Protein AF-A0A0W8JH46-F1 (afdb_monomer_lite)

Sequence (548 aa):
MGLQLGLADLNIGGNVGIDEMKNGVAGVISGAKIAFVTSVWGVTLSVIFNFVEKLLEHKIRRRLSNLQQIIDNLFPRLSTESQLERIAHDSHESHKSLNGLAEQIGDRLQDSLIQATQGIQNGLESSLEKIMAPAINKLVNETSDGNQKALEATLQAFMDGFGQQGEQQRLAMDNASHGVNASLDKMSTSMETFLNRLQTQQDASSEREKDLISSISVQVSELVEQGTEQKRTLAEFVDRQVTTLGQNFDDREKAAAQREEKLATSIETTIKDLVNNISSQSQVLSNFVNEQIGSLTTSFNERDLKTQQMERDRNEVFVQQTDAMKQGTETLLSRVSDVSEANMKAAENILSQGKQLQASLDSSVSASARATESMQQSAKELRSASDNMQVFGSHIREAGNNLSGAVQQAVDSTKDLAQQNQLSSDRIEQLRSKLLEDSAMFDAIAQTLERTIQNAESTFNSLKQSQKEFLQEQKISLTDLSESVRNHVAELTSQMTTLLEDYATQANAQTLNHLNIWANSTSQYSTQMNSTVNALASVVDEIQGKMS

pLDDT: mean 74.3, std 10.76, range [35.34, 95.5]

Radius of gyration: 97.8 Å; chains: 1; bounding box: 173×71×346 Å

Foldseek 3Di:
DLQVQLQVQQDDDPPDDPVSNVVSVVSNVRSVVVVVVVVVVVVVVVVVVVVVVVVVVVVVVVVVVVVVVVVCVVPPPQDPVNVVVVCVVVVVVVVVVVVVVVVVVVVVVVVVVVVVVVVVVVVVVVCCCVLVVVVVVCVVPDPDPCPLVSVVVSLVCCCVVCVVVLVVVVVVLVVVLVVVVVVLVVVVVVVVVVVVVVVVVVVVVVVVVVVVVVVVVVVVVVVVVVVVVVVVVVVVVVVVVVVVVVVVVVVVVVVVVVVVVVVVVVVVVVVVVVVVVVVPPPDPPPVCVVVVVVVVVVVVVVVVVVVVVVVVVVVVVVVVVVVVVVVVVVVVVVVVVVVVVVVVVVVVVVVVVVVVVVVVVVVVVVVVVVVVVVVVVVVVVSVVVVVVVVVVSVVVVVVSVVVVVVVVVVSVVVVVVSVVVVVVVVVVVVVVVVVVVVVVVVVVVVVVVVVVVVVVVVVVVVVVVVVVVVVVVVVVVVVVVVVVVVVVVVVVVVVVVVVVVVVVVVVVVVVVVVVVVVVVVVVVVVVVVVVVVVVVVVVVVVVVVVPD

Structure (mmCIF, N/CA/C/O backbone):
data_AF-A0A0W8JH46-F1
#
_entry.id   AF-A0A0W8JH46-F1
#
loop_
_atom_site.group_PDB
_atom_site.id
_atom_site.type_symbol
_atom_site.label_atom_id
_atom_site.label_alt_id
_atom_site.label_comp_id
_atom_site.label_asym_id
_atom_site.label_entity_id
_atom_site.label_seq_id
_atom_site.pdbx_PDB_ins_code
_atom_site.Cartn_x
_atom_site.Cartn_y
_atom_site.Cartn_z
_atom_site.occupancy
_atom_site.B_iso_or_equiv
_atom_site.auth_seq_id
_atom_site.auth_comp_id
_atom_site.auth_asym_id
_atom_site.auth_atom_id
_atom_site.pdbx_PDB_model_num
ATOM 1 N N . MET A 1 1 ? -45.780 37.627 84.621 1.00 62.28 1 MET A N 1
ATOM 2 C CA . MET A 1 1 ? -44.811 38.593 85.185 1.00 62.28 1 MET A CA 1
ATOM 3 C C . MET A 1 1 ? -45.471 39.898 85.635 1.00 62.28 1 MET A C 1
ATOM 5 O O . MET A 1 1 ? -45.482 40.137 86.830 1.00 62.28 1 MET A O 1
ATOM 9 N N . GLY A 1 2 ? -46.087 40.710 84.760 1.00 65.94 2 GLY A N 1
ATOM 10 C CA . GLY A 1 2 ? -46.633 42.027 85.165 1.00 65.94 2 GLY A CA 1
ATOM 11 C C . GLY A 1 2 ? -47.719 42.008 86.260 1.00 65.94 2 GLY A C 1
ATOM 12 O O . GLY A 1 2 ? -47.632 42.775 87.213 1.00 65.94 2 GLY A O 1
ATOM 13 N N . LEU A 1 3 ? -48.690 41.087 86.196 1.00 65.88 3 LEU A N 1
ATOM 14 C CA . LEU A 1 3 ? -49.733 40.955 87.231 1.00 65.88 3 LEU A CA 1
ATOM 15 C C . LEU A 1 3 ? -49.182 40.499 88.590 1.00 65.88 3 LEU A C 1
ATOM 17 O O . LEU A 1 3 ? -49.668 40.932 89.626 1.00 65.88 3 LEU A O 1
ATOM 21 N N . GLN A 1 4 ? -48.143 39.665 88.586 1.00 67.38 4 GLN A N 1
ATOM 22 C CA . GLN A 1 4 ? -47.506 39.173 89.808 1.00 67.38 4 GLN A CA 1
ATOM 23 C C . GLN A 1 4 ? -46.731 40.286 90.529 1.00 67.38 4 GLN A C 1
ATOM 25 O O . GLN A 1 4 ? -46.747 40.338 91.751 1.00 67.38 4 GLN A O 1
ATOM 30 N N . LEU A 1 5 ? -46.113 41.204 89.775 1.00 68.94 5 LEU A N 1
ATOM 31 C CA . LEU A 1 5 ? -45.458 42.396 90.323 1.00 68.94 5 LEU A CA 1
ATOM 32 C C . LEU A 1 5 ? -46.473 43.414 90.863 1.00 68.94 5 LEU A C 1
ATOM 34 O O . LEU A 1 5 ? -46.247 43.984 91.919 1.00 68.94 5 LEU A O 1
ATOM 38 N N . GLY A 1 6 ? -47.609 43.608 90.182 1.00 68.69 6 GLY A N 1
ATOM 39 C CA . GLY A 1 6 ? -48.652 44.533 90.644 1.00 68.69 6 GLY A CA 1
ATOM 40 C C . GLY A 1 6 ? -49.408 44.052 91.886 1.00 68.69 6 GLY A C 1
ATOM 41 O O . GLY A 1 6 ? -49.781 44.865 92.722 1.00 68.69 6 GLY A O 1
ATOM 42 N N . LEU A 1 7 ? -49.624 42.739 92.023 1.00 68.44 7 LEU A N 1
ATOM 43 C CA . LEU A 1 7 ? -50.288 42.138 93.188 1.00 68.44 7 LEU A CA 1
ATOM 44 C C . LEU A 1 7 ? -49.391 42.071 94.433 1.00 68.44 7 LEU A C 1
ATOM 46 O O . LEU A 1 7 ? -49.916 41.949 95.535 1.00 68.44 7 LEU A O 1
ATOM 50 N N . ALA A 1 8 ? -48.067 42.164 94.278 1.00 66.94 8 ALA A N 1
ATOM 51 C CA . ALA A 1 8 ? -47.129 42.174 95.402 1.00 66.94 8 ALA A CA 1
ATOM 52 C C . ALA A 1 8 ? -47.220 43.458 96.253 1.00 66.94 8 ALA A C 1
ATOM 54 O O . ALA A 1 8 ? -46.960 43.402 97.451 1.00 66.94 8 ALA A O 1
ATOM 55 N N . ASP A 1 9 ? -47.642 44.579 95.658 1.00 63.47 9 ASP A N 1
ATOM 56 C CA . ASP A 1 9 ? -47.830 45.872 96.341 1.00 63.47 9 ASP A CA 1
ATOM 57 C C . ASP A 1 9 ? -49.229 46.035 96.979 1.00 63.47 9 ASP A C 1
ATOM 59 O O . ASP A 1 9 ? -49.543 47.075 97.562 1.00 63.47 9 ASP A O 1
ATOM 63 N N . LEU A 1 10 ? -50.106 45.028 96.878 1.00 66.31 10 LEU A N 1
ATOM 64 C CA . LEU A 1 10 ? -51.486 45.104 97.360 1.00 66.31 10 LEU A CA 1
ATOM 65 C C . LEU A 1 10 ? -51.606 44.561 98.798 1.00 66.31 10 LEU A C 1
ATOM 67 O O . LEU A 1 10 ? -51.740 43.357 99.006 1.00 66.31 10 LEU A O 1
ATOM 71 N N . ASN A 1 11 ? -51.611 45.448 99.798 1.00 62.69 11 ASN A N 1
ATOM 72 C CA . ASN A 1 11 ? -51.823 45.081 101.204 1.00 62.69 11 ASN A CA 1
ATOM 73 C C . ASN A 1 11 ? -53.273 45.365 101.647 1.00 62.69 11 ASN A C 1
ATOM 75 O O . ASN A 1 11 ? -53.654 46.518 101.842 1.00 62.69 11 ASN A O 1
ATOM 79 N N . ILE A 1 12 ? -54.087 44.314 101.803 1.00 60.81 12 ILE A N 1
ATOM 80 C CA . ILE A 1 12 ? -55.489 44.395 102.257 1.00 60.81 12 ILE A CA 1
ATOM 81 C C . ILE A 1 12 ? -55.626 43.610 103.573 1.00 60.81 12 ILE A C 1
ATOM 83 O O . ILE A 1 12 ? -56.213 42.532 103.626 1.00 60.81 12 ILE A O 1
ATOM 87 N N . GLY A 1 13 ? -55.018 44.134 104.639 1.00 57.41 13 GLY A N 1
ATOM 88 C CA . GLY A 1 13 ? -55.207 43.682 106.022 1.00 57.41 13 GLY A CA 1
ATOM 89 C C . GLY A 1 13 ? -56.099 44.655 106.801 1.00 57.41 13 GLY A C 1
ATOM 90 O O . GLY A 1 13 ? -56.125 45.844 106.499 1.00 57.41 13 GLY A O 1
ATOM 91 N N . GLY A 1 14 ? -56.843 44.175 107.802 1.00 54.47 14 GLY A N 1
ATOM 92 C CA . GLY A 1 14 ? -57.934 44.900 108.482 1.00 54.47 14 GLY A CA 1
ATOM 93 C C . GLY A 1 14 ? -57.579 46.134 109.331 1.00 54.47 14 GLY A C 1
ATOM 94 O O . GLY A 1 14 ? -58.318 46.427 110.263 1.00 54.47 14 GLY A O 1
ATOM 95 N N . ASN A 1 15 ? -56.478 46.843 109.058 1.00 56.03 15 ASN A N 1
ATOM 96 C CA . ASN A 1 15 ? -56.125 48.090 109.751 1.00 56.03 15 ASN A CA 1
ATOM 97 C C . ASN A 1 15 ? -55.195 49.010 108.923 1.00 56.03 15 ASN A C 1
ATOM 99 O O . ASN A 1 15 ? -54.264 49.609 109.456 1.00 56.03 15 ASN A O 1
ATOM 103 N N . VAL A 1 16 ? -55.417 49.083 107.608 1.00 60.94 16 VAL A N 1
ATOM 104 C CA . VAL A 1 16 ? -54.589 49.848 106.658 1.00 60.94 16 VAL A CA 1
ATOM 105 C C . VAL A 1 16 ? -55.284 51.169 106.303 1.00 60.94 16 VAL A C 1
ATOM 107 O O . VAL A 1 16 ? -56.488 51.194 106.040 1.00 60.94 16 VAL A O 1
ATOM 110 N N . GLY A 1 17 ? -54.542 52.281 106.322 1.00 62.75 17 GLY A N 1
ATOM 111 C CA . GLY A 1 17 ? -55.074 53.610 106.002 1.00 62.75 17 GLY A CA 1
ATOM 112 C C . GLY A 1 17 ? -55.543 53.712 104.544 1.00 62.75 17 GLY A C 1
ATOM 113 O O . GLY A 1 17 ? -54.987 53.071 103.654 1.00 62.75 17 GLY A O 1
ATOM 114 N N . ILE A 1 18 ? -56.556 54.545 104.276 1.00 65.31 18 ILE A N 1
ATOM 115 C CA . ILE A 1 18 ? -57.146 54.720 102.930 1.00 65.31 18 ILE A CA 1
ATOM 116 C C . ILE A 1 18 ? -56.077 55.075 101.875 1.00 65.31 18 ILE A C 1
ATOM 118 O O . ILE A 1 18 ? -56.175 54.637 100.727 1.00 65.31 18 ILE A O 1
ATOM 122 N N . ASP A 1 19 ? -55.028 55.804 102.264 1.00 67.00 19 ASP A N 1
ATOM 123 C CA . ASP A 1 19 ? -53.921 56.178 101.377 1.00 67.00 19 ASP A CA 1
ATOM 124 C C . ASP A 1 19 ? -53.025 54.991 100.973 1.00 67.00 19 ASP A C 1
ATOM 126 O O . ASP A 1 19 ? -52.601 54.908 99.819 1.00 67.00 19 ASP A O 1
ATOM 130 N N . GLU A 1 20 ? -52.790 54.018 101.859 1.00 67.25 20 GLU A N 1
ATOM 131 C CA . GLU A 1 20 ? -52.029 52.800 101.535 1.00 67.25 20 GLU A CA 1
ATOM 132 C C . GLU A 1 20 ? -52.820 51.871 100.609 1.00 67.25 20 GLU A C 1
ATOM 134 O O . GLU A 1 20 ? -52.266 51.318 99.658 1.00 67.25 20 GLU A O 1
ATOM 139 N N . MET A 1 21 ? -54.136 51.767 100.808 1.00 67.00 21 MET A N 1
ATOM 140 C CA . MET A 1 21 ? -54.995 50.972 99.929 1.00 67.00 21 MET A CA 1
ATOM 141 C C . MET A 1 21 ? -55.081 51.585 98.520 1.00 67.00 21 MET A C 1
ATOM 143 O O . MET A 1 21 ? -55.044 50.870 97.517 1.00 67.00 21 MET A O 1
ATOM 147 N N . LYS A 1 22 ? -55.123 52.922 98.423 1.00 70.56 22 LYS A N 1
ATOM 148 C CA . LYS A 1 22 ? -55.095 53.650 97.144 1.00 70.56 22 LYS A CA 1
ATOM 149 C C . LYS A 1 22 ? -53.764 53.463 96.404 1.00 70.56 22 LYS A C 1
ATOM 151 O O . LYS A 1 22 ? -53.774 53.297 95.183 1.00 70.56 22 LYS A O 1
ATOM 156 N N . ASN A 1 23 ? -52.644 53.422 97.128 1.00 70.88 23 ASN A N 1
ATOM 157 C CA . ASN A 1 23 ? -51.324 53.145 96.556 1.00 70.88 23 ASN A CA 1
ATOM 158 C C . ASN A 1 23 ? -51.177 51.687 96.087 1.00 70.88 23 ASN A C 1
ATOM 160 O O . ASN A 1 23 ? -50.684 51.461 94.984 1.00 70.88 23 ASN A O 1
ATOM 164 N N . GLY A 1 24 ? -51.684 50.706 96.841 1.00 70.44 24 GLY A N 1
ATOM 165 C CA . GLY A 1 24 ? -51.674 49.297 96.422 1.00 70.44 24 GLY A CA 1
ATOM 166 C C . GLY A 1 24 ? -52.528 49.037 95.175 1.00 70.44 24 GLY A C 1
ATOM 167 O O . GLY A 1 24 ? -52.113 48.327 94.258 1.00 70.44 24 GLY A O 1
ATOM 168 N N . VAL A 1 25 ? -53.692 49.690 95.068 1.00 74.31 25 VAL A N 1
ATOM 169 C CA . VAL A 1 25 ? -54.513 49.647 93.844 1.00 74.31 25 VAL A CA 1
ATOM 170 C C . VAL A 1 25 ? -53.784 50.302 92.663 1.00 74.31 25 VAL A C 1
ATOM 172 O O . VAL A 1 25 ? -53.824 49.772 91.551 1.00 74.31 25 VAL A O 1
ATOM 175 N N . ALA A 1 26 ? -53.059 51.406 92.880 1.00 75.25 26 ALA A N 1
ATOM 176 C CA . ALA A 1 26 ? -52.223 52.017 91.843 1.00 75.25 26 ALA A CA 1
ATOM 177 C C . ALA A 1 26 ? -51.069 51.093 91.390 1.00 75.25 26 ALA A C 1
ATOM 179 O O . ALA A 1 26 ? -50.746 51.060 90.196 1.00 75.25 26 ALA A O 1
ATOM 180 N N . GLY A 1 27 ? -50.503 50.300 92.306 1.00 76.56 27 GLY A N 1
ATOM 181 C CA . GLY A 1 27 ? -49.522 49.247 92.021 1.00 76.56 27 GLY A CA 1
ATOM 182 C C . GLY A 1 27 ? -50.090 48.129 91.141 1.00 76.56 27 GLY A C 1
ATOM 183 O O . GLY A 1 27 ? -49.516 47.809 90.096 1.00 76.56 27 GLY A O 1
ATOM 184 N N . VAL A 1 28 ? -51.283 47.615 91.464 1.00 79.75 28 VAL A N 1
ATOM 185 C CA . VAL A 1 28 ? -51.977 46.604 90.640 1.00 79.75 28 VAL A CA 1
ATOM 186 C C . VAL A 1 28 ? -52.304 47.137 89.245 1.00 79.75 28 VAL A C 1
ATOM 188 O O . VAL A 1 28 ? -52.054 46.449 88.252 1.00 79.75 28 VAL A O 1
ATOM 191 N N . ILE A 1 29 ? -52.803 48.373 89.141 1.00 79.12 29 ILE A N 1
ATOM 192 C CA . ILE A 1 29 ? -53.096 49.016 87.848 1.00 79.12 29 ILE A CA 1
ATOM 193 C C . ILE A 1 29 ? -51.811 49.166 87.016 1.00 79.12 29 ILE A C 1
ATOM 195 O O . ILE A 1 29 ? -51.811 48.906 85.809 1.00 79.12 29 ILE A O 1
ATOM 199 N N . SER A 1 30 ? -50.693 49.519 87.653 1.00 76.38 30 SER A N 1
ATOM 200 C CA . SER A 1 30 ? -49.392 49.639 86.986 1.00 76.38 30 SER A CA 1
ATOM 201 C C . SER A 1 30 ? -48.839 48.280 86.536 1.00 76.38 30 SER A C 1
ATOM 203 O O . SER A 1 30 ? -48.355 48.156 85.408 1.00 76.38 30 SER A O 1
ATOM 205 N N . GLY A 1 31 ? -48.984 47.228 87.347 1.00 81.19 31 GLY A N 1
ATOM 206 C CA . GLY A 1 31 ? -48.605 45.859 86.979 1.00 81.19 31 GLY A CA 1
ATOM 207 C C . GLY A 1 31 ? -49.454 45.279 85.842 1.00 81.19 31 GLY A C 1
ATOM 208 O O . GLY A 1 31 ? -48.922 44.639 84.927 1.00 81.19 31 GLY A O 1
ATOM 209 N N . ALA A 1 32 ? -50.759 45.566 85.831 1.00 81.25 32 ALA A N 1
ATOM 210 C CA . ALA A 1 32 ? -51.658 45.206 84.734 1.00 81.25 32 ALA A CA 1
ATOM 211 C C . ALA A 1 32 ? -51.270 45.914 83.422 1.00 81.25 32 ALA A C 1
ATOM 213 O O . ALA A 1 32 ? -51.229 45.275 82.368 1.00 81.25 32 ALA A O 1
ATOM 214 N N . LYS A 1 33 ? -50.888 47.199 83.483 1.00 82.44 33 LYS A N 1
ATOM 215 C CA . LYS A 1 33 ? -50.360 47.942 82.325 1.00 82.44 33 LYS A CA 1
ATOM 216 C C . LYS A 1 33 ? -49.088 47.298 81.766 1.00 82.44 33 LYS A C 1
ATOM 218 O O . LYS A 1 33 ? -48.975 47.141 80.552 1.00 82.44 33 LYS A O 1
ATOM 223 N N . ILE A 1 34 ? -48.150 46.890 82.625 1.00 83.56 34 ILE A N 1
ATOM 224 C CA . ILE A 1 34 ? -46.917 46.210 82.192 1.00 83.56 34 ILE A CA 1
ATOM 225 C C . ILE A 1 34 ? -47.249 44.868 81.527 1.00 83.56 34 ILE A C 1
ATOM 227 O O . ILE A 1 34 ? -46.738 44.587 80.446 1.00 83.56 34 ILE A O 1
ATOM 231 N N . ALA A 1 35 ? -48.150 44.069 82.112 1.00 82.12 35 ALA A N 1
ATOM 232 C CA . ALA A 1 35 ? -48.585 42.799 81.524 1.00 82.12 35 ALA A CA 1
ATOM 233 C C . ALA A 1 35 ? -49.229 42.982 80.138 1.00 82.12 35 ALA A C 1
ATOM 235 O O . ALA A 1 35 ? -48.938 42.212 79.220 1.00 82.12 35 ALA A O 1
ATOM 236 N N . PHE A 1 36 ? -50.047 44.026 79.970 1.00 85.25 36 PHE A N 1
ATOM 237 C CA . PHE A 1 36 ? -50.647 44.367 78.682 1.00 85.25 36 PHE A CA 1
ATOM 238 C C . PHE A 1 36 ? -49.584 44.752 77.646 1.00 85.25 36 PHE A 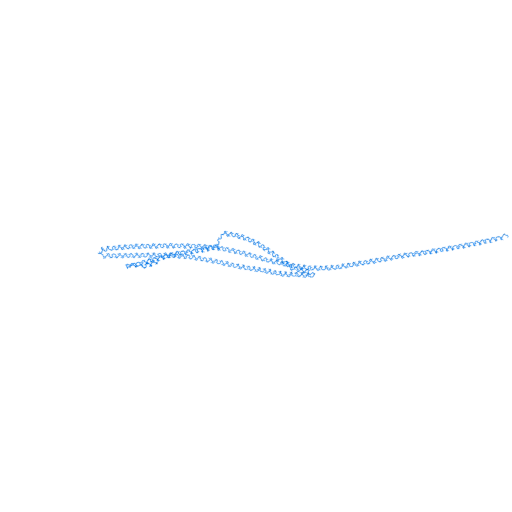C 1
ATOM 240 O O . PHE A 1 36 ? -49.578 44.214 76.543 1.00 85.25 36 PHE A O 1
ATOM 247 N N . VAL A 1 37 ? -48.622 45.610 78.005 1.00 86.50 37 VAL A N 1
ATOM 248 C CA . VAL A 1 37 ? -47.542 46.021 77.092 1.00 86.50 37 VAL A CA 1
ATOM 249 C C . VAL A 1 37 ? -46.658 44.834 76.694 1.00 86.50 37 VAL A C 1
ATOM 251 O O . VAL A 1 37 ? -46.312 44.704 75.522 1.00 86.50 37 VAL A O 1
ATOM 254 N N . THR A 1 38 ? -46.343 43.917 77.615 1.00 88.12 38 THR A N 1
ATOM 255 C CA . THR A 1 38 ? -45.601 42.688 77.280 1.00 88.12 38 THR A CA 1
ATOM 256 C C . THR A 1 38 ? -46.390 41.778 76.332 1.00 88.12 38 THR A C 1
ATOM 258 O O . THR A 1 38 ? -45.798 41.190 75.430 1.00 88.12 38 THR A O 1
ATOM 261 N N . SER A 1 39 ? -47.717 41.689 76.481 1.00 85.94 39 SER A N 1
ATOM 262 C CA . SER A 1 39 ? -48.572 40.938 75.552 1.00 85.94 39 SER A CA 1
ATOM 263 C C . SER A 1 39 ? -48.592 41.573 74.158 1.00 85.94 39 SER A C 1
ATOM 265 O O . SER A 1 39 ? -48.404 40.866 73.170 1.00 85.94 39 SER A O 1
ATOM 267 N N . VAL A 1 40 ? -48.705 42.903 74.071 1.00 89.31 40 VAL A N 1
ATOM 268 C CA . VAL A 1 40 ? -48.633 43.637 72.795 1.00 89.31 40 VAL A CA 1
ATOM 269 C C . VAL A 1 40 ? -47.288 43.408 72.107 1.00 89.31 40 VAL A C 1
ATOM 271 O O . VAL A 1 40 ? -47.259 43.142 70.905 1.00 89.31 40 VAL A O 1
ATOM 274 N N . TRP A 1 41 ? -46.179 43.436 72.851 1.00 88.88 41 TRP A N 1
ATOM 275 C CA . TRP A 1 41 ? -44.862 43.108 72.300 1.00 88.88 41 TRP A CA 1
ATOM 276 C C . TRP A 1 41 ? -44.760 41.651 71.851 1.00 88.88 41 TRP A C 1
ATOM 278 O O . TRP A 1 41 ? -44.217 41.404 70.780 1.00 88.88 41 TRP A O 1
ATOM 288 N N . GLY A 1 42 ? -45.321 40.698 72.598 1.00 89.44 42 GLY A N 1
ATOM 289 C CA . GLY A 1 42 ? -45.358 39.287 72.200 1.00 89.44 42 GLY A CA 1
ATOM 290 C C . GLY A 1 42 ? -46.132 39.058 70.899 1.00 89.44 42 GLY A C 1
ATOM 291 O O . GLY A 1 42 ? -45.645 38.374 70.000 1.00 89.44 42 GLY A O 1
ATOM 292 N N . VAL A 1 43 ? -47.299 39.693 70.755 1.00 91.38 43 VAL A N 1
ATOM 293 C CA . VAL A 1 43 ? -48.105 39.632 69.525 1.00 91.38 43 VAL A CA 1
ATOM 294 C C . VAL A 1 43 ? -47.375 40.310 68.368 1.00 91.38 43 VAL A C 1
ATOM 296 O O . VAL A 1 43 ? -47.261 39.733 67.291 1.00 91.38 43 VAL A O 1
ATOM 299 N N . THR A 1 44 ? -46.811 41.497 68.596 1.00 90.94 44 THR A N 1
ATOM 300 C CA . THR A 1 44 ? -46.054 42.231 67.570 1.00 90.94 44 THR A CA 1
ATOM 301 C C . THR A 1 44 ? -44.844 41.425 67.099 1.00 90.94 44 THR A C 1
ATOM 303 O O . THR A 1 44 ? -44.617 41.297 65.898 1.00 90.94 44 THR A O 1
ATOM 306 N N . LEU A 1 45 ? -44.102 40.808 68.023 1.00 90.81 45 LEU A N 1
ATOM 307 C CA . LEU A 1 45 ? -42.952 39.968 67.701 1.00 90.81 45 LEU A CA 1
ATOM 308 C C . LEU A 1 45 ? -43.368 38.697 66.947 1.00 90.81 45 LEU A C 1
ATOM 310 O O . LEU A 1 45 ? -42.675 38.296 66.020 1.00 90.81 45 LEU A O 1
ATOM 314 N N . SER A 1 46 ? -44.515 38.097 67.283 1.00 92.62 46 SER A N 1
ATOM 315 C CA . SER A 1 46 ? -45.059 36.932 66.571 1.00 92.62 46 SER A CA 1
ATOM 316 C C . SER A 1 46 ? -45.484 37.267 65.136 1.00 92.62 46 SER A C 1
ATOM 318 O O . SER A 1 46 ? -45.219 36.493 64.212 1.00 92.62 46 SER A O 1
ATOM 320 N N . VAL A 1 47 ? -46.081 38.443 64.920 1.00 92.81 47 VAL A N 1
ATOM 321 C CA . VAL A 1 47 ? -46.425 38.933 63.575 1.00 92.81 47 VAL A CA 1
ATOM 322 C C . VAL A 1 47 ? -45.159 39.212 62.765 1.00 92.81 47 VAL A C 1
ATOM 324 O O . VAL A 1 47 ? -45.059 38.775 61.619 1.00 92.81 47 VAL A O 1
ATOM 327 N N . ILE A 1 48 ? -44.167 39.879 63.363 1.00 93.50 48 ILE A N 1
ATOM 328 C CA . ILE A 1 48 ? -42.873 40.134 62.714 1.00 93.50 48 ILE A CA 1
ATOM 329 C C . ILE A 1 48 ? -42.175 38.815 62.370 1.00 93.50 48 ILE A C 1
ATOM 331 O O . ILE A 1 48 ? -41.673 38.669 61.259 1.00 93.50 48 ILE A O 1
ATOM 335 N N . PHE A 1 49 ? -42.177 37.840 63.280 1.00 94.88 49 PHE A N 1
ATOM 336 C CA . PHE A 1 49 ? -41.580 36.528 63.046 1.00 94.88 49 PHE A CA 1
ATOM 337 C C . PHE A 1 49 ? -42.241 35.807 61.866 1.00 94.88 49 PHE A C 1
ATOM 339 O O . PHE A 1 49 ? -41.539 35.417 60.938 1.00 94.88 49 PHE A O 1
ATOM 346 N N . ASN A 1 50 ? -43.576 35.719 61.838 1.00 92.12 50 ASN A N 1
ATOM 347 C CA . ASN A 1 50 ? -44.313 35.118 60.719 1.00 92.12 50 ASN A CA 1
ATOM 348 C C . ASN A 1 50 ? -44.021 35.824 59.388 1.00 92.12 50 ASN A C 1
ATOM 350 O O . ASN A 1 50 ? -43.897 35.189 58.339 1.00 92.12 50 ASN A O 1
ATOM 354 N N . PHE A 1 51 ? -43.892 37.150 59.417 1.00 93.56 51 PHE A N 1
ATOM 355 C CA . PHE A 1 51 ? -43.552 37.920 58.229 1.00 93.56 51 PHE A CA 1
ATOM 356 C C . PHE A 1 51 ? -42.133 37.603 57.732 1.00 93.56 51 PHE A C 1
ATOM 358 O O . PHE A 1 51 ? -41.935 37.345 56.544 1.00 93.56 51 PHE A O 1
ATOM 365 N N . VAL A 1 52 ? -41.148 37.560 58.635 1.00 93.81 52 VAL A N 1
ATOM 366 C CA . VAL A 1 52 ? -39.758 37.197 58.311 1.00 93.81 52 VAL A CA 1
ATOM 367 C C . VAL A 1 52 ? -39.663 35.756 57.804 1.00 93.81 52 VAL A C 1
ATOM 369 O O . VAL A 1 52 ? -38.968 35.500 56.820 1.00 93.81 52 VAL A O 1
ATOM 372 N N . GLU A 1 53 ? -40.399 34.828 58.413 1.00 95.50 53 GLU A N 1
ATOM 373 C CA . GLU A 1 53 ? -40.488 33.434 57.978 1.00 95.50 53 GLU A CA 1
ATOM 374 C C . GLU A 1 53 ? -41.014 33.335 56.540 1.00 95.50 53 GLU A C 1
ATOM 376 O O . GLU A 1 53 ? -40.374 32.721 55.682 1.00 95.50 53 GLU A O 1
ATOM 381 N N . LYS A 1 54 ? -42.122 34.020 56.227 1.00 93.25 54 LYS A N 1
ATOM 382 C CA . LYS A 1 54 ? -42.691 34.036 54.872 1.00 93.25 54 LYS A CA 1
ATOM 383 C C . LYS A 1 54 ? -41.753 34.659 53.841 1.00 93.25 54 LYS A C 1
ATOM 385 O O . LYS A 1 54 ? -41.684 34.177 52.707 1.00 93.25 54 LYS A O 1
ATOM 390 N N . LEU A 1 55 ? -40.992 35.687 54.218 1.00 91.62 55 LEU A N 1
ATOM 391 C CA . LEU A 1 55 ? -39.969 36.274 53.348 1.00 91.62 55 LEU A CA 1
ATOM 392 C C . LEU A 1 55 ? -38.828 35.289 53.048 1.00 91.62 55 LEU A C 1
ATOM 394 O O . LEU A 1 55 ? -38.388 35.190 51.898 1.00 91.62 55 LEU A O 1
ATOM 398 N N . LEU A 1 56 ? -38.361 34.543 54.054 1.00 91.75 56 LEU A N 1
ATOM 399 C CA . LEU A 1 56 ? -37.330 33.515 53.887 1.00 91.75 56 LEU A CA 1
ATOM 400 C C . LEU A 1 56 ? -37.831 32.352 53.022 1.00 91.75 56 LEU A C 1
ATOM 402 O O . LEU A 1 56 ? -37.139 31.960 52.079 1.00 91.75 56 LEU A O 1
ATOM 406 N N . GLU A 1 57 ? -39.051 31.864 53.269 1.00 94.62 57 GLU A N 1
ATOM 407 C CA . GLU A 1 57 ? -39.692 30.808 52.475 1.00 94.62 57 GLU A CA 1
ATOM 408 C C . GLU A 1 57 ? -39.764 31.207 50.994 1.00 94.62 57 GLU A C 1
ATOM 410 O O . GLU A 1 57 ? -39.350 30.455 50.106 1.00 94.62 57 GLU A O 1
ATOM 415 N N . HIS A 1 58 ? -40.225 32.430 50.712 1.00 93.56 58 HIS A N 1
ATOM 416 C CA . HIS A 1 58 ? -40.344 32.920 49.342 1.00 93.56 58 HIS A CA 1
ATOM 417 C C . HIS A 1 58 ? -38.978 33.042 48.648 1.00 93.56 58 HIS A C 1
ATOM 419 O O . HIS A 1 58 ? -38.841 32.715 47.466 1.00 93.56 58 HIS A O 1
ATOM 425 N N . LYS A 1 59 ? -37.939 33.463 49.380 1.00 91.44 59 LYS A N 1
ATOM 426 C CA . LYS A 1 59 ? -36.570 33.564 48.853 1.00 91.44 59 LYS A CA 1
ATOM 427 C C . LYS A 1 59 ? -35.989 32.191 48.505 1.00 91.44 59 LYS A C 1
ATOM 429 O O . LYS A 1 59 ? -35.341 32.057 47.465 1.00 91.44 59 LYS A O 1
ATOM 434 N N . ILE A 1 60 ? -36.241 31.179 49.335 1.00 92.44 60 ILE A N 1
ATOM 435 C CA . ILE A 1 60 ? -35.804 29.799 49.084 1.00 92.44 60 ILE A CA 1
ATOM 436 C C . ILE A 1 60 ? -36.559 29.209 47.889 1.00 92.44 60 ILE A C 1
ATOM 438 O O . ILE A 1 60 ? -35.915 28.695 46.977 1.00 92.44 60 ILE A O 1
ATOM 442 N N . ARG A 1 61 ? -37.890 29.366 47.817 1.00 94.25 61 ARG A N 1
ATOM 443 C CA . ARG A 1 61 ? -38.687 28.910 46.661 1.00 94.25 61 ARG A CA 1
ATOM 444 C C . ARG A 1 61 ? -38.210 29.525 45.347 1.00 94.25 61 ARG A C 1
ATOM 446 O O . ARG A 1 61 ? -38.084 28.811 44.359 1.00 94.25 61 ARG A O 1
ATOM 453 N N . ARG A 1 62 ? -37.885 30.824 45.331 1.00 92.25 62 ARG A N 1
ATOM 454 C CA . ARG A 1 62 ? -37.314 31.475 44.137 1.00 92.25 62 ARG A CA 1
ATOM 455 C C . ARG A 1 62 ? -35.966 30.883 43.740 1.00 92.25 62 ARG A C 1
ATOM 457 O O . ARG A 1 62 ? -35.744 30.635 42.562 1.00 92.25 62 ARG A O 1
ATOM 464 N N . ARG A 1 63 ? -35.071 30.626 44.699 1.00 91.12 63 ARG A N 1
ATOM 465 C CA . ARG A 1 63 ? -33.784 29.973 44.404 1.00 91.12 63 ARG A CA 1
ATOM 466 C C . ARG A 1 63 ? -33.969 28.560 43.863 1.00 91.12 63 ARG A C 1
ATOM 468 O O . ARG A 1 63 ? -33.272 28.200 42.923 1.00 91.12 63 ARG A O 1
ATOM 475 N N . LEU A 1 64 ? -34.913 27.801 44.415 1.00 91.50 64 LEU A N 1
ATOM 476 C CA . LEU A 1 64 ? -35.237 26.460 43.938 1.00 91.50 64 LEU A CA 1
ATOM 477 C C . LEU A 1 64 ? -35.801 26.499 42.511 1.00 91.50 64 LEU A C 1
ATOM 479 O O . LEU A 1 64 ? -35.355 25.740 41.665 1.00 91.50 64 LEU A O 1
ATOM 483 N N . SER A 1 65 ? -36.709 27.436 42.222 1.00 91.62 65 SER A N 1
ATOM 484 C CA . SER A 1 65 ? -37.261 27.632 40.877 1.00 91.62 65 SER A CA 1
ATOM 485 C C . SER A 1 65 ? -36.194 28.055 39.867 1.00 91.62 65 SER A C 1
ATOM 487 O O . SER A 1 65 ? -36.210 27.580 38.737 1.00 91.62 65 SER A O 1
ATOM 489 N N . ASN A 1 66 ? -35.256 28.921 40.258 1.00 91.62 66 ASN A N 1
ATOM 490 C CA . ASN A 1 66 ? -34.142 29.308 39.393 1.00 91.62 66 ASN A CA 1
ATOM 491 C C . ASN A 1 66 ? -33.198 28.128 39.148 1.00 91.62 66 ASN A C 1
ATOM 493 O O . ASN A 1 66 ? -32.760 27.922 38.024 1.00 91.62 66 ASN A O 1
ATOM 497 N N . LEU A 1 67 ? -32.899 27.337 40.184 1.00 89.62 67 LEU A N 1
ATOM 498 C CA . LEU A 1 67 ? -32.103 26.121 40.042 1.00 89.62 67 LEU A CA 1
ATOM 499 C C . LEU A 1 67 ? -32.796 25.124 39.108 1.00 89.62 67 LEU A C 1
ATOM 501 O O . LEU A 1 67 ? -32.148 24.569 38.231 1.00 89.62 67 LEU A O 1
ATOM 505 N N . GLN A 1 68 ? -34.109 24.949 39.252 1.00 88.50 68 GLN A N 1
ATOM 506 C CA . GLN A 1 68 ? -34.903 24.100 38.375 1.00 88.50 68 GLN A CA 1
ATOM 507 C C . GLN A 1 68 ? -34.869 24.599 36.926 1.00 88.50 68 GLN A C 1
ATOM 509 O O . GLN A 1 68 ? -34.603 23.807 36.038 1.00 88.50 68 GLN A O 1
ATOM 514 N N . GLN A 1 69 ? -35.030 25.903 36.679 1.00 88.56 69 GLN A N 1
ATOM 515 C CA . GLN A 1 69 ? -34.897 26.472 35.332 1.00 88.56 69 GLN A CA 1
ATOM 516 C C . GLN A 1 69 ? -33.495 26.279 34.743 1.00 88.56 69 GLN A C 1
ATOM 518 O O . GLN A 1 69 ? -33.360 26.034 33.549 1.00 88.56 69 GLN A O 1
ATOM 523 N N . ILE A 1 70 ? -32.446 26.377 35.564 1.00 87.38 70 ILE A N 1
ATOM 524 C CA . ILE A 1 70 ? -31.075 26.089 35.128 1.00 87.38 70 ILE A CA 1
ATOM 525 C C . ILE A 1 70 ? -30.941 24.609 34.755 1.00 87.38 70 ILE A C 1
ATOM 527 O O . ILE A 1 70 ? -30.369 24.306 33.714 1.00 87.38 70 ILE A O 1
ATOM 531 N N . ILE A 1 71 ? -31.489 23.698 35.565 1.00 84.56 71 ILE A N 1
ATOM 532 C CA . ILE A 1 71 ? -31.478 22.255 35.290 1.00 84.56 71 ILE A CA 1
ATOM 533 C C . ILE A 1 71 ? -32.282 21.934 34.024 1.00 84.56 71 ILE A C 1
ATOM 535 O O . ILE A 1 71 ? -31.776 21.211 33.175 1.00 84.56 71 ILE A O 1
ATOM 539 N N . ASP A 1 72 ? -33.479 22.496 33.858 1.00 82.94 72 ASP A N 1
ATOM 540 C CA . ASP A 1 72 ? -34.338 22.275 32.688 1.00 82.94 72 ASP A CA 1
ATOM 541 C C . ASP A 1 72 ? -33.714 22.851 31.400 1.00 82.94 72 ASP A C 1
ATOM 543 O O . ASP A 1 72 ? -33.891 22.285 30.323 1.00 82.94 72 ASP A O 1
ATOM 547 N N . ASN A 1 73 ? -32.929 23.932 31.504 1.00 82.06 73 ASN A N 1
ATOM 548 C CA . ASN A 1 73 ? -32.133 24.459 30.391 1.00 82.06 73 ASN A CA 1
ATOM 549 C C . ASN A 1 73 ? -30.880 23.619 30.101 1.00 82.06 73 ASN A C 1
ATOM 551 O O . ASN A 1 73 ? -30.469 23.522 28.947 1.00 82.06 73 ASN A O 1
ATOM 555 N N . LEU A 1 74 ? -30.253 23.041 31.129 1.00 79.62 74 LEU A N 1
ATOM 556 C CA . LEU A 1 74 ? -29.063 22.199 30.977 1.00 79.62 74 LEU A CA 1
ATOM 557 C C . LEU A 1 74 ? -29.422 20.797 30.456 1.00 79.62 74 LEU A C 1
ATOM 559 O O . LEU A 1 74 ? -28.642 20.192 29.726 1.00 79.62 74 LEU A O 1
ATOM 563 N N . PHE A 1 75 ? -30.614 20.307 30.799 1.00 71.94 75 PHE A N 1
ATOM 564 C CA . PHE A 1 75 ? -31.154 19.009 30.404 1.00 71.94 75 PHE A CA 1
ATOM 565 C C . PHE A 1 75 ? -32.554 19.171 29.790 1.00 71.94 75 PHE A C 1
ATOM 567 O O . PHE A 1 75 ? -33.551 18.765 30.399 1.00 71.94 75 PHE A O 1
ATOM 574 N N . PRO A 1 76 ? -32.660 19.754 28.580 1.00 64.25 76 PRO A N 1
ATOM 575 C CA . PRO A 1 76 ? -33.940 19.895 27.908 1.00 64.25 76 PRO A CA 1
ATOM 576 C C . PRO A 1 76 ? -34.546 18.511 27.669 1.00 64.25 76 PRO A C 1
ATOM 578 O O . PRO A 1 76 ? -33.908 17.612 27.117 1.00 64.25 76 PRO A O 1
ATOM 581 N N . ARG A 1 77 ? -35.799 18.327 28.089 1.00 61.59 77 ARG A N 1
ATOM 582 C CA . ARG A 1 77 ? -36.553 17.093 27.839 1.00 61.59 77 ARG A CA 1
ATOM 583 C C . ARG A 1 77 ? -36.905 17.014 26.355 1.00 61.59 77 ARG A C 1
ATOM 585 O O . ARG A 1 77 ? -37.953 17.489 25.930 1.00 61.59 77 ARG A O 1
ATOM 592 N N . LEU A 1 78 ? -36.007 16.438 25.567 1.00 61.16 78 LEU A N 1
ATOM 593 C CA . LEU A 1 78 ? -36.223 16.174 24.149 1.00 61.16 78 LEU A CA 1
ATOM 594 C C . LEU A 1 78 ? -37.170 14.978 24.007 1.00 61.16 78 LEU A C 1
ATOM 596 O O . LEU A 1 78 ? -36.844 13.874 24.449 1.00 61.16 78 LEU A O 1
ATOM 600 N N . SER A 1 79 ? -38.340 15.182 23.396 1.00 66.31 79 SER A N 1
ATOM 601 C CA . SER A 1 79 ? -39.242 14.076 23.063 1.00 66.31 79 SER A CA 1
ATOM 602 C C . SER A 1 79 ? -38.543 13.103 22.109 1.00 66.31 79 SER A C 1
ATOM 604 O O . SER A 1 79 ? -37.736 13.509 21.271 1.00 66.31 79 SER A O 1
ATOM 606 N N . THR A 1 80 ? -38.843 11.808 22.223 1.00 58.31 80 THR A N 1
ATOM 607 C CA . THR A 1 80 ? -38.269 10.768 21.351 1.00 58.31 80 THR A CA 1
ATOM 608 C C . THR A 1 80 ? -38.530 11.065 19.868 1.00 58.31 80 THR A C 1
ATOM 610 O O . THR A 1 80 ? -37.695 10.762 19.026 1.00 58.31 80 THR A O 1
ATOM 613 N N . GLU A 1 81 ? -39.642 11.738 19.559 1.00 66.38 81 GLU A N 1
ATOM 614 C CA . GLU A 1 81 ? -40.013 12.201 18.217 1.00 66.38 81 GLU A CA 1
ATOM 615 C C . GLU A 1 81 ? -39.094 13.316 17.692 1.00 66.38 81 GLU A C 1
ATOM 617 O O . GLU A 1 81 ? -38.583 13.203 16.583 1.00 66.38 81 GLU A O 1
ATOM 622 N N . SER A 1 82 ? -38.784 14.336 18.503 1.00 64.31 82 SER A N 1
ATOM 623 C CA . SER A 1 82 ? -37.850 15.403 18.106 1.00 64.31 82 SER A CA 1
ATOM 624 C C . SER A 1 82 ? -36.413 14.886 17.953 1.00 64.31 82 SER A C 1
ATOM 626 O O . SER A 1 82 ? -35.659 15.364 17.105 1.00 64.31 82 SER A O 1
ATOM 628 N N . GLN A 1 83 ? -36.035 13.869 18.737 1.00 67.69 83 GLN A N 1
ATOM 629 C CA . GLN A 1 83 ? -34.748 13.187 18.580 1.00 67.69 83 GLN A CA 1
ATOM 630 C C . GLN A 1 83 ? -34.701 12.357 17.292 1.00 67.69 83 GLN A C 1
ATOM 632 O O . GLN A 1 83 ? -33.702 12.410 16.583 1.00 67.69 83 GLN A O 1
ATOM 637 N N . LEU A 1 84 ? -35.775 11.640 16.952 1.00 68.25 84 LEU A N 1
ATOM 638 C CA . LEU A 1 84 ? -35.880 10.894 15.694 1.00 68.25 84 LEU A CA 1
ATOM 639 C C . LEU A 1 84 ? -35.887 11.821 14.471 1.00 68.25 84 LEU A C 1
ATOM 641 O O . LEU A 1 84 ? -35.229 11.508 13.483 1.00 68.25 84 LEU A O 1
ATOM 645 N N . GLU A 1 85 ? -36.560 12.971 14.545 1.00 75.25 85 GLU A N 1
ATOM 646 C CA . GLU A 1 85 ? -36.551 13.991 13.491 1.00 75.25 85 GLU A CA 1
ATOM 647 C C . GLU A 1 85 ? -35.148 14.580 13.285 1.00 75.25 85 GLU A C 1
ATOM 649 O O . GLU A 1 85 ? -34.678 14.657 12.150 1.00 75.25 85 GLU A O 1
ATOM 654 N N . ARG A 1 86 ? -34.435 14.918 14.371 1.00 72.00 86 ARG A N 1
ATOM 655 C CA . ARG A 1 86 ? -33.035 15.369 14.295 1.00 72.00 86 ARG A CA 1
ATOM 656 C C . ARG A 1 86 ? -32.107 14.295 13.751 1.00 72.00 86 ARG A C 1
ATOM 658 O O . ARG A 1 86 ? -31.321 14.596 12.871 1.00 72.00 86 ARG A O 1
ATOM 665 N N . ILE A 1 87 ? -32.227 13.047 14.198 1.00 72.44 87 ILE A N 1
ATOM 666 C CA . ILE A 1 87 ? -31.409 11.945 13.672 1.00 72.44 87 ILE A CA 1
ATOM 667 C C . ILE A 1 87 ? -31.693 11.725 12.183 1.00 72.44 87 ILE A C 1
ATOM 669 O O . ILE A 1 87 ? -30.760 11.525 11.413 1.00 72.44 87 ILE A O 1
ATOM 673 N N . ALA A 1 88 ? -32.954 11.791 11.749 1.00 73.88 88 ALA A N 1
ATOM 674 C CA . ALA A 1 88 ? -33.307 11.669 10.337 1.00 73.88 88 ALA A CA 1
ATOM 675 C C . ALA A 1 88 ? -32.751 12.838 9.503 1.00 73.88 88 ALA A C 1
ATOM 677 O O . ALA A 1 88 ? -32.227 12.619 8.409 1.00 73.88 88 ALA A O 1
ATOM 678 N N . HIS A 1 89 ? -32.815 14.064 10.028 1.00 75.38 89 HIS A N 1
ATOM 679 C CA . HIS A 1 89 ? -32.265 15.254 9.384 1.00 75.38 89 HIS A CA 1
ATOM 680 C C . HIS A 1 89 ? -30.729 15.220 9.316 1.00 75.38 89 HIS A C 1
ATOM 682 O O . HIS A 1 89 ? -30.164 15.361 8.233 1.00 75.38 89 HIS A O 1
ATOM 688 N N . ASP A 1 90 ? -30.062 14.929 10.433 1.00 75.88 90 ASP A N 1
ATOM 689 C CA . ASP A 1 90 ? -28.603 14.833 10.549 1.00 75.88 90 ASP A CA 1
ATOM 690 C C . ASP A 1 90 ? -28.052 13.635 9.758 1.00 75.88 90 ASP A C 1
ATOM 692 O O . ASP A 1 90 ? -26.939 13.686 9.235 1.00 75.88 90 ASP A O 1
ATOM 696 N N . SER A 1 91 ? -28.830 12.557 9.611 1.00 64.06 91 SER A N 1
ATOM 697 C CA . SER A 1 91 ? -28.490 11.422 8.747 1.00 64.06 91 SER A CA 1
ATOM 698 C C . SER A 1 91 ? -28.585 11.804 7.268 1.00 64.06 91 SER A C 1
ATOM 700 O O . SER A 1 91 ? -27.696 11.454 6.492 1.00 64.06 91 SER A O 1
ATOM 702 N N . HIS A 1 92 ? -29.592 12.587 6.871 1.00 74.38 92 HIS A N 1
ATOM 703 C CA . HIS A 1 92 ? -29.687 13.118 5.511 1.00 74.38 92 HIS A CA 1
ATOM 704 C C . HIS A 1 92 ? -28.550 14.105 5.199 1.00 74.38 92 HIS A C 1
ATOM 706 O O . HIS A 1 92 ? -27.936 14.027 4.132 1.00 74.38 92 HIS A O 1
ATOM 712 N N . GLU A 1 93 ? -28.214 14.991 6.141 1.00 69.25 93 GLU A N 1
ATOM 713 C CA . GLU A 1 93 ? -27.090 15.918 5.996 1.00 69.25 93 GLU A CA 1
ATOM 714 C C . GLU A 1 93 ? -25.739 15.186 5.997 1.00 69.25 93 GLU A C 1
ATOM 716 O O . GLU A 1 93 ? -24.880 15.483 5.168 1.00 69.25 93 GLU A O 1
ATOM 721 N N . SER A 1 94 ? -25.576 14.156 6.836 1.00 63.50 94 SER A N 1
ATOM 722 C CA . SER A 1 94 ? -24.402 13.275 6.824 1.00 63.50 94 SER A CA 1
ATOM 723 C C . SER A 1 94 ? -24.274 12.519 5.508 1.00 63.50 94 SER A C 1
ATOM 725 O O . SER A 1 94 ? -23.173 12.426 4.982 1.00 63.50 94 SER A O 1
ATOM 727 N N . HIS A 1 95 ? -25.369 12.032 4.918 1.00 67.31 95 HIS A N 1
ATOM 728 C CA . HIS A 1 95 ? -25.339 11.427 3.584 1.00 67.31 95 HIS A CA 1
ATOM 729 C C . HIS A 1 95 ? -24.911 12.429 2.509 1.00 67.31 95 HIS A C 1
ATOM 731 O O . HIS A 1 95 ? -24.104 12.098 1.642 1.00 67.31 95 HIS A O 1
ATOM 737 N N . LYS A 1 96 ? -25.403 13.668 2.583 1.00 67.62 96 LYS A N 1
ATOM 738 C CA . LYS A 1 96 ? -25.000 14.744 1.671 1.00 67.62 96 LYS A CA 1
ATOM 739 C C . LYS A 1 96 ? -23.521 15.113 1.844 1.00 67.62 96 LYS A C 1
ATOM 741 O O . LYS A 1 96 ? -22.829 15.306 0.851 1.00 67.62 96 LYS A O 1
ATOM 746 N N . SER A 1 97 ? -23.030 15.150 3.081 1.00 64.31 97 SER A N 1
ATOM 747 C CA . SER A 1 97 ? -21.630 15.431 3.414 1.00 64.31 97 SER A CA 1
ATOM 748 C C . SER A 1 97 ? -20.695 14.272 3.041 1.00 64.31 97 SER A C 1
ATOM 750 O O . SER A 1 97 ? -19.628 14.508 2.492 1.00 64.31 97 SER A O 1
ATOM 752 N N . LEU A 1 98 ? -21.110 13.013 3.231 1.00 62.12 98 LEU A N 1
ATOM 753 C CA . LEU A 1 98 ? -20.369 11.821 2.796 1.00 62.12 98 LEU A CA 1
ATOM 754 C C . LEU A 1 98 ? -20.291 11.717 1.269 1.00 62.12 98 LEU A C 1
ATOM 756 O O . LEU A 1 98 ? -19.232 11.388 0.740 1.00 62.12 98 LEU A O 1
ATOM 760 N N . ASN A 1 99 ? -21.369 12.053 0.556 1.00 62.59 99 ASN A N 1
ATOM 761 C CA . ASN A 1 99 ? -21.335 12.156 -0.903 1.00 62.59 99 ASN A CA 1
ATOM 762 C C . ASN A 1 99 ? -20.431 13.310 -1.362 1.00 62.59 99 ASN A C 1
ATOM 764 O O . ASN A 1 99 ? -19.640 13.123 -2.280 1.00 62.59 99 ASN A O 1
ATOM 768 N N . GLY A 1 100 ? -20.479 14.464 -0.687 1.00 68.00 100 GLY A N 1
ATOM 769 C CA . GLY A 1 100 ? -19.572 15.585 -0.954 1.00 68.00 100 GLY A CA 1
ATOM 770 C C . GLY A 1 100 ? -18.106 15.279 -0.623 1.00 68.00 100 GLY A C 1
ATOM 771 O O . GLY A 1 100 ? -17.212 15.750 -1.317 1.00 68.00 100 GLY A O 1
ATOM 772 N N . LEU A 1 101 ? -17.836 14.451 0.390 1.00 63.16 101 LEU A N 1
ATOM 773 C CA . LEU A 1 101 ? -16.500 13.939 0.701 1.00 63.16 101 LEU A CA 1
ATOM 774 C C . LEU A 1 101 ? -16.024 12.951 -0.361 1.00 63.16 101 LEU A C 1
ATOM 776 O O . LEU A 1 101 ? -14.862 13.008 -0.736 1.00 63.16 101 LEU A O 1
ATOM 780 N N . ALA A 1 102 ? -16.890 12.074 -0.873 1.00 59.44 102 ALA A N 1
ATOM 781 C CA . ALA A 1 102 ? -16.542 11.187 -1.981 1.00 59.44 102 ALA A CA 1
ATOM 782 C C . ALA A 1 102 ? -16.233 11.976 -3.267 1.00 59.44 102 ALA A C 1
ATOM 784 O O . ALA A 1 102 ? -15.261 11.663 -3.951 1.00 59.44 102 ALA A O 1
ATOM 785 N N . GLU A 1 103 ? -17.000 13.034 -3.550 1.00 61.69 103 GLU A N 1
ATOM 786 C CA . GLU A 1 103 ? -16.758 13.971 -4.655 1.00 61.69 103 GLU A CA 1
ATOM 787 C C . GLU A 1 103 ? -15.439 14.738 -4.465 1.00 61.69 103 GLU A C 1
ATOM 789 O O . GLU A 1 103 ? -14.592 14.730 -5.352 1.00 61.69 103 GLU A O 1
ATOM 794 N N . GLN A 1 104 ? -15.185 15.288 -3.272 1.00 66.69 104 GLN A N 1
ATOM 795 C CA . GLN A 1 104 ? -13.926 15.975 -2.959 1.00 66.69 104 GLN A CA 1
ATOM 796 C C . GLN A 1 104 ? -12.710 15.043 -2.921 1.00 66.69 104 GLN A C 1
ATOM 798 O O . GLN A 1 104 ? -11.618 15.477 -3.276 1.00 66.69 104 GLN A O 1
ATOM 803 N N . ILE A 1 105 ? -12.859 13.787 -2.485 1.00 57.53 105 ILE A N 1
ATOM 804 C CA . ILE A 1 105 ? -11.797 12.771 -2.538 1.00 57.53 105 ILE A CA 1
ATOM 805 C C . ILE A 1 105 ? -11.515 12.402 -3.994 1.00 57.53 105 ILE A C 1
ATOM 807 O O . ILE A 1 105 ? -10.347 12.269 -4.350 1.00 57.53 105 ILE A O 1
ATOM 811 N N . GLY A 1 106 ? -12.551 12.277 -4.828 1.00 68.19 106 GLY A N 1
ATOM 812 C CA . GLY A 1 106 ? -12.422 12.074 -6.270 1.00 68.19 106 GLY A CA 1
ATOM 813 C C . GLY A 1 106 ? -11.652 13.212 -6.938 1.00 68.19 106 GLY A C 1
ATOM 814 O O . GLY A 1 106 ? -10.617 12.955 -7.551 1.00 68.19 106 GLY A O 1
ATOM 815 N N . ASP A 1 107 ? -12.084 14.457 -6.724 1.00 67.50 107 ASP A N 1
ATOM 816 C CA . ASP A 1 107 ? -11.413 15.658 -7.242 1.00 67.50 107 ASP A CA 1
ATOM 817 C C . ASP A 1 107 ? -9.974 15.777 -6.716 1.00 67.50 107 ASP A C 1
ATOM 819 O O . ASP A 1 107 ? -9.045 15.991 -7.489 1.00 67.50 107 ASP A O 1
ATOM 823 N N . ARG A 1 108 ? -9.735 15.557 -5.414 1.00 69.88 108 ARG A N 1
ATOM 824 C CA . ARG A 1 108 ? -8.384 15.608 -4.820 1.00 69.88 108 ARG A CA 1
ATOM 825 C C . ARG A 1 108 ? -7.466 14.489 -5.307 1.00 69.88 108 ARG A C 1
ATOM 827 O O . ARG A 1 108 ? -6.265 14.731 -5.439 1.00 69.88 108 ARG A O 1
ATOM 834 N N . LEU A 1 109 ? -7.978 13.279 -5.539 1.00 61.59 109 LEU A N 1
ATOM 835 C CA . LEU A 1 109 ? -7.210 12.178 -6.133 1.00 61.59 109 LEU A CA 1
ATOM 836 C C . LEU A 1 109 ? -6.882 12.475 -7.592 1.00 61.59 109 LEU A C 1
ATOM 838 O O . LEU A 1 109 ? -5.754 12.228 -8.012 1.00 61.59 109 LEU A O 1
ATOM 842 N N . GLN A 1 110 ? -7.833 13.032 -8.342 1.00 66.88 110 GLN A N 1
ATOM 843 C CA . GLN A 1 110 ? -7.627 13.432 -9.727 1.00 66.88 110 GLN A CA 1
ATOM 844 C C . GLN A 1 110 ? -6.596 14.563 -9.832 1.00 66.88 110 GLN A C 1
ATOM 846 O O . GLN A 1 110 ? -5.647 14.435 -10.603 1.00 66.88 110 GLN A O 1
ATOM 851 N N . ASP A 1 111 ? -6.692 15.596 -8.992 1.00 69.81 111 ASP A N 1
ATOM 852 C CA . ASP A 1 111 ? -5.695 16.667 -8.888 1.00 69.81 111 ASP A CA 1
ATOM 853 C C . ASP A 1 111 ? -4.320 16.133 -8.477 1.00 69.81 111 ASP A C 1
ATOM 855 O O . ASP A 1 111 ? -3.308 16.503 -9.068 1.00 69.81 111 ASP A O 1
ATOM 859 N N . SER A 1 112 ? -4.261 15.220 -7.502 1.00 65.88 112 SER A N 1
ATOM 860 C CA . SER A 1 112 ? -2.995 14.620 -7.058 1.00 65.88 112 SER A CA 1
ATOM 861 C C . SER A 1 112 ? -2.363 13.747 -8.144 1.00 65.88 112 SER A C 1
ATOM 863 O O . SER A 1 112 ? -1.143 13.742 -8.287 1.00 65.88 112 SER A O 1
ATOM 865 N N . LEU A 1 113 ? -3.171 13.037 -8.939 1.00 64.31 113 LEU A N 1
ATOM 866 C CA . LEU A 1 113 ? -2.704 12.271 -10.094 1.00 64.31 113 LEU A CA 1
ATOM 867 C C . LEU A 1 113 ? -2.216 13.195 -11.207 1.00 64.31 113 LEU A C 1
ATOM 869 O O . LEU A 1 113 ? -1.134 12.956 -11.735 1.00 64.31 113 LEU A O 1
ATOM 873 N N . ILE A 1 114 ? -2.941 14.269 -11.531 1.00 72.06 114 ILE A N 1
ATOM 874 C CA . ILE A 1 114 ? -2.490 15.275 -12.503 1.00 72.06 114 ILE A CA 1
ATOM 875 C C . ILE A 1 114 ? -1.176 15.892 -12.025 1.00 72.06 114 ILE A C 1
ATOM 877 O O . ILE A 1 114 ? -0.217 15.920 -12.783 1.00 72.06 114 ILE A O 1
ATOM 881 N N . GLN A 1 115 ? -1.073 16.284 -10.755 1.00 73.62 115 GLN A N 1
ATOM 882 C CA . GLN A 1 115 ? 0.132 16.878 -10.181 1.00 73.62 115 GLN A CA 1
ATOM 883 C C . GLN A 1 115 ? 1.313 15.896 -10.132 1.00 73.62 115 GLN A C 1
ATOM 885 O O . GLN A 1 115 ? 2.444 16.290 -10.419 1.00 73.62 115 GLN A O 1
ATOM 890 N N . ALA A 1 116 ? 1.075 14.616 -9.833 1.00 63.69 116 ALA A N 1
ATOM 891 C CA . ALA A 1 116 ? 2.092 13.567 -9.906 1.00 63.69 116 ALA A CA 1
ATOM 892 C C . ALA A 1 116 ? 2.544 1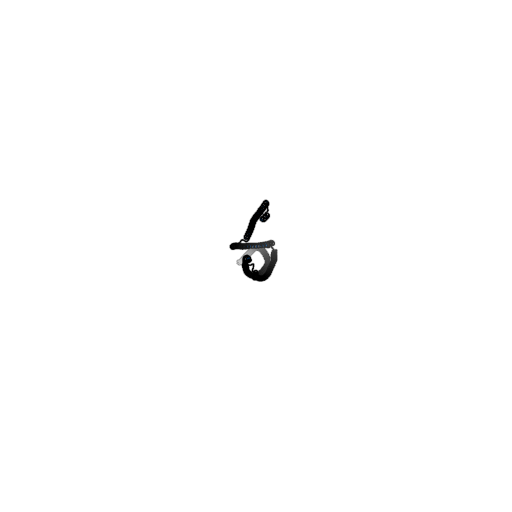3.323 -11.354 1.00 63.69 116 ALA A C 1
ATOM 894 O O . ALA A 1 116 ? 3.740 13.208 -11.612 1.00 63.69 116 ALA A O 1
ATOM 895 N N . THR A 1 117 ? 1.612 13.314 -12.309 1.00 69.44 117 THR A N 1
ATOM 896 C CA . THR A 1 117 ? 1.910 13.134 -13.739 1.00 69.44 117 THR A CA 1
ATOM 897 C C . THR A 1 117 ? 2.657 14.344 -14.298 1.00 69.44 117 THR A C 1
ATOM 899 O O . THR A 1 117 ? 3.627 14.174 -15.027 1.00 69.44 117 THR A O 1
ATOM 902 N N . GLN A 1 118 ? 2.290 15.559 -13.882 1.00 70.50 118 GLN A N 1
ATOM 903 C CA . GLN A 1 118 ? 3.005 16.796 -14.194 1.00 70.50 118 GLN A CA 1
ATOM 904 C C . GLN A 1 118 ? 4.398 16.806 -13.554 1.00 70.50 118 GLN A C 1
ATOM 906 O O . GLN A 1 118 ? 5.354 17.258 -14.170 1.00 70.50 118 GLN A O 1
ATOM 911 N N . GLY A 1 119 ? 4.541 16.285 -12.332 1.00 71.88 119 GLY A N 1
ATOM 912 C CA . GLY A 1 119 ? 5.830 16.117 -11.660 1.00 71.88 119 GLY A CA 1
ATOM 913 C C . GLY A 1 119 ? 6.736 15.117 -12.379 1.00 71.88 119 GLY A C 1
ATOM 914 O O . GLY A 1 119 ? 7.927 15.375 -12.533 1.00 71.88 119 GLY A O 1
ATOM 915 N N . ILE A 1 120 ? 6.168 14.020 -12.885 1.00 66.06 120 ILE A N 1
ATOM 916 C CA . ILE A 1 120 ? 6.866 13.053 -13.740 1.00 66.06 120 ILE A CA 1
ATOM 917 C C . ILE A 1 120 ? 7.233 13.695 -15.078 1.00 66.06 120 ILE A C 1
ATOM 919 O O . ILE A 1 120 ? 8.370 13.546 -15.503 1.00 66.06 120 ILE A O 1
ATOM 923 N N . GLN A 1 121 ? 6.323 14.438 -15.714 1.00 69.88 121 GLN A N 1
ATOM 924 C CA . GLN A 1 121 ? 6.563 15.120 -16.988 1.00 69.88 121 GLN A CA 1
ATOM 925 C C . GLN A 1 121 ? 7.653 16.184 -16.854 1.00 69.88 121 GLN A C 1
ATOM 927 O O . GLN A 1 121 ? 8.598 16.164 -17.628 1.00 69.88 121 GLN A O 1
ATOM 932 N N . ASN A 1 122 ? 7.585 17.037 -15.833 1.00 71.06 122 ASN A N 1
ATOM 933 C CA . ASN A 1 122 ? 8.610 18.035 -15.536 1.00 71.06 122 ASN A CA 1
ATOM 934 C C . ASN A 1 122 ? 9.934 17.374 -15.124 1.00 71.06 122 ASN A C 1
ATOM 936 O O . ASN A 1 122 ? 11.004 17.883 -15.442 1.00 71.06 122 ASN A O 1
ATOM 940 N N . GLY A 1 123 ? 9.887 16.236 -14.425 1.00 71.19 123 GLY A N 1
ATOM 941 C CA . GLY A 1 123 ? 11.067 15.439 -14.093 1.00 71.19 123 GLY A CA 1
ATOM 942 C C . GLY A 1 123 ? 11.722 14.828 -15.333 1.00 71.19 123 GLY A C 1
ATOM 943 O O . GLY A 1 123 ? 12.942 14.879 -15.462 1.00 71.19 123 GLY A O 1
ATOM 944 N N . LEU A 1 124 ? 10.919 14.314 -16.268 1.00 66.00 124 LEU A N 1
ATOM 945 C CA . LEU A 1 124 ? 11.351 13.793 -17.566 1.00 66.00 124 LEU A CA 1
ATOM 946 C C . LEU A 1 124 ? 11.869 14.903 -18.470 1.00 66.00 124 LEU A C 1
ATOM 948 O O . LEU A 1 124 ? 12.923 14.723 -19.055 1.00 66.00 124 LEU A O 1
ATOM 952 N N . GLU A 1 125 ? 11.183 16.041 -18.549 1.00 68.38 125 GLU A N 1
ATOM 953 C CA . GLU A 1 125 ? 11.588 17.221 -19.314 1.00 68.38 125 GLU A CA 1
ATOM 954 C C . GLU A 1 125 ? 12.879 17.807 -18.750 1.00 68.38 125 GLU A C 1
ATOM 956 O O . GLU A 1 125 ? 13.814 18.028 -19.502 1.00 68.38 125 GLU A O 1
ATOM 961 N N . SER A 1 126 ? 13.005 17.936 -17.426 1.00 67.81 126 SER A N 1
ATOM 962 C CA . SER A 1 126 ? 14.246 18.385 -16.791 1.00 67.81 126 SER A CA 1
ATOM 963 C C . SER A 1 126 ? 15.382 17.376 -16.961 1.00 67.81 126 SER A C 1
ATOM 965 O O . SER A 1 126 ? 16.532 17.779 -17.118 1.00 67.81 126 SER A O 1
ATOM 967 N N . SER A 1 127 ? 15.090 16.072 -16.956 1.00 65.88 127 SER A N 1
ATOM 968 C CA . SER A 1 127 ? 16.080 15.027 -17.233 1.00 65.88 127 SER A CA 1
ATOM 969 C C . SER A 1 127 ? 16.501 15.042 -18.707 1.00 65.88 127 SER A C 1
ATOM 971 O O . SER A 1 127 ? 17.691 15.042 -18.998 1.00 65.88 127 SER A O 1
ATOM 973 N N . LEU A 1 128 ? 15.558 15.173 -19.642 1.00 62.84 128 LEU A N 1
ATOM 974 C CA . LEU A 1 128 ? 15.803 15.364 -21.073 1.00 62.84 128 LEU A CA 1
ATOM 975 C C . LEU A 1 128 ? 16.596 16.648 -21.329 1.00 62.84 128 LEU A C 1
ATOM 977 O O . LEU A 1 128 ? 17.588 16.618 -22.040 1.00 62.84 128 LEU A O 1
ATOM 981 N N . GLU A 1 129 ? 16.246 17.766 -20.712 1.00 65.88 129 GLU A N 1
ATOM 982 C CA . GLU A 1 129 ? 16.943 19.036 -20.894 1.00 65.88 129 GLU A CA 1
ATOM 983 C C . GLU A 1 129 ? 18.347 18.997 -20.266 1.00 65.88 129 GLU A C 1
ATOM 985 O O . GLU A 1 129 ? 19.319 19.403 -20.898 1.00 65.88 129 GLU A O 1
ATOM 990 N N . LYS A 1 130 ? 18.513 18.418 -19.068 1.00 65.56 130 LYS A N 1
ATOM 991 C CA . LYS A 1 130 ? 19.834 18.294 -18.421 1.00 65.56 130 LYS A CA 1
ATOM 992 C C . LYS A 1 130 ? 20.736 17.220 -19.022 1.00 65.56 130 LYS A C 1
ATOM 994 O O . LYS A 1 130 ? 21.948 17.338 -18.866 1.00 65.56 130 LYS A O 1
ATOM 999 N N . ILE A 1 131 ? 20.192 16.186 -19.663 1.00 58.69 131 ILE A N 1
ATOM 1000 C CA . ILE A 1 131 ? 20.971 15.068 -20.221 1.00 58.69 131 ILE A CA 1
ATOM 1001 C C . ILE A 1 131 ? 21.107 15.201 -21.744 1.00 58.69 131 ILE A C 1
ATOM 1003 O O . ILE A 1 131 ? 22.222 15.133 -22.258 1.00 58.69 131 ILE A O 1
ATOM 1007 N N . MET A 1 132 ? 20.017 15.451 -22.477 1.00 56.28 132 MET A N 1
ATOM 1008 C CA . MET A 1 132 ? 20.037 15.564 -23.944 1.00 56.28 132 MET A CA 1
ATOM 1009 C C . MET A 1 132 ? 20.517 16.924 -24.448 1.00 56.28 132 MET A C 1
ATOM 1011 O O . MET A 1 132 ? 21.226 16.945 -25.448 1.00 56.28 132 MET A O 1
ATOM 1015 N N . ALA A 1 133 ? 20.218 18.057 -23.800 1.00 63.41 133 ALA A N 1
ATOM 1016 C CA . ALA A 1 133 ? 20.696 19.355 -24.303 1.00 63.41 133 ALA A CA 1
ATOM 1017 C C . ALA A 1 133 ? 22.236 19.485 -24.315 1.00 63.41 133 ALA A C 1
ATOM 1019 O O . ALA A 1 133 ? 22.776 19.923 -25.335 1.00 63.41 133 ALA A O 1
ATOM 1020 N N . PRO A 1 134 ? 22.991 19.079 -23.269 1.00 60.38 134 PRO A N 1
ATOM 1021 C CA . PRO A 1 134 ? 24.452 19.059 -23.346 1.00 60.38 134 PRO A CA 1
ATOM 1022 C C . PRO A 1 134 ? 24.984 17.955 -24.269 1.00 60.38 134 PRO A C 1
ATOM 1024 O O . PRO A 1 134 ? 26.030 18.156 -24.885 1.00 60.38 134 PRO A O 1
ATOM 1027 N N . ALA A 1 135 ? 24.273 16.831 -24.421 1.00 56.12 135 ALA A N 1
ATOM 1028 C CA . ALA A 1 135 ? 24.645 15.780 -25.368 1.00 56.12 135 ALA A CA 1
ATOM 1029 C C . ALA A 1 135 ? 24.497 16.243 -26.827 1.00 56.12 135 ALA A C 1
ATOM 1031 O O . ALA A 1 135 ? 25.425 16.060 -27.602 1.00 56.12 135 ALA A O 1
ATOM 1032 N N . ILE A 1 136 ? 23.403 16.926 -27.185 1.00 56.81 136 ILE A N 1
ATOM 1033 C CA . ILE A 1 136 ? 23.165 17.500 -28.521 1.00 56.81 136 ILE A CA 1
ATOM 1034 C C . ILE A 1 136 ? 24.127 18.662 -28.796 1.00 56.81 136 ILE A C 1
ATOM 1036 O O . ILE A 1 136 ? 24.708 18.725 -29.877 1.00 56.81 136 ILE A O 1
ATOM 1040 N N . ASN A 1 137 ? 24.376 19.545 -27.820 1.00 56.31 137 ASN A N 1
ATOM 1041 C CA . ASN A 1 137 ? 25.371 20.615 -27.976 1.00 56.31 137 ASN A CA 1
ATOM 1042 C C . ASN A 1 137 ? 26.802 20.078 -28.134 1.00 56.31 137 ASN A C 1
ATOM 1044 O O . ASN A 1 137 ? 27.596 20.687 -28.846 1.00 56.31 137 ASN A O 1
ATOM 1048 N N . LYS A 1 138 ? 27.156 18.947 -27.512 1.00 49.75 138 LYS A N 1
ATOM 1049 C CA . LYS A 1 138 ? 28.448 18.282 -27.759 1.00 49.75 138 LYS A CA 1
ATOM 1050 C C . LYS A 1 138 ? 28.482 17.539 -29.098 1.00 49.75 138 LYS A C 1
ATOM 1052 O O . LYS A 1 138 ? 29.485 17.632 -29.795 1.00 49.75 138 LYS A O 1
ATOM 1057 N N . LEU A 1 139 ? 27.384 16.888 -29.487 1.00 45.19 139 LEU A N 1
ATOM 1058 C CA . LEU A 1 139 ? 27.217 16.196 -30.773 1.00 45.19 139 LEU A CA 1
ATOM 1059 C C . LEU A 1 139 ? 27.391 17.151 -31.970 1.00 45.19 139 LEU A C 1
ATOM 1061 O O . LEU A 1 139 ? 27.985 16.783 -32.979 1.00 45.19 139 LEU A O 1
ATOM 1065 N N . VAL A 1 140 ? 26.887 18.384 -31.843 1.00 57.84 140 VAL A N 1
ATOM 1066 C CA . VAL A 1 140 ? 26.967 19.429 -32.880 1.00 57.84 140 VAL A CA 1
ATOM 1067 C C . VAL A 1 140 ? 28.340 20.113 -32.920 1.00 57.84 140 VAL A C 1
ATOM 1069 O O . VAL A 1 140 ? 28.765 20.539 -33.990 1.00 57.84 140 VAL A O 1
ATOM 1072 N N . ASN A 1 141 ? 29.055 20.201 -31.792 1.00 51.72 141 ASN A N 1
ATOM 1073 C CA . ASN A 1 141 ? 30.323 20.940 -31.715 1.00 51.72 141 ASN A CA 1
ATOM 1074 C C . ASN A 1 141 ? 31.589 20.085 -31.927 1.00 51.72 141 ASN A C 1
ATOM 1076 O O . ASN A 1 141 ? 32.622 20.643 -32.284 1.00 51.72 141 ASN A O 1
ATOM 1080 N N . GLU A 1 142 ? 31.544 18.757 -31.763 1.00 48.94 142 GLU A N 1
ATOM 1081 C CA . GLU A 1 142 ? 32.715 17.874 -31.934 1.00 48.94 142 GLU A CA 1
ATOM 1082 C C . GLU A 1 142 ? 32.423 16.703 -32.887 1.00 48.94 142 GLU A C 1
ATOM 1084 O O . GLU A 1 142 ? 32.363 15.534 -32.504 1.00 48.94 142 GLU A O 1
ATOM 1089 N N . THR A 1 143 ? 32.256 16.998 -34.178 1.00 47.53 143 THR A N 1
ATOM 1090 C CA . THR A 1 143 ? 32.126 15.954 -35.205 1.00 47.53 143 THR A CA 1
ATOM 1091 C C . THR A 1 143 ? 33.508 15.480 -35.670 1.00 47.53 143 THR A C 1
ATOM 1093 O O . THR A 1 143 ? 34.158 16.160 -36.456 1.00 47.53 143 THR A O 1
ATOM 1096 N N . SER A 1 144 ? 33.965 14.332 -35.153 1.00 45.44 144 SER A N 1
ATOM 1097 C CA . SER A 1 144 ? 34.474 13.178 -35.936 1.00 45.44 144 SER A CA 1
ATOM 1098 C C . SER A 1 144 ? 35.152 12.113 -35.051 1.00 45.44 144 SER A C 1
ATOM 1100 O O . SER A 1 144 ? 35.154 10.954 -35.439 1.00 45.44 144 SER A O 1
ATOM 1102 N N . ASP A 1 145 ? 35.643 12.468 -33.855 1.00 50.62 145 ASP A N 1
ATOM 1103 C CA . ASP A 1 145 ? 36.313 11.534 -32.914 1.00 50.62 145 ASP A CA 1
ATOM 1104 C C . ASP A 1 145 ? 35.633 11.468 -31.525 1.00 50.62 145 ASP A C 1
ATOM 1106 O O . ASP A 1 145 ? 35.820 10.524 -30.757 1.00 50.62 145 ASP A O 1
ATOM 1110 N N . GLY A 1 146 ? 34.794 12.457 -31.188 1.00 49.97 146 GLY A N 1
ATOM 1111 C CA . GLY A 1 146 ? 34.111 12.556 -29.891 1.00 49.97 146 GLY A CA 1
ATOM 1112 C C . GLY A 1 146 ? 32.874 11.663 -29.742 1.00 49.97 146 GLY A C 1
ATOM 1113 O O . GLY A 1 146 ? 32.489 11.348 -28.619 1.00 49.97 146 GLY A O 1
ATOM 1114 N N . ASN A 1 147 ? 32.268 11.204 -30.845 1.00 50.97 147 ASN A N 1
ATOM 1115 C CA . ASN A 1 147 ? 30.971 10.510 -30.829 1.00 50.97 147 ASN A CA 1
ATOM 1116 C C . ASN A 1 147 ? 31.013 9.127 -30.161 1.00 50.97 147 ASN A C 1
ATOM 1118 O O . ASN A 1 147 ? 30.081 8.783 -29.440 1.00 50.97 147 ASN A O 1
ATOM 1122 N N . GLN A 1 148 ? 32.090 8.353 -30.332 1.00 54.38 148 GLN A N 1
ATOM 1123 C CA . GLN A 1 148 ? 32.255 7.069 -29.629 1.00 54.38 148 GLN A CA 1
ATOM 1124 C C . GLN A 1 148 ? 32.470 7.282 -28.131 1.00 54.38 148 GLN A C 1
ATOM 1126 O O . GLN A 1 148 ? 31.749 6.708 -27.322 1.00 54.38 148 GLN A O 1
ATOM 1131 N N . LYS A 1 149 ? 33.396 8.174 -27.754 1.00 55.59 149 LYS A N 1
ATOM 1132 C CA . LYS A 1 149 ? 33.699 8.453 -26.343 1.00 55.59 149 LYS A CA 1
ATOM 1133 C C . LYS A 1 149 ? 32.545 9.118 -25.601 1.00 55.59 149 LYS A C 1
ATOM 1135 O O . LYS A 1 149 ? 32.344 8.835 -24.427 1.00 55.59 149 LYS A O 1
ATOM 1140 N N . ALA A 1 150 ? 31.786 9.997 -26.252 1.00 59.50 150 ALA A N 1
ATOM 1141 C CA . ALA A 1 150 ? 30.632 10.647 -25.644 1.00 59.50 150 ALA A CA 1
ATOM 1142 C C . ALA A 1 150 ? 29.470 9.666 -25.453 1.00 59.50 150 ALA A C 1
ATOM 1144 O O . ALA A 1 150 ? 28.845 9.679 -24.394 1.00 59.50 150 ALA A O 1
ATOM 1145 N N . LEU A 1 151 ? 29.203 8.790 -26.429 1.00 57.41 151 LEU A N 1
ATOM 1146 C CA . LEU A 1 151 ? 28.164 7.769 -26.301 1.00 57.41 151 LEU A CA 1
ATOM 1147 C C . LEU A 1 151 ? 28.537 6.741 -25.227 1.00 57.41 151 LEU A C 1
ATOM 1149 O O . LEU A 1 151 ? 27.712 6.450 -24.369 1.00 57.41 151 LEU A O 1
ATOM 1153 N N . GLU A 1 152 ? 29.784 6.267 -25.217 1.00 68.62 152 GLU A N 1
ATOM 1154 C CA . GLU A 1 152 ? 30.308 5.328 -24.219 1.00 68.62 152 GLU A CA 1
ATOM 1155 C C . GLU A 1 152 ? 30.313 5.943 -22.811 1.00 68.62 152 GLU A C 1
ATOM 1157 O O . GLU A 1 152 ? 29.861 5.307 -21.866 1.00 68.62 152 GLU A O 1
ATOM 1162 N N . ALA A 1 153 ? 30.693 7.219 -22.667 1.00 71.69 153 ALA A N 1
ATOM 1163 C CA . ALA A 1 153 ? 30.609 7.933 -21.392 1.00 71.69 153 ALA A CA 1
ATOM 1164 C C . ALA A 1 153 ? 29.162 8.172 -20.930 1.00 71.69 153 ALA A C 1
ATOM 1166 O O . ALA A 1 153 ? 28.897 8.142 -19.732 1.00 71.69 153 ALA A O 1
ATOM 1167 N N . THR A 1 154 ? 28.220 8.393 -21.853 1.00 65.94 154 THR A N 1
ATOM 1168 C CA . THR A 1 154 ? 26.796 8.575 -21.518 1.00 65.94 154 THR A CA 1
ATOM 1169 C C . THR A 1 154 ? 26.152 7.245 -21.131 1.00 65.94 154 THR A C 1
ATOM 1171 O O . THR A 1 154 ? 25.389 7.198 -20.171 1.00 65.94 154 THR A O 1
ATOM 1174 N N . LEU A 1 155 ? 26.504 6.153 -21.817 1.00 70.88 155 LEU A N 1
ATOM 1175 C CA . LEU A 1 155 ? 26.096 4.791 -21.464 1.00 70.88 155 LEU A CA 1
ATOM 1176 C C . LEU A 1 155 ? 26.691 4.367 -20.123 1.00 70.88 155 LEU A C 1
ATOM 1178 O O . LEU A 1 155 ? 25.961 3.852 -19.287 1.00 70.88 155 LEU A O 1
ATOM 1182 N N . GLN A 1 156 ? 27.972 4.648 -19.879 1.00 74.88 156 GLN A N 1
ATOM 1183 C CA . GLN A 1 156 ? 28.623 4.365 -18.603 1.00 74.88 156 GLN A CA 1
ATOM 1184 C C . GLN A 1 156 ? 28.006 5.189 -17.467 1.00 74.88 156 GLN A C 1
ATOM 1186 O O . GLN A 1 156 ? 27.651 4.629 -16.440 1.00 74.88 156 GLN A O 1
ATOM 1191 N N . ALA A 1 157 ? 27.784 6.493 -17.660 1.00 71.75 157 ALA A N 1
ATOM 1192 C CA . ALA A 1 157 ? 27.142 7.343 -16.656 1.00 71.75 157 ALA A CA 1
ATOM 1193 C C . ALA A 1 157 ? 25.675 6.957 -16.403 1.00 71.75 157 ALA A C 1
ATOM 1195 O O . ALA A 1 157 ? 25.199 7.054 -15.273 1.00 71.75 157 ALA A O 1
ATOM 1196 N N . PHE A 1 158 ? 24.957 6.496 -17.431 1.00 70.06 158 PHE A N 1
ATOM 1197 C CA . PHE A 1 158 ? 23.607 5.959 -17.287 1.00 70.06 158 PHE A CA 1
ATOM 1198 C C . PHE A 1 158 ? 23.612 4.610 -16.559 1.00 70.06 158 PHE A C 1
ATOM 1200 O O . PHE A 1 158 ? 22.787 4.410 -15.679 1.00 70.06 158 PHE A O 1
ATOM 1207 N N . MET A 1 159 ? 24.551 3.712 -16.864 1.00 71.31 159 MET A N 1
ATOM 1208 C CA . MET A 1 159 ? 24.729 2.426 -16.176 1.00 71.31 159 MET A CA 1
ATOM 1209 C C . MET A 1 159 ? 25.137 2.594 -14.718 1.00 71.31 159 MET A C 1
ATOM 1211 O O . MET A 1 159 ? 24.559 1.945 -13.850 1.00 71.31 159 MET A O 1
ATOM 1215 N N . ASP A 1 160 ? 26.061 3.506 -14.433 1.00 73.88 160 ASP A N 1
ATOM 1216 C CA . ASP A 1 160 ? 26.496 3.806 -13.073 1.00 73.88 160 ASP A CA 1
ATOM 1217 C C . ASP A 1 160 ? 25.375 4.501 -12.295 1.00 73.88 160 ASP A C 1
ATOM 1219 O O . ASP A 1 160 ? 25.051 4.093 -11.182 1.00 73.88 160 ASP A O 1
ATOM 1223 N N . GLY A 1 161 ? 24.714 5.497 -12.895 1.00 72.81 161 GLY A N 1
ATOM 1224 C CA . GLY A 1 161 ? 23.583 6.191 -12.284 1.00 72.81 161 GLY A CA 1
ATOM 1225 C C . GLY A 1 161 ? 22.394 5.263 -12.037 1.00 72.81 161 GLY A C 1
ATOM 1226 O O . GLY A 1 161 ? 21.842 5.254 -10.943 1.00 72.81 161 GLY A O 1
ATOM 1227 N N . PHE A 1 162 ? 22.021 4.437 -13.014 1.00 72.06 162 PHE A N 1
ATOM 1228 C CA . PHE A 1 162 ? 20.905 3.499 -12.895 1.00 72.06 162 PHE A CA 1
ATOM 1229 C C . PHE A 1 162 ? 21.235 2.327 -11.968 1.00 72.06 162 PHE A C 1
ATOM 1231 O O . PHE A 1 162 ? 20.388 1.924 -11.179 1.00 72.06 162 PHE A O 1
ATOM 1238 N N . GLY A 1 163 ? 22.462 1.805 -12.003 1.00 71.56 163 GLY A N 1
ATOM 1239 C CA . GLY A 1 163 ? 22.922 0.770 -11.079 1.00 71.56 163 GLY A CA 1
ATOM 1240 C C . GLY A 1 163 ? 22.945 1.269 -9.636 1.00 71.56 163 GLY A C 1
ATOM 1241 O O . GLY A 1 163 ? 22.454 0.588 -8.739 1.00 71.56 163 GLY A O 1
ATOM 1242 N N . GLN A 1 164 ? 23.433 2.490 -9.408 1.00 72.12 164 GLN A N 1
ATOM 1243 C CA . GLN A 1 164 ? 23.512 3.084 -8.075 1.00 72.12 164 GLN A CA 1
ATOM 1244 C C . GLN A 1 164 ? 22.126 3.463 -7.526 1.00 72.12 164 GLN A C 1
ATOM 1246 O O . GLN A 1 164 ? 21.829 3.164 -6.366 1.00 72.12 164 GLN A O 1
ATOM 1251 N N . GLN A 1 165 ? 21.246 4.038 -8.354 1.00 66.25 165 GLN A N 1
ATOM 1252 C CA . GLN A 1 165 ? 19.878 4.370 -7.940 1.00 66.25 165 GLN A CA 1
ATOM 1253 C C . GLN A 1 165 ? 18.978 3.138 -7.840 1.00 66.25 165 GLN A C 1
ATOM 1255 O O . GLN A 1 165 ? 18.148 3.068 -6.937 1.00 66.25 165 GLN A O 1
ATOM 1260 N N . GLY A 1 166 ? 19.165 2.149 -8.714 1.00 70.50 166 GLY A N 1
ATOM 1261 C CA . GLY A 1 166 ? 18.477 0.863 -8.665 1.00 70.50 166 GLY A CA 1
ATOM 1262 C C . GLY A 1 166 ? 18.865 0.058 -7.429 1.00 70.50 166 GLY A C 1
ATOM 1263 O O . GLY A 1 166 ? 17.989 -0.469 -6.747 1.00 70.50 166 GLY A O 1
ATOM 1264 N N . GLU A 1 167 ? 20.149 0.035 -7.065 1.00 71.69 167 GLU A N 1
ATOM 1265 C CA . GLU A 1 167 ? 20.612 -0.597 -5.826 1.00 71.69 167 GLU A CA 1
ATOM 1266 C C . GLU A 1 167 ? 20.110 0.155 -4.587 1.00 71.69 167 GLU A C 1
ATOM 1268 O O . GLU A 1 167 ? 19.655 -0.475 -3.631 1.00 71.69 167 GLU A O 1
ATOM 1273 N N . GLN A 1 168 ? 20.090 1.494 -4.608 1.00 71.94 168 GLN A N 1
ATOM 1274 C CA . GLN A 1 168 ? 19.448 2.271 -3.543 1.00 71.94 168 GLN A CA 1
ATOM 1275 C C . GLN A 1 168 ? 17.951 1.981 -3.429 1.00 71.94 168 GLN A C 1
ATOM 1277 O O . GLN A 1 168 ? 17.443 1.842 -2.317 1.00 71.94 168 GLN A O 1
ATOM 1282 N N . GLN A 1 169 ? 17.236 1.870 -4.547 1.00 67.19 169 GLN A N 1
ATOM 1283 C CA . GLN A 1 169 ? 15.815 1.547 -4.551 1.00 67.19 169 GLN A CA 1
ATOM 1284 C C . GLN A 1 169 ? 15.570 0.116 -4.062 1.00 67.19 169 GLN A C 1
ATOM 1286 O O . GLN A 1 169 ? 14.643 -0.100 -3.284 1.00 67.19 169 GLN A O 1
ATOM 1291 N N . ARG A 1 170 ? 16.427 -0.845 -4.433 1.00 76.06 170 ARG A N 1
ATOM 1292 C CA . ARG A 1 170 ? 16.395 -2.223 -3.926 1.00 76.06 170 ARG A CA 1
ATOM 1293 C C . ARG A 1 170 ? 16.615 -2.258 -2.416 1.00 76.06 170 ARG A C 1
ATOM 1295 O O . ARG A 1 170 ? 15.815 -2.864 -1.715 1.00 76.06 170 ARG A O 1
ATOM 1302 N N . LEU A 1 171 ? 17.630 -1.558 -1.906 1.00 71.31 171 LEU A N 1
ATOM 1303 C CA . LEU A 1 171 ? 17.899 -1.429 -0.469 1.00 71.31 171 LEU A CA 1
ATOM 1304 C C . LEU A 1 171 ? 16.759 -0.724 0.277 1.00 71.31 171 LEU A C 1
ATOM 1306 O O . LEU A 1 171 ? 16.408 -1.126 1.383 1.00 71.31 171 LEU A O 1
ATOM 1310 N N . ALA A 1 172 ? 16.154 0.307 -0.316 1.00 71.12 172 ALA A N 1
ATOM 1311 C CA . ALA A 1 172 ? 15.003 0.996 0.259 1.00 71.12 172 ALA A CA 1
ATOM 1312 C C . ALA A 1 172 ? 13.757 0.096 0.290 1.00 71.12 172 ALA A C 1
ATOM 1314 O O . ALA A 1 172 ? 13.058 0.068 1.301 1.00 71.12 172 ALA A O 1
ATOM 1315 N N . MET A 1 173 ? 13.499 -0.673 -0.773 1.00 68.12 173 MET A N 1
ATOM 1316 C CA . MET A 1 173 ? 12.406 -1.650 -0.836 1.00 68.12 173 MET A CA 1
ATOM 1317 C C . MET A 1 173 ? 12.627 -2.823 0.126 1.00 68.12 173 MET A C 1
ATOM 1319 O O . MET A 1 173 ? 11.671 -3.282 0.751 1.00 68.12 173 MET A O 1
ATOM 1323 N N . ASP A 1 174 ? 13.866 -3.287 0.285 1.00 71.69 174 ASP A N 1
ATOM 1324 C CA . ASP A 1 174 ? 14.229 -4.360 1.215 1.00 71.69 174 ASP A CA 1
ATOM 1325 C C . ASP A 1 174 ? 14.097 -3.895 2.672 1.00 71.69 174 ASP A C 1
ATOM 1327 O O . ASP A 1 174 ? 13.446 -4.557 3.479 1.00 71.69 174 ASP A O 1
ATOM 1331 N N . ASN A 1 175 ? 14.571 -2.684 2.991 1.00 72.50 175 ASN A N 1
ATOM 1332 C CA . ASN A 1 175 ? 14.351 -2.053 4.296 1.00 72.50 175 ASN A CA 1
ATOM 1333 C C . ASN A 1 175 ? 12.871 -1.774 4.576 1.00 72.50 175 ASN A C 1
ATOM 1335 O O . ASN A 1 175 ? 12.419 -1.982 5.700 1.00 72.50 175 ASN A O 1
ATOM 1339 N N . ALA A 1 176 ? 12.099 -1.325 3.583 1.00 66.88 176 ALA A N 1
ATOM 1340 C CA . ALA A 1 176 ? 10.658 -1.134 3.731 1.00 66.88 176 ALA A CA 1
ATOM 1341 C C . ALA A 1 176 ? 9.953 -2.472 3.990 1.00 66.88 176 ALA A C 1
ATOM 1343 O O . ALA A 1 176 ? 9.134 -2.566 4.901 1.00 66.88 176 ALA A O 1
ATOM 1344 N N . SER A 1 177 ? 10.327 -3.525 3.259 1.00 67.25 177 SER A N 1
ATOM 1345 C CA . SER A 1 177 ? 9.798 -4.877 3.456 1.00 67.25 177 SER A CA 1
ATOM 1346 C C . SER A 1 177 ? 10.149 -5.415 4.843 1.00 67.25 177 SER A C 1
ATOM 1348 O O . SER A 1 177 ? 9.272 -5.915 5.542 1.00 67.25 177 SER A O 1
ATOM 1350 N N . HIS A 1 178 ? 11.395 -5.245 5.293 1.00 74.69 178 HIS A N 1
ATOM 1351 C CA . HIS A 1 178 ? 11.815 -5.590 6.651 1.00 74.69 178 HIS A CA 1
ATOM 1352 C C . HIS A 1 178 ? 11.090 -4.767 7.720 1.00 74.69 178 HIS A C 1
ATOM 1354 O O . HIS A 1 178 ? 10.688 -5.322 8.741 1.00 74.69 178 HIS A O 1
ATOM 1360 N N . GLY A 1 179 ? 10.875 -3.471 7.489 1.00 74.12 179 GLY A N 1
ATOM 1361 C CA . GLY A 1 179 ? 10.131 -2.595 8.391 1.00 74.12 179 GLY A CA 1
ATOM 1362 C C . GLY A 1 179 ? 8.661 -2.998 8.516 1.00 74.12 179 GLY A C 1
ATOM 1363 O O . GLY A 1 179 ? 8.132 -3.036 9.628 1.00 74.12 179 GLY A O 1
ATOM 1364 N N . VAL A 1 180 ? 8.017 -3.373 7.406 1.00 66.94 180 VAL A N 1
ATOM 1365 C CA . VAL A 1 180 ? 6.648 -3.909 7.396 1.00 66.94 180 VAL A CA 1
ATOM 1366 C C . VAL A 1 180 ? 6.601 -5.248 8.127 1.00 66.94 180 VAL A C 1
ATOM 1368 O O . VAL A 1 180 ? 5.767 -5.416 9.011 1.00 66.94 180 VAL A O 1
ATOM 1371 N N . ASN A 1 181 ? 7.538 -6.160 7.852 1.00 67.31 181 ASN A N 1
ATOM 1372 C CA . ASN A 1 181 ? 7.586 -7.469 8.506 1.00 67.31 181 ASN A CA 1
ATOM 1373 C C . ASN A 1 181 ? 7.806 -7.345 10.023 1.00 67.31 181 ASN A C 1
ATOM 1375 O O . ASN A 1 181 ? 7.104 -7.970 10.808 1.00 67.31 181 ASN A O 1
ATOM 1379 N N . ALA A 1 182 ? 8.716 -6.465 10.453 1.00 73.19 182 ALA A N 1
ATOM 1380 C CA . ALA A 1 182 ? 8.958 -6.183 11.867 1.00 73.19 182 ALA A CA 1
ATOM 1381 C C . ALA A 1 182 ? 7.756 -5.505 12.548 1.00 73.19 182 ALA A C 1
ATOM 1383 O O . ALA A 1 182 ? 7.509 -5.712 13.738 1.00 73.19 182 ALA A O 1
ATOM 1384 N N . SER A 1 183 ? 7.005 -4.684 11.810 1.00 70.12 183 SER A N 1
ATOM 1385 C CA . SER A 1 183 ? 5.780 -4.052 12.309 1.00 70.12 183 SER A CA 1
ATOM 1386 C C . SER A 1 183 ? 4.648 -5.068 12.456 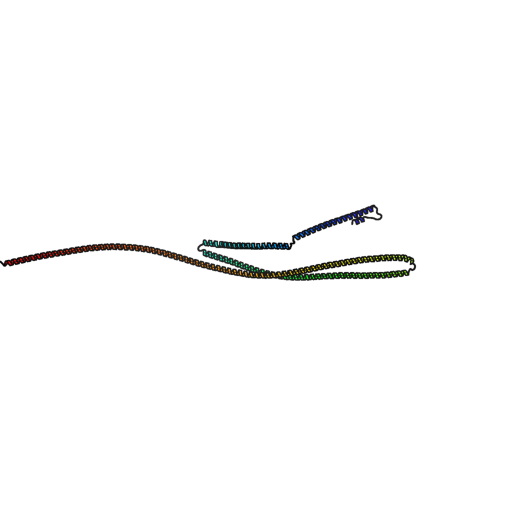1.00 70.12 183 SER A C 1
ATOM 1388 O O . SER A 1 183 ? 3.948 -5.038 13.465 1.00 70.12 183 SER A O 1
ATOM 1390 N N . LEU A 1 184 ? 4.514 -6.002 11.509 1.00 69.69 184 LEU A N 1
ATOM 1391 C CA . LEU A 1 184 ? 3.576 -7.125 11.584 1.00 69.69 184 LEU A CA 1
ATOM 1392 C C . LEU A 1 184 ? 3.906 -8.059 12.757 1.00 69.69 184 LEU A C 1
ATOM 1394 O O . LEU A 1 184 ? 3.008 -8.394 13.524 1.00 69.69 184 LEU A O 1
ATOM 1398 N N . ASP A 1 185 ? 5.182 -8.384 12.979 1.00 74.00 185 ASP A N 1
ATOM 1399 C CA . ASP A 1 185 ? 5.630 -9.185 14.131 1.00 74.00 185 ASP A CA 1
ATOM 1400 C C . ASP A 1 185 ? 5.337 -8.494 15.469 1.00 74.00 185 ASP A C 1
ATOM 1402 O O . ASP A 1 185 ? 4.829 -9.105 16.416 1.00 74.00 185 ASP A O 1
ATOM 1406 N N . LYS A 1 186 ? 5.602 -7.183 15.554 1.00 76.38 186 LYS A N 1
ATOM 1407 C CA . LYS A 1 186 ? 5.245 -6.386 16.735 1.00 76.38 186 LYS A CA 1
ATOM 1408 C C . LYS A 1 186 ? 3.737 -6.323 16.936 1.00 76.38 186 LYS A C 1
ATOM 1410 O O . LYS A 1 186 ? 3.288 -6.400 18.075 1.00 76.38 186 LYS A O 1
ATOM 1415 N N . MET A 1 187 ? 2.956 -6.194 15.865 1.00 69.31 187 MET A N 1
ATOM 1416 C CA . MET A 1 187 ? 1.497 -6.178 15.943 1.00 69.31 187 MET A CA 1
ATOM 1417 C C . MET A 1 187 ? 0.954 -7.533 16.399 1.00 69.31 187 MET A C 1
ATOM 1419 O O . MET A 1 187 ? 0.095 -7.561 17.274 1.00 69.31 187 MET A O 1
ATOM 1423 N N . SER A 1 188 ? 1.499 -8.638 15.884 1.00 69.00 188 SER A N 1
ATOM 1424 C CA . SER A 1 188 ? 1.161 -9.999 16.308 1.00 69.00 188 SER A CA 1
ATOM 1425 C C . SER A 1 188 ? 1.460 -10.202 17.793 1.00 69.00 188 SER A C 1
ATOM 1427 O O . SER A 1 188 ? 0.569 -10.556 18.561 1.00 69.00 188 SER A O 1
ATOM 1429 N N . THR A 1 189 ? 2.675 -9.856 18.230 1.00 76.44 189 THR A N 1
ATOM 1430 C CA . THR A 1 189 ? 3.076 -9.925 19.645 1.00 76.44 189 THR A CA 1
ATOM 1431 C C . THR A 1 189 ? 2.189 -9.038 20.531 1.00 76.44 189 THR A C 1
ATOM 1433 O O . THR A 1 189 ? 1.782 -9.432 21.625 1.00 76.44 189 THR A O 1
ATOM 1436 N N . SER A 1 190 ? 1.849 -7.831 20.071 1.00 71.62 190 SER A N 1
ATOM 1437 C CA . SER A 1 190 ? 0.974 -6.910 20.805 1.00 71.62 190 SER A CA 1
ATOM 1438 C C . SER A 1 190 ? -0.460 -7.445 20.898 1.00 71.62 190 SER A C 1
ATOM 1440 O O . SER A 1 190 ? -1.078 -7.351 21.956 1.00 71.62 190 SER A O 1
ATOM 1442 N N . MET A 1 191 ? -0.969 -8.077 19.836 1.00 71.62 191 MET A N 1
ATOM 1443 C CA . MET A 1 191 ? -2.278 -8.734 19.815 1.00 71.62 191 MET A CA 1
ATOM 1444 C C . MET A 1 191 ? -2.315 -9.940 20.758 1.00 71.62 191 MET A C 1
ATOM 1446 O O . MET A 1 191 ? -3.270 -10.096 21.511 1.00 71.62 191 MET A O 1
ATOM 1450 N N . GLU A 1 192 ? -1.263 -10.759 20.774 1.00 75.50 192 GLU A N 1
ATOM 1451 C CA . GLU A 1 192 ? -1.115 -11.881 21.706 1.00 75.50 192 GLU A CA 1
ATOM 1452 C C . GLU A 1 192 ? -1.047 -11.395 23.162 1.00 75.50 192 GLU A C 1
ATOM 1454 O O . GLU A 1 192 ? -1.693 -11.953 24.051 1.00 75.50 192 GLU A O 1
ATOM 1459 N N . THR A 1 193 ? -0.331 -10.297 23.410 1.00 78.69 193 THR A N 1
ATOM 1460 C CA . THR A 1 193 ? -0.268 -9.655 24.731 1.00 78.69 193 THR A CA 1
ATOM 1461 C C . THR A 1 193 ? -1.627 -9.082 25.139 1.00 78.69 193 THR A C 1
ATOM 1463 O O . THR A 1 193 ? -2.029 -9.195 26.297 1.00 78.69 193 THR A O 1
ATOM 1466 N N . PHE A 1 194 ? -2.351 -8.471 24.199 1.00 75.25 194 PHE A N 1
ATOM 1467 C CA . PHE A 1 194 ? -3.690 -7.940 24.424 1.00 75.25 194 PHE A CA 1
ATOM 1468 C C . PHE A 1 194 ? -4.692 -9.057 24.722 1.00 75.25 194 PHE A C 1
ATOM 1470 O O . PHE A 1 194 ? -5.417 -8.950 25.705 1.00 75.25 194 PHE A O 1
ATOM 1477 N N . LEU A 1 195 ? -4.675 -10.151 23.953 1.00 74.69 195 LEU A N 1
ATOM 1478 C CA . LEU A 1 195 ? -5.495 -11.343 24.188 1.00 74.69 195 LEU A CA 1
ATOM 1479 C C . LEU A 1 195 ? -5.222 -11.949 25.566 1.00 74.69 195 LEU A C 1
ATOM 1481 O O . LEU A 1 195 ? -6.165 -12.186 26.315 1.00 74.69 195 LEU A O 1
ATOM 1485 N N . ASN A 1 196 ? -3.950 -12.106 25.944 1.00 76.12 196 ASN A N 1
ATOM 1486 C CA . ASN A 1 196 ? -3.580 -12.574 27.281 1.00 76.12 196 ASN A CA 1
ATOM 1487 C C . ASN A 1 196 ? -4.100 -11.640 28.383 1.00 76.12 196 ASN A C 1
ATOM 1489 O O . ASN A 1 196 ? -4.651 -12.100 29.384 1.00 76.12 196 ASN A O 1
ATOM 1493 N N . ARG A 1 197 ? -3.975 -10.318 28.203 1.00 76.38 197 ARG A N 1
ATOM 1494 C CA . ARG A 1 197 ? -4.527 -9.334 29.148 1.00 76.38 197 ARG A CA 1
ATOM 1495 C C . ARG A 1 197 ? -6.041 -9.423 29.249 1.00 76.38 197 ARG A C 1
ATOM 1497 O O . ARG A 1 197 ? -6.562 -9.338 30.353 1.00 76.38 197 ARG A O 1
ATOM 1504 N N . LEU A 1 198 ? -6.732 -9.586 28.128 1.00 71.94 198 LEU A N 1
ATOM 1505 C CA . LEU A 1 198 ? -8.186 -9.664 28.088 1.00 71.94 198 LEU A CA 1
ATOM 1506 C C . LEU A 1 198 ? -8.678 -10.944 28.758 1.00 71.94 198 LEU A C 1
ATOM 1508 O O . LEU A 1 198 ? -9.592 -10.881 29.569 1.00 71.94 198 LEU A O 1
ATOM 1512 N N . GLN A 1 199 ? -8.008 -12.070 28.521 1.00 71.56 199 GLN A N 1
ATOM 1513 C CA . GLN A 1 199 ? -8.296 -13.330 29.199 1.00 71.56 199 GLN A CA 1
ATOM 1514 C C . GLN A 1 199 ? -8.066 -13.220 30.713 1.00 71.56 199 GLN A C 1
ATOM 1516 O O . GLN A 1 199 ? -8.954 -13.540 31.493 1.00 71.56 199 GLN A O 1
ATOM 1521 N N . THR A 1 200 ? -6.946 -12.624 31.134 1.00 77.62 200 THR A N 1
ATOM 1522 C CA . THR A 1 200 ? -6.673 -12.360 32.560 1.00 77.62 200 THR A CA 1
ATOM 1523 C C . THR A 1 200 ? -7.721 -11.422 33.181 1.00 77.62 200 THR A C 1
ATOM 1525 O O . THR A 1 200 ? -8.156 -11.616 34.314 1.00 77.62 200 THR A O 1
ATOM 1528 N N . GLN A 1 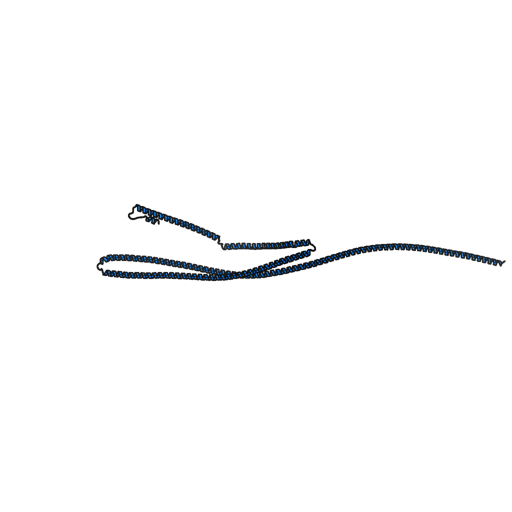201 ? -8.149 -10.392 32.444 1.00 72.50 201 GLN A N 1
ATOM 1529 C CA . GLN A 1 201 ? -9.182 -9.445 32.871 1.00 72.50 201 GLN A CA 1
ATOM 1530 C C . GLN A 1 201 ? -10.560 -10.119 32.973 1.00 72.50 201 GLN A C 1
ATOM 1532 O O . GLN A 1 201 ? -11.315 -9.809 33.894 1.00 72.50 201 GLN A O 1
ATOM 1537 N N . GLN A 1 202 ? -10.882 -11.026 32.046 1.00 69.31 202 GLN A N 1
ATOM 1538 C CA . GLN A 1 202 ? -12.110 -11.821 32.024 1.00 69.31 202 GLN A CA 1
ATOM 1539 C C . GLN A 1 202 ? -12.165 -12.753 33.239 1.00 69.31 202 GLN A C 1
ATOM 1541 O O . GLN A 1 202 ? -13.164 -12.744 33.957 1.00 69.31 202 GLN A O 1
ATOM 1546 N N . ASP A 1 203 ? -11.075 -13.472 33.519 1.00 74.56 203 ASP A N 1
ATOM 1547 C CA . ASP A 1 203 ? -10.960 -14.366 34.675 1.00 74.56 203 ASP A CA 1
ATOM 1548 C C . ASP A 1 203 ? -11.092 -13.578 35.988 1.00 74.56 203 ASP A C 1
ATOM 1550 O O . ASP A 1 203 ? -11.927 -13.900 36.832 1.00 74.56 203 ASP A O 1
ATOM 1554 N N . ALA A 1 204 ? -10.377 -12.454 36.117 1.00 73.88 204 ALA A N 1
ATOM 1555 C CA . ALA A 1 204 ? -10.485 -11.572 37.280 1.00 73.88 204 ALA A CA 1
ATOM 1556 C C . ALA A 1 204 ? -11.881 -10.936 37.429 1.00 73.88 204 ALA A C 1
ATOM 1558 O O . ALA A 1 204 ? -12.324 -10.640 38.540 1.00 73.88 204 ALA A O 1
ATOM 1559 N N . SER A 1 205 ? -12.587 -10.682 36.324 1.00 66.50 205 SER A N 1
ATOM 1560 C CA . SER A 1 205 ? -13.972 -10.206 36.365 1.00 66.50 205 SER A CA 1
ATOM 1561 C C . SER A 1 205 ? -14.923 -11.303 36.828 1.00 66.50 205 SER A C 1
ATOM 1563 O O . SER A 1 205 ? -15.754 -11.033 37.689 1.00 66.50 205 SER A O 1
ATOM 1565 N N . SER A 1 206 ? -14.764 -12.529 36.322 1.00 70.12 206 SER A N 1
ATOM 1566 C CA . SER A 1 206 ? -15.552 -13.688 36.748 1.00 70.12 206 SER A CA 1
ATOM 1567 C C . SER A 1 206 ? -15.349 -13.999 38.231 1.00 70.12 206 SER A C 1
ATOM 1569 O O . SER A 1 206 ? -16.300 -14.382 38.908 1.00 70.12 206 SER A O 1
ATOM 1571 N N . GLU A 1 207 ? -14.130 -13.833 38.745 1.00 74.19 207 GLU A N 1
ATOM 1572 C CA . GLU A 1 207 ? -13.818 -14.043 40.160 1.00 74.19 207 GLU A CA 1
ATOM 1573 C C . GLU A 1 207 ? -14.449 -12.955 41.038 1.00 74.19 207 GLU A C 1
ATOM 1575 O O . GLU A 1 207 ? -15.146 -13.274 41.999 1.00 74.19 207 GLU A O 1
ATOM 1580 N N . ARG A 1 208 ? -14.339 -11.677 40.642 1.00 73.31 208 ARG A N 1
ATOM 1581 C CA . ARG A 1 208 ? -15.043 -10.569 41.318 1.00 73.31 208 ARG A CA 1
ATOM 1582 C C . ARG A 1 208 ? -16.557 -10.737 41.312 1.00 73.31 208 ARG A C 1
ATOM 1584 O O . ARG A 1 208 ? -17.211 -10.361 42.276 1.00 73.31 208 ARG A O 1
ATOM 1591 N N . GLU A 1 209 ? -17.120 -11.266 40.234 1.00 68.44 209 GLU A N 1
ATOM 1592 C CA . GLU A 1 209 ? -18.556 -11.518 40.118 1.00 68.44 209 GLU A CA 1
ATOM 1593 C C . GLU A 1 209 ? -18.992 -12.659 41.047 1.00 68.44 209 GLU A C 1
ATOM 1595 O O . GLU A 1 209 ? -20.005 -12.543 41.736 1.00 68.44 209 GLU A O 1
ATOM 1600 N N . LYS A 1 210 ? -18.171 -13.710 41.171 1.00 72.75 210 LYS A N 1
ATOM 1601 C CA . LYS A 1 210 ? -18.345 -14.770 42.176 1.00 72.75 210 LYS A CA 1
ATOM 1602 C C . LYS A 1 210 ? -18.280 -14.231 43.605 1.00 72.75 210 LYS A C 1
ATOM 1604 O O . LYS A 1 210 ? -19.146 -14.563 44.413 1.00 72.75 210 LYS A O 1
ATOM 1609 N N . ASP A 1 211 ? -17.298 -13.385 43.902 1.00 73.38 211 ASP A N 1
ATOM 1610 C CA . ASP A 1 211 ? -17.143 -12.751 45.213 1.00 73.38 211 ASP A CA 1
ATOM 1611 C C . ASP A 1 211 ? -18.298 -11.795 45.523 1.00 73.38 211 ASP A C 1
ATOM 1613 O O . ASP A 1 211 ? -18.797 -11.766 46.648 1.00 73.38 211 ASP A O 1
ATOM 1617 N N . LEU A 1 212 ? -18.789 -11.054 44.526 1.00 71.19 212 LEU A N 1
ATOM 1618 C CA . LEU A 1 212 ? -19.952 -10.187 44.680 1.00 71.19 212 LEU A CA 1
ATOM 1619 C C . LEU A 1 212 ? -21.206 -11.015 44.984 1.00 71.19 212 LEU A C 1
ATOM 1621 O O . LEU A 1 212 ? -21.909 -10.710 45.941 1.00 71.19 212 LEU A O 1
ATOM 1625 N N . ILE A 1 213 ? -21.456 -12.094 44.236 1.00 70.56 213 ILE A N 1
ATOM 1626 C CA . ILE A 1 213 ? -22.589 -12.999 44.485 1.00 70.56 213 ILE A CA 1
ATOM 1627 C C . ILE A 1 213 ? -22.483 -13.629 45.881 1.00 70.56 213 ILE A C 1
ATOM 1629 O O . ILE A 1 213 ? -23.475 -13.683 46.608 1.00 70.56 213 ILE A O 1
ATOM 1633 N N . SER A 1 214 ? -21.283 -14.052 46.281 1.00 75.00 214 SER A N 1
ATOM 1634 C CA . SER A 1 214 ? -21.014 -14.589 47.617 1.00 75.00 214 SER A CA 1
ATOM 1635 C C . SER A 1 214 ? -21.287 -13.550 48.711 1.00 75.00 214 SER A C 1
ATOM 1637 O O . SER A 1 214 ? -22.036 -13.821 49.648 1.00 75.00 214 SER A O 1
ATOM 1639 N N . SER A 1 215 ? -20.766 -12.328 48.564 1.00 71.94 215 SER A N 1
ATOM 1640 C CA . SER A 1 215 ? -20.970 -11.248 49.537 1.00 71.94 215 SER A CA 1
ATOM 1641 C C . SER A 1 215 ? -22.436 -10.830 49.648 1.00 71.94 215 SER A C 1
ATOM 1643 O O . SER A 1 215 ? -22.928 -10.680 50.760 1.00 71.94 215 SER A O 1
ATOM 1645 N N . ILE A 1 216 ? -23.166 -10.738 48.530 1.00 68.19 216 ILE A N 1
ATOM 1646 C CA . ILE A 1 216 ? -24.610 -10.471 48.522 1.00 68.19 216 ILE A CA 1
ATOM 1647 C C . ILE A 1 216 ? -25.360 -11.602 49.227 1.00 68.19 216 ILE A C 1
ATOM 1649 O O . ILE A 1 216 ? -26.248 -11.329 50.032 1.00 68.19 216 ILE A O 1
ATOM 1653 N N . SER A 1 217 ? -24.997 -12.864 48.979 1.00 68.00 217 SER A N 1
ATOM 1654 C CA . SER A 1 217 ? -25.608 -14.003 49.671 1.00 68.00 217 SER A CA 1
ATOM 1655 C C . SER A 1 217 ? -25.393 -13.925 51.183 1.00 68.00 217 SER A C 1
ATOM 1657 O O . SER A 1 217 ? -26.339 -14.143 51.936 1.00 68.00 217 SER A O 1
ATOM 1659 N N . VAL A 1 218 ? -24.183 -13.575 51.631 1.00 73.69 218 VAL A N 1
ATOM 1660 C CA . VAL A 1 218 ? -23.872 -13.374 53.055 1.00 73.69 218 VAL A CA 1
ATOM 1661 C C . VAL A 1 218 ? -24.689 -12.216 53.630 1.00 73.69 218 VAL A C 1
ATOM 1663 O O . VAL A 1 218 ? -25.302 -12.369 54.681 1.00 73.69 218 VAL A O 1
ATOM 1666 N N . GLN A 1 219 ? -24.773 -11.090 52.922 1.00 66.94 219 GLN A N 1
ATOM 1667 C CA . GLN A 1 219 ? -25.498 -9.901 53.374 1.00 66.94 219 GLN A CA 1
ATOM 1668 C C . GLN A 1 219 ? -27.014 -10.139 53.471 1.00 66.94 219 GLN A C 1
ATOM 1670 O O . GLN A 1 219 ? -27.668 -9.653 54.392 1.00 66.94 219 GLN A O 1
ATOM 1675 N N . VAL A 1 220 ? -27.580 -10.922 52.546 1.00 68.19 220 VAL A N 1
ATOM 1676 C CA . VAL A 1 220 ? -28.985 -11.354 52.590 1.00 68.19 220 VAL A CA 1
ATOM 1677 C C . VAL A 1 220 ? -29.222 -12.308 53.759 1.00 68.19 220 VAL A C 1
ATOM 1679 O O . VAL A 1 220 ? -30.209 -12.142 54.475 1.00 68.19 220 VAL A O 1
ATOM 1682 N N . SER A 1 221 ? -28.324 -13.269 53.996 1.00 68.06 221 SER A N 1
ATOM 1683 C CA . SER A 1 221 ? -28.397 -14.145 55.171 1.00 68.06 221 SER A CA 1
ATOM 1684 C C . SER A 1 221 ? -28.342 -13.349 56.477 1.00 68.06 221 SER A C 1
ATOM 1686 O O . SER A 1 221 ? -29.169 -13.576 57.354 1.00 68.06 221 SER A O 1
ATOM 1688 N N . GLU A 1 222 ? -27.451 -12.364 56.576 1.00 69.69 222 GLU A N 1
ATOM 1689 C CA . GLU A 1 222 ? -27.294 -11.510 57.758 1.00 69.69 222 GLU A CA 1
ATOM 1690 C C . GLU A 1 222 ? -28.530 -10.622 58.007 1.00 69.69 222 GLU A C 1
ATOM 1692 O O . GLU A 1 222 ? -28.969 -10.471 59.146 1.00 69.69 222 GLU A O 1
ATOM 1697 N N . LEU A 1 223 ? -29.167 -10.108 56.946 1.00 65.75 223 LEU A N 1
ATOM 1698 C CA . LEU A 1 223 ? -30.447 -9.386 57.022 1.00 65.75 223 LEU A CA 1
ATOM 1699 C C . LEU A 1 223 ? -31.607 -10.281 57.480 1.00 65.75 223 LEU A C 1
ATOM 1701 O O . LEU A 1 223 ? -32.441 -9.855 58.284 1.00 65.75 223 LEU A O 1
ATOM 1705 N N . VAL A 1 224 ? -31.677 -11.518 56.981 1.00 67.06 224 VAL A N 1
ATOM 1706 C CA . VAL A 1 224 ? -32.690 -12.498 57.405 1.00 67.06 224 VAL A CA 1
ATOM 1707 C C . VAL A 1 224 ? -32.480 -12.882 58.869 1.00 67.06 224 VAL A C 1
ATOM 1709 O O . VAL A 1 224 ? -33.446 -12.962 59.631 1.00 67.06 224 VAL A O 1
ATOM 1712 N N . GLU A 1 225 ? -31.231 -13.059 59.291 1.00 70.50 225 GLU A N 1
ATOM 1713 C CA . GLU A 1 225 ? -30.875 -13.383 60.669 1.00 70.50 225 GLU A CA 1
ATOM 1714 C C . GLU A 1 225 ? -31.177 -12.216 61.621 1.00 70.50 225 GLU A C 1
ATOM 1716 O O . GLU A 1 225 ? -31.866 -12.414 62.623 1.00 70.50 225 GLU A O 1
ATOM 1721 N N . GLN A 1 226 ? -30.823 -10.976 61.259 1.00 66.00 226 GLN A N 1
ATOM 1722 C CA . GLN A 1 226 ? -31.223 -9.773 62.004 1.00 66.00 226 GLN A CA 1
ATOM 1723 C C . GLN A 1 226 ? -32.744 -9.613 62.099 1.00 66.00 226 GLN A C 1
ATOM 1725 O O . GLN A 1 226 ? -33.265 -9.279 63.165 1.00 66.00 226 GLN A O 1
ATOM 1730 N N . GLY A 1 227 ? -33.478 -9.872 61.012 1.00 64.38 227 GLY A N 1
ATOM 1731 C CA . GLY A 1 227 ? -34.941 -9.832 61.017 1.00 64.38 227 GLY A CA 1
ATOM 1732 C C . GLY A 1 227 ? -35.560 -10.905 61.920 1.00 64.38 227 GLY A C 1
ATOM 1733 O O . GLY A 1 227 ? -36.592 -10.672 62.554 1.00 64.38 227 GLY A O 1
ATOM 1734 N N . THR A 1 228 ? -34.919 -12.069 62.020 1.00 68.69 228 THR A N 1
ATOM 1735 C CA . THR A 1 228 ? -35.349 -13.164 62.900 1.00 68.69 228 THR A CA 1
ATOM 1736 C C . THR A 1 228 ? -35.048 -12.842 64.365 1.00 68.69 228 THR A C 1
ATOM 1738 O O . THR A 1 228 ? -35.911 -13.029 65.223 1.00 68.69 228 THR A O 1
ATOM 1741 N N . GLU A 1 229 ? -33.886 -12.258 64.652 1.00 68.69 229 GLU A N 1
ATOM 1742 C CA . GLU A 1 229 ? -33.490 -11.842 66.000 1.00 68.69 229 GLU A CA 1
ATOM 1743 C C . GLU A 1 229 ? -34.330 -10.660 66.520 1.00 68.69 229 GLU A C 1
ATOM 1745 O O . GLU A 1 229 ? -34.725 -10.638 67.689 1.00 68.69 229 GLU A O 1
ATOM 1750 N N . GLN A 1 230 ? -34.718 -9.718 65.651 1.00 63.72 230 GLN A N 1
ATOM 1751 C CA . GLN A 1 230 ? -35.706 -8.681 65.985 1.00 63.72 230 GLN A CA 1
ATOM 1752 C C . GLN A 1 230 ? -37.079 -9.270 66.328 1.00 63.72 230 GLN A C 1
ATOM 1754 O O . GLN A 1 230 ? -37.719 -8.834 67.285 1.00 63.72 230 GLN A O 1
ATOM 1759 N N . LYS A 1 231 ? -37.545 -10.283 65.583 1.00 61.75 231 LYS A N 1
ATOM 1760 C CA . LYS A 1 231 ? -38.795 -10.985 65.921 1.00 61.75 231 LYS A CA 1
ATOM 1761 C C . LYS A 1 231 ? -38.687 -11.717 67.257 1.00 61.75 231 LYS A C 1
ATOM 1763 O O . LYS A 1 231 ? -39.636 -11.682 68.037 1.00 61.75 231 LYS A O 1
ATOM 1768 N N . ARG A 1 232 ? -37.541 -12.345 67.538 1.00 71.75 232 ARG A N 1
ATOM 1769 C CA . ARG A 1 232 ? -37.273 -13.058 68.795 1.00 71.75 232 ARG A CA 1
ATOM 1770 C C . ARG A 1 232 ? -37.274 -12.108 69.993 1.00 71.75 232 ARG A C 1
ATOM 1772 O O . ARG A 1 232 ? -37.974 -12.359 70.965 1.00 71.75 232 ARG A O 1
ATOM 1779 N N . THR A 1 233 ? -36.565 -10.987 69.893 1.00 68.94 233 THR A N 1
ATOM 1780 C CA . THR A 1 233 ? -36.524 -9.953 70.943 1.00 68.94 233 THR A CA 1
ATOM 1781 C C . THR A 1 233 ? -37.879 -9.276 71.158 1.00 68.94 233 THR A C 1
ATOM 1783 O O . THR A 1 233 ? -38.249 -9.007 72.301 1.00 68.94 233 THR A O 1
ATOM 1786 N N . LEU A 1 234 ? -38.665 -9.056 70.097 1.00 66.94 234 LEU A N 1
ATOM 1787 C CA . LEU A 1 234 ? -40.042 -8.570 70.222 1.00 66.94 234 LEU A CA 1
ATOM 1788 C C . LEU A 1 234 ? -40.945 -9.595 70.928 1.00 66.94 234 LEU A C 1
ATOM 1790 O O . LEU A 1 234 ? -41.716 -9.219 71.808 1.00 66.94 234 LEU A O 1
ATOM 1794 N N . ALA A 1 235 ? -40.828 -10.880 70.583 1.00 68.12 235 ALA A N 1
ATOM 1795 C CA . ALA A 1 235 ? -41.572 -11.951 71.243 1.00 68.12 235 ALA A CA 1
ATOM 1796 C C . ALA A 1 235 ? -41.207 -12.068 72.734 1.00 68.12 235 ALA A C 1
ATOM 1798 O O . ALA A 1 235 ? -42.102 -12.137 73.571 1.00 68.12 235 ALA A O 1
ATOM 1799 N N . GLU A 1 236 ? -39.918 -11.997 73.082 1.00 72.00 236 GLU A N 1
ATOM 1800 C CA . GLU A 1 236 ? -39.449 -11.982 74.476 1.00 72.00 236 GLU A CA 1
ATOM 1801 C C . GLU A 1 236 ? -39.928 -10.749 75.256 1.00 72.00 236 GLU A C 1
ATOM 1803 O O . GLU A 1 236 ? -40.243 -10.848 76.443 1.00 72.00 236 GLU A O 1
ATOM 1808 N N . PHE A 1 237 ? -39.991 -9.576 74.618 1.00 73.12 237 PHE A N 1
ATOM 1809 C CA . PHE A 1 237 ? -40.528 -8.368 75.244 1.00 73.12 237 PHE A CA 1
ATOM 1810 C C . PHE A 1 237 ? -42.019 -8.520 75.567 1.00 73.12 237 PHE A C 1
ATOM 1812 O O . PHE A 1 237 ? -42.436 -8.220 76.688 1.00 73.12 237 PHE A O 1
ATOM 1819 N N . VAL A 1 238 ? -42.808 -9.026 74.612 1.00 70.06 238 VAL A N 1
ATOM 1820 C CA . VAL A 1 238 ? -44.241 -9.297 74.804 1.00 70.06 238 VAL A CA 1
ATOM 1821 C C . VAL A 1 238 ? -44.449 -10.342 75.904 1.00 70.06 238 VAL A C 1
ATOM 1823 O O . VAL A 1 238 ? -45.264 -10.124 76.798 1.00 70.06 238 VAL A O 1
ATOM 1826 N N . ASP A 1 239 ? -43.672 -11.426 75.899 1.00 70.50 239 ASP A N 1
ATOM 1827 C CA . ASP A 1 239 ? -43.733 -12.485 76.913 1.00 70.50 239 ASP A CA 1
ATOM 1828 C C . ASP A 1 239 ? -43.398 -11.967 78.323 1.00 70.50 239 ASP A C 1
ATOM 1830 O O . ASP A 1 239 ? -44.141 -12.205 79.282 1.00 70.50 239 ASP A O 1
ATOM 1834 N N . ARG A 1 240 ? -42.348 -11.142 78.454 1.00 73.94 240 ARG A N 1
ATOM 1835 C CA . ARG A 1 240 ? -42.025 -10.454 79.715 1.00 73.94 240 ARG A CA 1
ATOM 1836 C C . ARG A 1 240 ? -43.150 -9.544 80.181 1.00 73.94 240 ARG A C 1
ATOM 1838 O O . ARG A 1 240 ? -43.447 -9.515 81.375 1.00 73.94 240 ARG A O 1
ATOM 1845 N N . GLN A 1 241 ? -43.769 -8.791 79.278 1.00 68.38 241 GLN A N 1
ATOM 1846 C CA . GLN A 1 241 ? -44.830 -7.854 79.635 1.00 68.38 241 GLN A CA 1
ATOM 1847 C C . GLN A 1 241 ? -46.098 -8.589 80.095 1.00 68.38 241 GLN A C 1
ATOM 1849 O O . GLN A 1 241 ? -46.674 -8.214 81.117 1.00 68.38 241 GLN A O 1
ATOM 1854 N N . VAL A 1 242 ? -46.476 -9.677 79.414 1.00 70.38 242 VAL A N 1
ATOM 1855 C CA . VAL A 1 242 ? -47.588 -10.561 79.811 1.00 70.38 242 VAL A CA 1
ATOM 1856 C C . VAL A 1 242 ? -47.306 -11.232 81.156 1.00 70.38 242 VAL A C 1
ATOM 1858 O O . VAL A 1 242 ? -48.170 -11.229 82.032 1.00 70.38 242 VAL A O 1
ATOM 1861 N N . THR A 1 243 ? -46.086 -11.727 81.369 1.00 71.69 243 THR A N 1
ATOM 1862 C CA . THR A 1 243 ? -45.670 -12.321 82.651 1.00 71.69 243 THR A CA 1
ATOM 1863 C C . THR A 1 243 ? -45.720 -11.299 83.790 1.00 71.69 243 THR A C 1
ATOM 1865 O O . THR A 1 243 ? -46.238 -11.590 84.867 1.00 71.69 243 THR A O 1
ATOM 1868 N N . THR A 1 244 ? -45.250 -10.072 83.547 1.00 72.81 244 THR A N 1
ATOM 1869 C CA . THR A 1 244 ? -45.272 -8.981 84.538 1.00 72.81 244 THR A CA 1
ATOM 1870 C C . THR A 1 244 ? -46.704 -8.540 84.865 1.00 72.81 244 THR A C 1
ATOM 1872 O O . THR A 1 244 ? -47.012 -8.226 86.015 1.00 72.81 244 THR A O 1
ATOM 1875 N N . LEU A 1 245 ? -47.604 -8.529 83.876 1.00 70.31 245 LEU A N 1
ATOM 1876 C CA . LEU A 1 245 ? -49.037 -8.303 84.089 1.00 70.31 245 LEU A CA 1
ATOM 1877 C C . LEU A 1 245 ? -49.648 -9.420 84.942 1.00 70.31 245 LEU A C 1
ATOM 1879 O O . LEU A 1 245 ? -50.324 -9.119 85.922 1.00 70.31 245 LEU A O 1
ATOM 1883 N N . GLY A 1 246 ? -49.359 -10.686 84.621 1.00 70.75 246 GLY A N 1
ATOM 1884 C CA . GLY A 1 246 ? -49.809 -11.845 85.397 1.00 70.75 246 GLY A CA 1
ATOM 1885 C C . GLY A 1 246 ? -49.363 -11.791 86.861 1.00 70.75 246 GLY A C 1
ATOM 1886 O O . GLY A 1 246 ? -50.179 -11.996 87.755 1.00 70.75 246 GLY A O 1
ATOM 1887 N N . GLN A 1 247 ? -48.105 -11.421 87.119 1.00 71.69 247 GLN A N 1
ATOM 1888 C CA . GLN A 1 247 ? -47.585 -11.226 88.479 1.00 71.69 247 GLN A CA 1
ATOM 1889 C C . GLN A 1 247 ? -48.282 -10.077 89.219 1.00 71.69 247 GLN A C 1
ATOM 1891 O O . GLN A 1 247 ? -48.659 -10.237 90.374 1.00 71.69 247 GLN A O 1
ATOM 1896 N N . ASN A 1 248 ? -48.530 -8.943 88.556 1.00 69.50 248 ASN A N 1
ATOM 1897 C CA . ASN A 1 248 ? -49.269 -7.833 89.170 1.00 69.50 248 ASN A CA 1
ATOM 1898 C C . ASN A 1 248 ? -50.716 -8.208 89.534 1.00 69.50 248 ASN A C 1
ATOM 1900 O O . ASN A 1 248 ? -51.249 -7.686 90.517 1.00 69.50 248 ASN A O 1
ATOM 1904 N N . PHE A 1 249 ? -51.364 -9.080 88.752 1.00 67.75 249 PHE A N 1
ATOM 1905 C CA . PHE A 1 249 ? -52.684 -9.615 89.092 1.00 67.75 249 PHE A CA 1
ATOM 1906 C C . PHE A 1 249 ? -52.621 -10.522 90.326 1.00 67.75 249 PHE A C 1
ATOM 1908 O O . PHE A 1 249 ? -53.399 -10.305 91.253 1.00 67.75 249 PHE A O 1
ATOM 1915 N N . ASP A 1 250 ? -51.662 -11.449 90.377 1.00 71.56 250 ASP A N 1
ATOM 1916 C CA . ASP A 1 250 ? -51.463 -12.357 91.518 1.00 71.56 250 ASP A CA 1
ATOM 1917 C C . ASP A 1 250 ? -51.137 -11.591 92.817 1.00 71.56 250 ASP A C 1
ATOM 1919 O O . ASP A 1 250 ? -51.718 -11.846 93.873 1.00 71.56 250 ASP A O 1
ATOM 1923 N N . ASP A 1 251 ? -50.284 -10.565 92.740 1.00 74.25 251 ASP A N 1
ATOM 1924 C CA . ASP A 1 251 ? -49.953 -9.703 93.881 1.00 74.25 251 ASP A CA 1
ATOM 1925 C C . ASP A 1 251 ? -51.159 -8.875 94.352 1.00 74.25 251 ASP A C 1
ATOM 1927 O O . ASP A 1 251 ? -51.371 -8.697 95.558 1.00 74.25 251 ASP A O 1
ATOM 1931 N N . ARG A 1 252 ? -51.992 -8.383 93.423 1.00 70.06 252 ARG A N 1
ATOM 1932 C CA . ARG A 1 252 ? -53.241 -7.683 93.766 1.00 70.06 252 ARG A CA 1
ATOM 1933 C C . ARG A 1 252 ? -54.255 -8.609 94.424 1.00 70.06 252 ARG A C 1
ATOM 1935 O O . ARG A 1 252 ? -54.918 -8.168 95.365 1.00 70.06 252 ARG A O 1
ATOM 1942 N N . GLU A 1 253 ? -54.380 -9.841 93.942 1.00 63.94 253 GLU A N 1
ATOM 1943 C CA . GLU A 1 253 ? -55.280 -10.855 94.492 1.00 63.94 253 GLU A CA 1
ATOM 1944 C C . GLU A 1 253 ? -54.845 -11.255 95.905 1.00 63.94 253 GLU A C 1
ATOM 1946 O O . GLU A 1 253 ? -55.644 -11.178 96.839 1.00 63.94 253 GLU A O 1
ATOM 1951 N N . LYS A 1 254 ? -53.549 -11.521 96.116 1.00 74.75 254 LYS A N 1
ATOM 1952 C CA . LYS A 1 254 ? -52.978 -11.758 97.453 1.00 74.75 254 LYS A CA 1
ATOM 1953 C C . LYS A 1 254 ? -53.177 -10.571 98.392 1.00 74.75 254 LYS A C 1
ATOM 1955 O O . LYS A 1 254 ? -53.573 -10.754 99.543 1.00 74.75 254 LYS A O 1
ATOM 1960 N N . ALA A 1 255 ? -52.946 -9.346 97.920 1.00 72.19 255 ALA A N 1
ATOM 1961 C CA . ALA A 1 255 ? -53.172 -8.146 98.722 1.00 72.19 255 ALA A CA 1
ATOM 1962 C C . ALA A 1 255 ? -54.662 -7.927 99.043 1.00 72.19 255 ALA A C 1
ATOM 1964 O O . ALA A 1 255 ? -54.984 -7.379 100.098 1.00 72.19 255 ALA A O 1
ATOM 1965 N N . ALA A 1 256 ? -55.579 -8.331 98.158 1.00 65.00 256 ALA A N 1
ATOM 1966 C CA . ALA A 1 256 ? -57.018 -8.299 98.411 1.00 65.00 256 ALA A CA 1
ATOM 1967 C C . ALA A 1 256 ? -57.432 -9.349 99.448 1.00 65.00 256 ALA A C 1
ATOM 1969 O O . ALA A 1 256 ? -58.078 -8.980 100.427 1.00 65.00 256 ALA A O 1
ATOM 1970 N N . ALA A 1 257 ? -56.962 -10.590 99.309 1.00 69.81 257 ALA A N 1
ATOM 1971 C CA . ALA A 1 257 ? -57.198 -11.661 100.273 1.00 69.81 257 ALA A CA 1
ATOM 1972 C C . ALA A 1 257 ? -56.681 -11.291 101.677 1.00 69.81 257 ALA A C 1
ATOM 1974 O O . ALA A 1 257 ? -57.396 -11.439 102.662 1.00 69.81 257 ALA A O 1
ATOM 1975 N N . GLN A 1 258 ? -55.486 -10.694 101.781 1.00 73.19 258 GLN A N 1
ATOM 1976 C CA . GLN A 1 258 ? -54.957 -10.193 103.059 1.00 73.19 258 GLN A CA 1
ATOM 1977 C C . GLN A 1 258 ? -55.792 -9.052 103.659 1.00 73.19 258 GLN A C 1
ATOM 1979 O O . GLN A 1 258 ? -55.870 -8.914 104.882 1.00 73.19 258 GLN A O 1
ATOM 19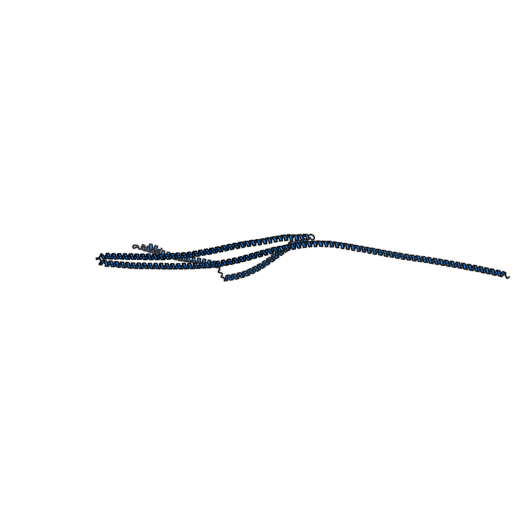84 N N . ARG A 1 259 ? -56.395 -8.192 102.826 1.00 71.81 259 ARG A N 1
ATOM 1985 C CA . ARG A 1 259 ? -57.314 -7.147 103.306 1.00 71.81 259 ARG A CA 1
ATOM 1986 C C . ARG A 1 259 ? -58.612 -7.754 103.828 1.00 71.81 259 ARG A C 1
ATOM 1988 O O . ARG A 1 259 ? -59.076 -7.311 104.876 1.00 71.81 259 ARG A O 1
ATOM 1995 N N . GLU A 1 260 ? -59.165 -8.751 103.141 1.00 67.38 260 GLU A N 1
ATOM 1996 C CA . GLU A 1 260 ? -60.356 -9.483 103.590 1.00 67.38 260 GLU A CA 1
ATOM 1997 C C . GLU A 1 260 ? -60.097 -10.256 104.885 1.00 67.38 260 GLU A C 1
ATOM 1999 O O . GLU A 1 260 ? -60.902 -10.175 105.808 1.00 67.38 260 GLU A O 1
ATOM 2004 N N . GLU A 1 261 ? -58.940 -10.905 105.017 1.00 72.44 261 GLU A N 1
ATOM 2005 C CA . GLU A 1 261 ? -58.528 -11.586 106.249 1.00 72.44 261 GLU A CA 1
ATOM 2006 C C . GLU A 1 261 ? -58.384 -10.597 107.417 1.00 72.44 261 GLU A C 1
ATOM 2008 O O . GLU A 1 261 ? -58.928 -10.814 108.500 1.00 72.44 261 GLU A O 1
ATOM 2013 N N . LYS A 1 262 ? -57.721 -9.450 107.203 1.00 71.75 262 LYS A N 1
ATOM 2014 C CA . LYS A 1 262 ? -57.634 -8.387 108.222 1.00 71.75 262 LYS A CA 1
ATOM 2015 C C . LYS A 1 262 ? -59.004 -7.818 108.588 1.00 71.75 262 LYS A C 1
ATOM 2017 O O . LYS A 1 262 ? -59.227 -7.498 109.756 1.00 71.75 262 LYS A O 1
ATOM 2022 N N . LEU A 1 263 ? -59.914 -7.688 107.622 1.00 71.88 263 LEU A N 1
ATOM 2023 C CA . LEU A 1 263 ? -61.281 -7.232 107.860 1.00 71.88 263 LEU A CA 1
ATOM 2024 C C . LEU A 1 263 ? -62.063 -8.256 108.689 1.00 71.88 263 LEU A C 1
ATOM 2026 O O . LEU A 1 263 ? -62.698 -7.862 109.663 1.00 71.88 263 LEU A O 1
ATOM 2030 N N . ALA A 1 264 ? -61.976 -9.545 108.358 1.00 69.56 264 ALA A N 1
ATOM 2031 C CA . ALA A 1 264 ? -62.620 -10.621 109.107 1.00 69.56 264 ALA A CA 1
ATOM 2032 C C . ALA A 1 264 ? -62.126 -10.660 110.561 1.00 69.56 264 ALA A C 1
ATOM 2034 O O . ALA A 1 264 ? -62.938 -10.632 111.485 1.00 69.56 264 ALA A O 1
ATOM 2035 N N . THR A 1 265 ? -60.808 -10.595 110.775 1.00 72.12 265 THR A N 1
ATOM 2036 C CA . THR A 1 265 ? -60.202 -10.559 112.117 1.00 72.12 265 THR A CA 1
ATOM 2037 C C . THR A 1 265 ? -60.593 -9.297 112.892 1.00 72.12 265 THR A C 1
ATOM 2039 O O . THR A 1 265 ? -60.883 -9.350 114.089 1.00 72.12 265 THR A O 1
ATOM 2042 N N . SER A 1 266 ? -60.650 -8.140 112.224 1.00 69.12 266 SER A N 1
ATOM 2043 C CA . SER A 1 266 ? -61.109 -6.889 112.838 1.00 69.12 266 SER A CA 1
ATOM 2044 C C . SER A 1 266 ? -62.593 -6.945 113.219 1.00 69.12 266 SER A C 1
ATOM 2046 O O . SER A 1 266 ? -62.941 -6.521 114.321 1.00 69.12 266 SER A O 1
ATOM 2048 N N . ILE A 1 267 ? -63.460 -7.511 112.371 1.00 68.81 267 ILE A N 1
ATOM 2049 C CA . ILE A 1 267 ? -64.884 -7.728 112.674 1.00 68.81 267 ILE A CA 1
ATOM 2050 C C . ILE A 1 267 ? -65.033 -8.691 113.855 1.00 68.81 267 ILE A C 1
ATOM 2052 O O . ILE A 1 267 ? -65.786 -8.392 114.778 1.00 68.81 267 ILE A O 1
ATOM 2056 N N . GLU A 1 268 ? -64.282 -9.794 113.881 1.00 66.56 268 GLU A N 1
ATOM 2057 C CA . GLU A 1 268 ? -64.314 -10.759 114.986 1.00 66.56 268 GLU A CA 1
ATOM 2058 C C . GLU A 1 268 ? -63.901 -10.109 116.318 1.00 66.56 268 GLU A C 1
ATOM 2060 O O . GLU A 1 268 ? -64.559 -10.309 117.340 1.00 66.56 268 GLU A O 1
ATOM 2065 N N . THR A 1 269 ? -62.856 -9.275 116.299 1.00 70.44 269 THR A N 1
ATOM 2066 C CA . THR A 1 269 ? -62.381 -8.531 117.479 1.00 70.44 269 THR A CA 1
ATOM 2067 C C . THR A 1 269 ? -63.424 -7.515 117.942 1.00 70.44 269 THR A C 1
ATOM 2069 O O . THR A 1 269 ? -63.748 -7.459 119.123 1.00 70.44 269 THR A O 1
ATOM 2072 N N . THR A 1 270 ? -64.030 -6.781 117.004 1.00 66.50 270 THR A N 1
ATOM 2073 C CA . THR A 1 270 ? -65.073 -5.788 117.307 1.00 66.50 270 THR A CA 1
ATOM 2074 C C . THR A 1 270 ? -66.319 -6.453 117.901 1.00 66.50 270 THR A C 1
ATOM 2076 O O . THR A 1 270 ? -66.902 -5.931 118.846 1.00 66.50 270 THR A O 1
ATOM 2079 N N . ILE A 1 271 ? -66.716 -7.627 117.392 1.00 67.62 271 ILE A N 1
ATOM 2080 C CA . ILE A 1 271 ? -67.834 -8.408 117.941 1.00 67.62 271 ILE A CA 1
ATOM 2081 C C . ILE A 1 271 ? -67.490 -8.942 119.337 1.00 67.62 271 ILE A C 1
ATOM 2083 O O . ILE A 1 271 ? -68.326 -8.846 120.235 1.00 67.62 271 ILE A O 1
ATOM 2087 N N . LYS A 1 272 ? -66.272 -9.459 119.558 1.00 69.06 272 LYS A N 1
ATOM 2088 C CA . LYS A 1 272 ? -65.804 -9.883 120.891 1.00 69.06 272 LYS A CA 1
ATOM 2089 C C . LYS A 1 272 ? -65.820 -8.732 121.894 1.00 69.06 272 LYS A C 1
ATOM 2091 O O . LYS A 1 272 ? -66.324 -8.909 123.002 1.00 69.06 272 LYS A O 1
ATOM 2096 N N . ASP A 1 273 ? -65.331 -7.561 121.502 1.00 67.19 273 ASP A N 1
ATOM 2097 C CA . ASP A 1 273 ? -65.335 -6.370 122.350 1.00 67.19 273 ASP A CA 1
ATOM 2098 C C . ASP A 1 273 ? -66.766 -5.907 122.649 1.00 67.19 273 ASP A C 1
ATOM 2100 O O . ASP A 1 273 ? -67.075 -5.602 123.799 1.00 67.19 273 ASP A O 1
ATOM 2104 N N . LEU A 1 274 ? -67.675 -5.945 121.667 1.00 65.94 274 LEU A N 1
ATOM 2105 C CA . LEU A 1 274 ? -69.089 -5.607 121.855 1.00 65.94 274 LEU A CA 1
ATOM 2106 C C . LEU A 1 274 ? -69.783 -6.571 122.836 1.00 65.94 274 LEU A C 1
ATOM 2108 O O . LEU A 1 274 ? -70.482 -6.132 123.747 1.00 65.94 274 LEU A O 1
ATOM 2112 N N . VAL A 1 275 ? -69.556 -7.880 122.690 1.00 63.78 275 VAL A N 1
ATOM 2113 C CA . VAL A 1 275 ? -70.134 -8.924 123.556 1.00 63.78 275 VAL A CA 1
ATOM 2114 C C . VAL A 1 275 ? -69.595 -8.824 124.986 1.00 63.78 275 VAL A C 1
ATOM 2116 O O . VAL A 1 275 ? -70.367 -8.909 125.945 1.00 63.78 275 VAL A O 1
ATOM 2119 N N . ASN A 1 276 ? -68.295 -8.572 125.153 1.00 61.53 276 ASN A N 1
ATOM 2120 C CA . ASN A 1 276 ? -67.684 -8.390 126.471 1.00 61.53 276 ASN A CA 1
ATOM 2121 C C . ASN A 1 276 ? -68.185 -7.115 127.172 1.00 61.53 276 ASN A C 1
ATOM 2123 O O . ASN A 1 276 ? -68.418 -7.133 128.380 1.00 61.53 276 ASN A O 1
ATOM 2127 N N . ASN A 1 277 ? -68.415 -6.031 126.425 1.00 60.16 277 ASN A N 1
ATOM 2128 C CA . ASN A 1 277 ? -68.894 -4.755 126.967 1.00 60.16 277 ASN A CA 1
ATOM 2129 C C . ASN A 1 277 ? -70.391 -4.806 127.346 1.00 60.16 277 ASN A C 1
ATOM 2131 O O . ASN A 1 277 ? -70.785 -4.337 128.413 1.00 60.16 277 ASN A O 1
ATOM 2135 N N . ILE A 1 278 ? -71.221 -5.491 126.545 1.00 56.16 278 ILE A N 1
ATOM 2136 C CA . ILE A 1 278 ? -72.646 -5.745 126.846 1.00 56.16 278 ILE A CA 1
ATOM 2137 C C . ILE A 1 278 ? -72.814 -6.579 128.126 1.00 56.16 278 ILE A C 1
ATOM 2139 O O . ILE A 1 278 ? -73.756 -6.370 128.891 1.00 56.16 278 ILE A O 1
ATOM 2143 N N . SER A 1 279 ? -71.875 -7.487 128.397 1.00 55.16 279 SER A N 1
ATOM 2144 C CA . SER A 1 279 ? -71.911 -8.359 129.575 1.00 55.16 279 SER A CA 1
ATOM 2145 C C . SER A 1 279 ? -71.637 -7.619 130.895 1.00 55.16 279 SER A C 1
ATOM 2147 O O . SER A 1 279 ? -72.030 -8.108 131.953 1.00 55.16 279 SER A O 1
ATOM 2149 N N . SER A 1 280 ? -70.979 -6.448 130.870 1.00 51.44 280 SER A N 1
ATOM 2150 C CA . SER A 1 280 ? -70.472 -5.784 132.083 1.00 51.44 280 SER A CA 1
ATOM 2151 C C . SER A 1 280 ? -71.249 -4.539 132.537 1.00 51.44 280 SER A C 1
ATOM 2153 O O . SER A 1 280 ? -70.900 -3.972 133.574 1.00 51.44 280 SER A O 1
ATOM 2155 N N . GLN A 1 281 ? -72.272 -4.071 131.812 1.00 46.62 281 GLN A N 1
ATOM 2156 C CA . GLN A 1 281 ? -72.873 -2.755 132.092 1.00 46.62 281 GLN A CA 1
ATOM 2157 C C . GLN A 1 281 ? -74.409 -2.715 131.958 1.00 46.62 281 GLN A C 1
ATOM 2159 O O . GLN A 1 281 ? -74.989 -1.892 131.257 1.00 46.62 281 GLN A O 1
ATOM 2164 N N . SER A 1 282 ? -75.098 -3.579 132.711 1.00 48.16 282 SER A N 1
ATOM 2165 C CA . SER A 1 282 ? -76.568 -3.722 132.696 1.00 48.16 282 SER A CA 1
ATOM 2166 C C . SER A 1 282 ? -77.381 -2.539 133.279 1.00 48.16 282 SER A C 1
ATOM 2168 O O . SER A 1 282 ? -78.606 -2.601 133.251 1.00 48.16 282 SER A O 1
ATOM 2170 N N . GLN A 1 283 ? -76.772 -1.456 133.787 1.00 47.53 283 GLN A N 1
ATOM 2171 C CA . GLN A 1 283 ? -77.516 -0.369 134.467 1.00 47.53 283 GLN A CA 1
ATOM 2172 C C . GLN A 1 283 ? -77.417 1.017 133.785 1.00 47.53 283 GLN A C 1
ATOM 2174 O O . GLN A 1 283 ? -78.127 1.936 134.182 1.00 47.53 283 GLN A O 1
ATOM 2179 N N . VAL A 1 284 ? -76.599 1.193 132.734 1.00 54.66 284 VAL A N 1
ATOM 2180 C CA . VAL A 1 284 ? -76.411 2.494 132.027 1.00 54.66 284 VAL A CA 1
ATOM 2181 C C . VAL A 1 284 ? -77.058 2.500 130.621 1.00 54.66 284 VAL A C 1
ATOM 2183 O O . VAL A 1 284 ? -76.942 3.450 129.849 1.00 54.66 284 VAL A O 1
ATOM 2186 N N . LEU A 1 285 ? -77.822 1.454 130.293 1.00 50.44 285 LEU A N 1
ATOM 2187 C CA . LEU A 1 285 ? -78.349 1.176 128.951 1.00 50.44 285 LEU A CA 1
ATOM 2188 C C . LEU A 1 285 ? -79.357 2.201 128.403 1.00 50.44 285 LEU A C 1
ATOM 2190 O O . LEU A 1 285 ? -79.422 2.364 127.194 1.00 50.44 285 LEU A O 1
ATOM 2194 N N . SER A 1 286 ? -80.122 2.932 129.217 1.00 52.22 286 SER A N 1
ATOM 2195 C CA . SER A 1 286 ? -81.200 3.761 128.640 1.00 52.22 286 SER A CA 1
ATOM 2196 C C . SER A 1 286 ? -80.732 5.103 128.062 1.00 52.22 286 SER A C 1
ATOM 2198 O O . SER A 1 286 ? -81.336 5.583 127.106 1.00 52.22 286 SER A O 1
ATOM 2200 N N . ASN A 1 287 ? -79.665 5.701 128.605 1.00 50.50 287 ASN A N 1
ATOM 2201 C CA . ASN A 1 287 ? -79.134 6.977 128.101 1.00 50.50 287 ASN A CA 1
ATOM 2202 C C . ASN A 1 287 ? -77.990 6.763 127.098 1.00 50.50 287 ASN A C 1
ATOM 2204 O O . ASN A 1 287 ? -77.881 7.507 126.128 1.00 50.50 287 ASN A O 1
ATOM 2208 N N . PHE A 1 288 ? -77.202 5.694 127.265 1.00 57.28 288 PHE A N 1
ATOM 2209 C CA . PHE A 1 288 ? -76.136 5.326 126.333 1.00 57.28 288 PHE A CA 1
ATOM 2210 C C . PHE A 1 288 ? -76.684 4.875 124.971 1.00 57.28 288 PHE A C 1
ATOM 2212 O O . PHE A 1 288 ? -76.170 5.289 123.941 1.00 57.28 288 PHE A O 1
ATOM 2219 N N . VAL A 1 289 ? -77.774 4.098 124.936 1.00 58.69 289 VAL A N 1
ATOM 2220 C CA . VAL A 1 289 ? -78.352 3.586 123.678 1.00 58.69 289 VAL A CA 1
ATOM 2221 C C . VAL A 1 289 ? -78.807 4.709 122.740 1.00 58.69 289 VAL A C 1
ATOM 2223 O O . VAL A 1 289 ? -78.694 4.550 121.531 1.00 58.69 289 VAL A O 1
ATOM 2226 N N . ASN A 1 290 ? -79.248 5.863 123.250 1.00 56.28 290 ASN A N 1
ATOM 2227 C CA . ASN A 1 290 ? -79.741 6.943 122.390 1.00 56.28 290 ASN A CA 1
ATOM 2228 C C . ASN A 1 290 ? -78.603 7.798 121.791 1.00 56.28 290 ASN A C 1
ATOM 2230 O O . ASN A 1 290 ? -78.628 8.109 120.602 1.00 56.28 290 ASN A O 1
ATOM 2234 N N . GLU A 1 291 ? -77.564 8.123 122.571 1.00 57.88 291 GLU A N 1
ATOM 2235 C CA . GLU A 1 291 ? -76.397 8.867 122.064 1.00 57.88 291 GLU A CA 1
ATOM 2236 C C . GLU A 1 291 ? -75.434 7.988 121.250 1.00 57.88 291 GLU A C 1
ATOM 2238 O O . GLU A 1 291 ? -74.910 8.435 120.226 1.00 57.88 291 GLU A O 1
ATOM 2243 N N . GLN A 1 292 ? -75.217 6.727 121.645 1.00 58.47 292 GLN A N 1
ATOM 2244 C CA . GLN A 1 292 ? -74.290 5.841 120.936 1.00 58.47 292 GLN A CA 1
ATOM 2245 C C . GLN A 1 292 ? -74.881 5.229 119.666 1.00 58.47 292 GLN A C 1
ATOM 2247 O O . GLN A 1 292 ? -74.137 5.065 118.707 1.00 58.47 292 GLN A O 1
ATOM 2252 N N . ILE A 1 293 ? -76.194 4.969 119.579 1.00 63.75 293 ILE A N 1
ATOM 2253 C CA . ILE A 1 293 ? -76.808 4.604 118.288 1.00 63.75 293 ILE A CA 1
ATOM 2254 C C . ILE A 1 293 ? -76.780 5.799 117.332 1.00 63.75 293 ILE A C 1
ATOM 2256 O O . ILE A 1 293 ? -76.540 5.601 116.144 1.00 63.75 293 ILE A O 1
ATOM 2260 N N . GLY A 1 294 ? -76.943 7.034 117.820 1.00 65.25 294 GLY A N 1
ATOM 2261 C CA . GLY A 1 294 ? -76.795 8.240 117.001 1.00 65.25 294 GLY A CA 1
ATOM 2262 C C . GLY A 1 294 ? -75.381 8.397 116.430 1.00 65.25 294 GLY A C 1
ATOM 2263 O O . GLY A 1 294 ? -75.218 8.594 115.223 1.00 65.25 294 GLY A O 1
ATOM 2264 N N . SER A 1 295 ? -74.346 8.241 117.262 1.00 65.44 295 SER A N 1
ATOM 2265 C CA . SER A 1 295 ? -72.949 8.334 116.814 1.00 65.44 295 SER A CA 1
ATOM 2266 C C . SER A 1 295 ? -72.499 7.126 115.984 1.00 65.44 295 SER A C 1
ATOM 2268 O O . SER A 1 295 ? -71.790 7.316 114.999 1.00 65.44 295 SER A O 1
ATOM 2270 N N . LEU A 1 296 ? -72.973 5.910 116.283 1.00 66.44 296 LEU A N 1
ATOM 2271 C CA . LEU A 1 296 ? -72.759 4.722 115.447 1.00 66.44 296 LEU A CA 1
ATOM 2272 C C . LEU A 1 296 ? -73.459 4.858 114.098 1.00 66.44 296 LEU A C 1
ATOM 2274 O O . LEU A 1 296 ? -72.844 4.557 113.088 1.00 66.44 296 LEU A O 1
ATOM 2278 N N . THR A 1 297 ? -74.697 5.353 114.045 1.00 66.06 297 THR A N 1
ATOM 2279 C CA . THR A 1 297 ? -75.419 5.576 112.778 1.00 66.06 297 THR A CA 1
ATOM 2280 C C . THR A 1 297 ? -74.730 6.651 111.943 1.00 66.06 297 THR A C 1
ATOM 2282 O O . THR A 1 297 ? -74.600 6.504 110.731 1.00 66.06 297 THR A O 1
ATOM 2285 N N . THR A 1 298 ? -74.219 7.705 112.585 1.00 71.06 298 THR A N 1
ATOM 2286 C CA . THR A 1 298 ? -73.433 8.745 111.906 1.00 71.06 298 THR A CA 1
ATOM 2287 C C . THR A 1 298 ? -72.101 8.186 111.405 1.00 71.06 298 THR A C 1
ATOM 2289 O O . THR A 1 298 ? -71.753 8.400 110.252 1.00 71.06 298 THR A O 1
ATOM 2292 N N . SER A 1 299 ? -71.403 7.384 112.214 1.00 71.56 299 SER A N 1
ATOM 2293 C CA . SER A 1 299 ? -70.151 6.723 111.828 1.00 71.56 299 SER A CA 1
ATOM 2294 C C . SER A 1 299 ? -70.353 5.674 110.729 1.00 71.56 299 SER A C 1
ATOM 2296 O O . SER A 1 299 ? -69.532 5.582 109.821 1.00 71.56 299 SER A O 1
ATOM 2298 N N . PHE A 1 300 ? -71.457 4.921 110.754 1.00 69.06 300 PHE A N 1
ATOM 2299 C CA . PHE A 1 300 ? -71.841 3.995 109.689 1.00 69.06 300 PHE A CA 1
ATOM 2300 C C . PHE A 1 300 ? -72.169 4.746 108.404 1.00 69.06 300 PHE A C 1
ATOM 2302 O O . PHE A 1 300 ? -71.657 4.360 107.363 1.00 69.06 300 PHE A O 1
ATOM 2309 N N . ASN A 1 301 ? -72.930 5.841 108.466 1.00 71.75 301 ASN A N 1
ATOM 2310 C CA . ASN A 1 301 ? -73.212 6.664 107.291 1.00 71.75 301 ASN A CA 1
ATOM 2311 C C . ASN A 1 301 ? -71.945 7.325 106.732 1.00 71.75 301 ASN A C 1
ATOM 2313 O O . ASN A 1 301 ? -71.743 7.309 105.523 1.00 71.75 301 ASN A O 1
ATOM 2317 N N . GLU A 1 302 ? -71.060 7.858 107.579 1.00 73.25 302 GLU A N 1
ATOM 2318 C CA . GLU A 1 302 ? -69.773 8.415 107.145 1.00 73.25 302 GLU A CA 1
ATOM 2319 C C . GLU A 1 302 ? -68.857 7.342 106.555 1.00 73.25 302 GLU A C 1
ATOM 2321 O O . GLU A 1 302 ? -68.212 7.576 105.533 1.00 73.25 302 GLU A O 1
ATOM 2326 N N . ARG A 1 303 ? -68.806 6.149 107.156 1.00 72.81 303 ARG A N 1
ATOM 2327 C CA . ARG A 1 303 ? -68.035 5.020 106.631 1.00 72.81 303 ARG A CA 1
ATOM 2328 C C . ARG A 1 303 ? -68.618 4.516 105.318 1.00 72.81 303 ARG A C 1
ATOM 2330 O O . ARG A 1 303 ? -67.836 4.217 104.423 1.00 72.81 303 ARG A O 1
ATOM 2337 N N . ASP A 1 304 ? -69.935 4.436 105.182 1.00 71.50 304 ASP A N 1
ATOM 2338 C CA . ASP A 1 304 ? -70.598 3.975 103.961 1.00 71.50 304 ASP A CA 1
ATOM 2339 C C . ASP A 1 304 ? -70.423 4.993 102.827 1.00 71.50 304 ASP A C 1
ATOM 2341 O O . ASP A 1 304 ? -70.004 4.625 101.734 1.00 71.50 304 ASP A O 1
ATOM 2345 N N . LEU A 1 305 ? -70.566 6.293 103.116 1.00 73.19 305 LEU A N 1
ATOM 2346 C CA . LEU A 1 305 ? -70.236 7.379 102.185 1.00 73.19 305 LEU A CA 1
ATOM 2347 C C . LEU A 1 305 ? -68.763 7.351 101.772 1.00 73.19 305 LEU A C 1
ATOM 2349 O O . LEU A 1 305 ? -68.455 7.446 100.587 1.00 73.19 305 LEU A O 1
ATOM 2353 N N . LYS A 1 306 ? -67.839 7.176 102.722 1.00 74.81 306 LYS A N 1
ATOM 2354 C CA . LYS A 1 306 ? -66.400 7.111 102.431 1.00 74.81 306 LYS A CA 1
ATOM 2355 C C . LYS A 1 306 ? -66.022 5.832 101.683 1.00 74.81 306 LYS A C 1
ATOM 2357 O O . LYS A 1 306 ? -65.118 5.869 100.858 1.00 74.81 306 LYS A O 1
ATOM 2362 N N . THR A 1 307 ? -66.719 4.722 101.922 1.00 69.00 307 THR A N 1
ATOM 2363 C CA . THR A 1 307 ? -66.525 3.455 101.199 1.00 69.00 307 THR A CA 1
ATOM 2364 C C . THR A 1 307 ? -67.083 3.546 99.784 1.00 69.00 307 THR A C 1
ATOM 2366 O O . THR A 1 307 ? -66.385 3.172 98.849 1.00 69.00 307 THR A O 1
ATOM 2369 N N . GLN A 1 308 ? -68.268 4.131 99.591 1.00 70.88 308 GLN A N 1
ATOM 2370 C CA . GLN A 1 308 ? -68.805 4.416 98.259 1.00 70.88 308 GLN A CA 1
ATOM 2371 C C . GLN A 1 308 ? -67.928 5.402 97.484 1.00 70.88 308 GLN A C 1
ATOM 2373 O O . GLN A 1 308 ? -67.716 5.209 96.290 1.00 70.88 308 GLN A O 1
ATOM 2378 N N . GLN A 1 309 ? -67.396 6.435 98.144 1.00 74.06 309 GLN A N 1
ATOM 2379 C CA . GLN A 1 309 ? -66.472 7.382 97.523 1.00 74.06 309 GLN A CA 1
ATOM 2380 C C . GLN A 1 309 ? -65.166 6.686 97.126 1.00 74.06 309 GLN A C 1
ATOM 2382 O O . GLN A 1 309 ? -64.764 6.780 95.975 1.00 74.06 309 GLN A O 1
ATOM 2387 N N . MET A 1 310 ? -64.557 5.905 98.026 1.00 70.56 310 MET A N 1
ATOM 2388 C CA . MET A 1 310 ? -63.353 5.130 97.707 1.00 70.56 310 MET A CA 1
ATOM 2389 C C . MET A 1 310 ? -63.593 4.099 96.597 1.00 70.56 310 MET A C 1
ATOM 2391 O O . MET A 1 310 ? -62.711 3.909 95.768 1.00 70.56 310 MET A O 1
ATOM 2395 N N . GLU A 1 311 ? -64.752 3.437 96.545 1.00 66.94 311 GLU A N 1
ATOM 2396 C CA . GLU A 1 311 ? -65.101 2.517 95.452 1.00 66.94 311 GLU A CA 1
ATOM 2397 C C . GLU A 1 311 ? -65.303 3.260 94.126 1.00 66.94 311 GLU A C 1
ATOM 2399 O O . GLU A 1 311 ? -64.832 2.786 93.094 1.00 66.94 311 GLU A O 1
ATOM 2404 N N . ARG A 1 312 ? -65.921 4.451 94.131 1.00 73.12 312 ARG A N 1
ATOM 2405 C CA . ARG A 1 312 ? -66.023 5.299 92.931 1.00 73.12 312 ARG A CA 1
ATOM 2406 C C . ARG A 1 312 ? -64.654 5.764 92.454 1.00 73.12 312 ARG A C 1
ATOM 2408 O O . ARG A 1 312 ? -64.346 5.552 91.287 1.00 73.12 312 ARG A O 1
ATOM 2415 N N . ASP A 1 313 ? -63.824 6.296 93.347 1.00 73.88 313 ASP A N 1
ATOM 2416 C CA . ASP A 1 313 ? -62.469 6.754 93.028 1.00 73.88 313 ASP A CA 1
ATOM 2417 C C . ASP A 1 313 ? -61.611 5.578 92.518 1.00 73.88 313 ASP A C 1
ATOM 2419 O O . ASP A 1 313 ? -60.878 5.701 91.537 1.00 73.88 313 ASP A O 1
ATOM 2423 N N . ARG A 1 314 ? -61.739 4.387 93.127 1.00 71.88 314 ARG A N 1
ATOM 2424 C CA . ARG A 1 314 ? -61.032 3.177 92.680 1.00 71.88 314 ARG A CA 1
ATOM 2425 C C . ARG A 1 314 ? -61.516 2.709 91.311 1.00 71.88 314 ARG A C 1
ATOM 2427 O O . ARG A 1 314 ? -60.693 2.284 90.502 1.00 71.88 314 ARG A O 1
ATOM 2434 N N . ASN A 1 315 ? -62.818 2.780 91.045 1.00 70.75 315 ASN A N 1
ATOM 2435 C CA . ASN A 1 315 ? -63.387 2.415 89.753 1.00 70.75 315 ASN A CA 1
ATOM 2436 C C . ASN A 1 315 ? -63.003 3.431 88.665 1.00 70.75 315 ASN A C 1
ATOM 2438 O O . ASN A 1 315 ? -62.689 3.036 87.550 1.00 70.75 315 ASN A O 1
ATOM 2442 N N . GLU A 1 316 ? -62.943 4.720 88.992 1.00 73.00 316 GLU A N 1
ATOM 2443 C CA . GLU A 1 316 ? -62.512 5.778 88.076 1.00 73.00 316 GLU A CA 1
ATOM 2444 C C . GLU A 1 316 ? -61.027 5.635 87.708 1.00 73.00 316 GLU A C 1
ATOM 2446 O O . GLU A 1 316 ? -60.679 5.645 86.527 1.00 73.00 316 GLU A O 1
ATOM 2451 N N . VAL A 1 317 ? -60.158 5.371 88.693 1.00 73.88 317 VAL A N 1
ATOM 2452 C CA . VAL A 1 317 ? -58.739 5.050 88.453 1.00 73.88 317 VAL A CA 1
ATOM 2453 C C . VAL A 1 317 ? -58.589 3.760 87.641 1.00 73.88 317 VAL A C 1
ATOM 2455 O O . VAL A 1 317 ? -57.743 3.688 86.752 1.00 73.88 317 VAL A O 1
ATOM 2458 N N . PHE A 1 318 ? -59.411 2.739 87.902 1.00 72.69 318 PHE A N 1
ATOM 2459 C CA . PHE A 1 318 ? -59.385 1.484 87.148 1.00 72.69 318 PHE A CA 1
ATOM 2460 C C . PHE A 1 318 ? -59.814 1.670 85.687 1.00 72.69 318 PHE A C 1
ATOM 2462 O O . PHE A 1 318 ? -59.167 1.127 84.790 1.00 72.69 318 PHE A O 1
ATOM 2469 N N . VAL A 1 319 ? -60.861 2.461 85.436 1.00 73.88 319 VAL A N 1
ATOM 2470 C CA . VAL A 1 319 ? -61.314 2.804 84.081 1.00 73.88 319 VAL A CA 1
ATOM 2471 C C . VAL A 1 319 ? -60.233 3.596 83.350 1.00 73.88 319 VAL A C 1
ATOM 2473 O O . VAL A 1 319 ? -59.844 3.198 82.257 1.00 73.88 319 VAL A O 1
ATOM 2476 N N . GLN A 1 320 ? -59.649 4.624 83.977 1.00 74.56 320 GLN A N 1
ATOM 2477 C CA . GLN A 1 320 ? -58.548 5.390 83.378 1.00 74.56 320 GLN A CA 1
ATOM 2478 C C . GLN A 1 320 ? -57.322 4.520 83.071 1.00 74.56 320 GLN A C 1
ATOM 2480 O O . GLN A 1 320 ? -56.718 4.653 82.008 1.00 74.56 320 GLN A O 1
ATOM 2485 N N . GLN A 1 321 ? -56.955 3.608 83.975 1.00 68.88 321 GLN A N 1
ATOM 2486 C CA . GLN A 1 321 ? -55.827 2.702 83.766 1.00 68.88 321 GLN A CA 1
ATOM 2487 C C . GLN A 1 321 ? -56.109 1.693 82.643 1.00 68.88 321 GLN A C 1
ATOM 2489 O O . GLN A 1 321 ? -55.218 1.399 81.848 1.00 68.88 321 GLN A O 1
ATOM 2494 N N . THR A 1 322 ? -57.345 1.201 82.540 1.00 71.75 322 THR A N 1
ATOM 2495 C CA . THR A 1 322 ? -57.778 0.286 81.474 1.00 71.75 322 THR A CA 1
ATOM 2496 C C . THR A 1 322 ? -57.819 0.990 80.118 1.00 71.75 322 THR A C 1
ATOM 2498 O O . THR A 1 322 ? -57.336 0.431 79.134 1.00 71.75 322 THR A O 1
ATOM 2501 N N . ASP A 1 323 ? -58.305 2.231 80.061 1.00 73.44 323 ASP A N 1
ATOM 2502 C CA . ASP A 1 323 ? -58.320 3.043 78.840 1.00 73.44 323 ASP A CA 1
ATOM 2503 C C . ASP A 1 323 ? -56.906 3.406 78.379 1.00 73.44 323 ASP A C 1
ATOM 2505 O O . ASP A 1 323 ? -56.590 3.259 77.198 1.00 73.44 323 ASP A O 1
ATOM 2509 N N . ALA A 1 324 ? -56.017 3.792 79.300 1.00 73.12 324 ALA A N 1
ATOM 2510 C CA . ALA A 1 324 ? -54.611 4.043 78.989 1.00 73.12 324 ALA A CA 1
ATOM 2511 C C . ALA A 1 324 ? -53.906 2.775 78.479 1.00 73.12 324 ALA A C 1
ATOM 2513 O O . ALA A 1 324 ? -53.114 2.837 77.536 1.00 73.12 324 ALA A O 1
ATOM 2514 N N . MET A 1 325 ? -54.219 1.609 79.056 1.00 71.75 325 MET A N 1
ATOM 2515 C CA . MET A 1 325 ? -53.680 0.328 78.599 1.00 71.75 325 MET A CA 1
ATOM 2516 C C . MET A 1 325 ? -54.229 -0.047 77.218 1.00 71.75 325 MET A C 1
ATOM 2518 O O . MET A 1 325 ? -53.462 -0.473 76.354 1.00 71.75 325 MET A O 1
ATOM 2522 N N . LYS A 1 326 ? -55.523 0.177 76.962 1.00 72.81 326 LYS A N 1
ATOM 2523 C CA . LYS A 1 326 ? -56.149 -0.029 75.650 1.00 72.81 326 LYS A CA 1
ATOM 2524 C C . LYS A 1 326 ? -55.515 0.869 74.584 1.00 72.81 326 LYS A C 1
ATOM 2526 O O . LYS A 1 326 ? -55.067 0.353 73.565 1.00 72.81 326 LYS A O 1
ATOM 2531 N N . GLN A 1 327 ? -55.377 2.170 74.852 1.00 74.88 327 GLN A N 1
ATOM 2532 C CA . GLN A 1 327 ? -54.694 3.115 73.958 1.00 74.88 327 GLN A CA 1
ATOM 2533 C C . GLN A 1 327 ? -53.232 2.732 73.717 1.00 74.88 327 GLN A C 1
ATOM 2535 O O . GLN A 1 327 ? -52.759 2.778 72.581 1.00 74.88 327 GLN A O 1
ATOM 2540 N N . GLY A 1 328 ? -52.512 2.334 74.769 1.00 72.75 328 GLY A N 1
ATOM 2541 C CA . GLY A 1 328 ? -51.135 1.863 74.658 1.00 72.75 328 GLY A CA 1
ATOM 2542 C C . GLY A 1 328 ? -51.028 0.636 73.754 1.00 72.75 328 GLY A C 1
ATOM 2543 O O . GLY A 1 328 ? -50.171 0.603 72.875 1.00 72.75 328 GLY A O 1
ATOM 2544 N N . THR A 1 329 ? -51.939 -0.327 73.911 1.00 70.94 329 THR A N 1
ATOM 2545 C CA . THR A 1 329 ? -51.971 -1.566 73.119 1.00 70.94 329 THR A CA 1
ATOM 2546 C C . THR A 1 329 ? -52.372 -1.304 71.665 1.00 70.94 329 THR A C 1
ATOM 2548 O O . THR A 1 329 ? -51.725 -1.828 70.764 1.00 70.94 329 THR A O 1
ATOM 2551 N N . GLU A 1 330 ? -53.365 -0.444 71.413 1.00 73.88 330 GLU A N 1
ATOM 2552 C CA . GLU A 1 330 ? -53.750 -0.001 70.061 1.00 73.88 330 GLU A CA 1
ATOM 2553 C C . GLU A 1 330 ? -52.593 0.723 69.358 1.00 73.88 330 GLU A C 1
ATOM 2555 O O . GLU A 1 330 ? -52.295 0.449 68.195 1.00 73.88 330 GLU A O 1
ATOM 2560 N N . THR A 1 331 ? -51.875 1.588 70.080 1.00 73.88 331 THR A N 1
ATOM 2561 C CA . THR A 1 331 ? -50.696 2.293 69.552 1.00 73.88 331 THR A CA 1
ATOM 2562 C C . THR A 1 331 ? -49.557 1.324 69.230 1.00 73.88 331 THR A C 1
ATOM 2564 O O . THR A 1 331 ? -48.872 1.483 68.218 1.00 73.88 331 THR A O 1
ATOM 2567 N N . LEU A 1 332 ? -49.346 0.307 70.070 1.00 73.56 332 LEU A N 1
ATOM 2568 C CA . LEU A 1 332 ? -48.323 -0.718 69.859 1.00 73.56 332 LEU A CA 1
ATOM 2569 C C . LEU A 1 332 ? -48.670 -1.596 68.651 1.00 73.56 332 LEU A C 1
ATOM 2571 O O . LEU A 1 332 ? -47.804 -1.822 67.808 1.00 73.56 332 LEU A O 1
ATOM 2575 N N . LEU A 1 333 ? -49.937 -2.005 68.511 1.00 75.06 333 LEU A N 1
ATOM 2576 C CA . LEU A 1 333 ? -50.425 -2.741 67.341 1.00 75.06 333 LEU A CA 1
ATOM 2577 C C . LEU A 1 333 ? -50.257 -1.927 66.052 1.00 75.06 333 LEU A C 1
ATOM 2579 O O . LEU A 1 333 ? -49.767 -2.459 65.058 1.00 75.06 333 LEU A O 1
ATOM 2583 N N . SER A 1 334 ? -50.604 -0.635 66.083 1.00 78.00 334 SER A N 1
ATOM 2584 C CA . SER A 1 334 ? -50.417 0.279 64.950 1.00 78.00 334 SER A CA 1
ATOM 2585 C C . SER A 1 334 ? -48.947 0.364 64.552 1.00 78.00 334 SER A C 1
ATOM 2587 O O . SER A 1 334 ? -48.617 0.148 63.393 1.00 78.00 334 SER A O 1
ATOM 2589 N N . ARG A 1 335 ? -48.040 0.590 65.510 1.00 73.75 335 ARG A N 1
ATOM 2590 C CA . ARG A 1 335 ? -46.600 0.676 65.224 1.00 73.75 335 ARG A CA 1
ATOM 2591 C C . ARG A 1 335 ? -46.023 -0.626 64.682 1.00 73.75 335 ARG A C 1
ATOM 2593 O O . ARG A 1 335 ? -45.178 -0.584 63.795 1.00 73.75 335 ARG A O 1
ATOM 2600 N N . VAL A 1 336 ? -46.453 -1.774 65.205 1.00 73.75 336 VAL A N 1
ATOM 2601 C CA . VAL A 1 336 ? -46.028 -3.084 64.689 1.00 73.75 336 VAL A CA 1
ATOM 2602 C C . VAL A 1 336 ? -46.542 -3.291 63.263 1.00 73.75 336 VAL A C 1
ATOM 2604 O O . VAL A 1 336 ? -45.789 -3.775 62.421 1.00 73.75 336 VAL A O 1
ATOM 2607 N N . SER A 1 337 ? -47.776 -2.874 62.966 1.00 73.88 337 SER A N 1
ATOM 2608 C CA . SER A 1 337 ? -48.335 -2.904 61.610 1.00 73.88 337 SER A CA 1
ATOM 2609 C C . SER A 1 337 ? -47.550 -2.005 60.652 1.00 73.88 337 SER A C 1
ATOM 2611 O O . SER A 1 337 ? -47.127 -2.469 59.596 1.00 73.88 337 SER A O 1
ATOM 2613 N N . ASP A 1 338 ? -47.275 -0.759 61.047 1.00 78.00 338 ASP A N 1
ATOM 2614 C CA . ASP A 1 338 ? -46.533 0.213 60.236 1.00 78.00 338 ASP A CA 1
ATOM 2615 C C . ASP A 1 338 ? -45.107 -0.273 59.935 1.00 78.00 338 ASP A C 1
ATOM 2617 O O . ASP A 1 338 ? -44.637 -0.202 58.799 1.00 78.00 338 ASP A O 1
ATOM 2621 N N . VAL A 1 339 ? -44.418 -0.821 60.943 1.00 73.31 339 VAL A N 1
ATOM 2622 C CA . VAL A 1 339 ? -43.073 -1.396 60.784 1.00 73.31 339 VAL A CA 1
ATOM 2623 C C . VAL A 1 339 ? -43.108 -2.659 59.925 1.00 73.31 339 VAL A C 1
ATOM 2625 O O . VAL A 1 339 ? -42.230 -2.845 59.083 1.00 73.31 339 VAL A O 1
ATOM 2628 N N . SER A 1 340 ? -44.112 -3.522 60.091 1.00 72.12 340 SER A N 1
ATOM 2629 C CA . SER A 1 340 ? -44.267 -4.723 59.265 1.00 72.12 340 SER A CA 1
ATOM 2630 C C . SER A 1 340 ? -44.516 -4.369 57.798 1.00 72.12 340 SER A C 1
ATOM 2632 O O . SER A 1 340 ? -43.929 -4.990 56.913 1.00 72.12 340 SER A O 1
ATOM 2634 N N . GLU A 1 341 ? -45.342 -3.358 57.522 1.00 78.25 341 GLU A N 1
ATOM 2635 C CA . GLU A 1 341 ? -45.606 -2.891 56.160 1.00 78.25 341 GLU A CA 1
ATOM 2636 C C . GLU A 1 341 ? -44.369 -2.222 55.543 1.00 78.25 341 GLU A C 1
ATOM 2638 O O . GLU A 1 341 ? -44.029 -2.485 54.386 1.00 78.25 341 GLU A O 1
ATOM 2643 N N . ALA A 1 342 ? -43.645 -1.413 56.323 1.00 75.75 342 ALA A N 1
ATOM 2644 C CA . ALA A 1 342 ? -42.382 -0.818 55.898 1.00 75.75 342 ALA A CA 1
ATOM 2645 C C . ALA A 1 342 ? -41.325 -1.889 55.571 1.00 75.75 342 ALA A C 1
ATOM 2647 O O . ALA A 1 342 ? -40.674 -1.806 54.528 1.00 75.75 342 ALA A O 1
ATOM 2648 N N . ASN A 1 343 ? -41.200 -2.928 56.404 1.00 71.25 343 ASN A N 1
ATOM 2649 C CA . ASN A 1 343 ? -40.303 -4.057 56.150 1.00 71.25 343 ASN A CA 1
ATOM 2650 C C . ASN A 1 343 ? -40.718 -4.864 54.914 1.00 71.25 343 ASN A C 1
ATOM 2652 O O . ASN A 1 343 ? -39.853 -5.282 54.147 1.00 71.25 343 ASN A O 1
ATOM 2656 N N . MET A 1 344 ? -42.019 -5.058 54.678 1.00 75.00 344 MET A N 1
ATOM 2657 C CA . MET A 1 344 ? -42.504 -5.773 53.494 1.00 75.00 344 MET A CA 1
ATOM 2658 C C . MET A 1 344 ? -42.189 -5.000 52.205 1.00 75.00 344 MET A C 1
ATOM 2660 O O . MET A 1 344 ? -41.661 -5.583 51.259 1.00 75.00 344 MET A O 1
ATOM 2664 N N . LYS A 1 345 ? -42.401 -3.676 52.199 1.00 78.56 345 LYS A N 1
ATOM 2665 C CA . LYS A 1 345 ? -42.008 -2.798 51.081 1.00 78.56 345 LYS A CA 1
ATOM 2666 C C . LYS A 1 345 ? -40.496 -2.770 50.865 1.00 78.56 345 LYS A C 1
ATOM 2668 O O . LYS A 1 345 ? -40.037 -2.775 49.724 1.00 78.56 345 LYS A O 1
ATOM 2673 N N . ALA A 1 346 ? -39.707 -2.745 51.939 1.00 73.31 346 ALA A N 1
ATOM 2674 C CA . ALA A 1 346 ? -38.252 -2.815 51.841 1.00 73.31 346 ALA A CA 1
ATOM 2675 C C . ALA A 1 346 ? -37.797 -4.147 51.217 1.00 73.31 346 ALA A C 1
ATOM 2677 O O . ALA A 1 346 ? -36.972 -4.140 50.305 1.00 73.31 346 ALA A O 1
ATOM 2678 N N . ALA A 1 347 ? -38.385 -5.271 51.638 1.00 71.19 347 ALA A N 1
ATOM 2679 C CA . ALA A 1 347 ? -38.096 -6.589 51.079 1.00 71.19 347 ALA A CA 1
ATOM 2680 C C . ALA A 1 347 ? -38.506 -6.707 49.598 1.00 71.19 347 ALA A C 1
ATOM 2682 O O . ALA A 1 347 ? -37.731 -7.227 48.796 1.00 71.19 347 ALA A O 1
ATOM 2683 N N . GLU A 1 348 ? -39.672 -6.180 49.204 1.00 76.44 348 GLU A N 1
ATOM 2684 C CA . GLU A 1 348 ? -40.092 -6.124 47.794 1.00 76.44 348 GLU A CA 1
ATOM 2685 C C . GLU A 1 348 ? -39.130 -5.298 46.937 1.00 76.44 348 GLU A C 1
ATOM 2687 O O . GLU A 1 348 ? -38.745 -5.731 45.848 1.00 76.44 348 GLU A O 1
ATOM 2692 N N . ASN A 1 349 ? -38.691 -4.139 47.434 1.00 78.31 349 ASN A N 1
ATOM 2693 C CA . ASN A 1 349 ? -37.733 -3.294 46.728 1.00 78.31 349 ASN A CA 1
ATOM 2694 C C . ASN A 1 349 ? -36.377 -3.988 46.556 1.00 78.31 349 ASN A C 1
ATOM 2696 O O . ASN A 1 349 ? -35.814 -3.943 45.463 1.00 78.31 349 ASN A O 1
ATOM 2700 N N . ILE A 1 350 ? -35.873 -4.668 47.592 1.00 75.44 350 ILE A N 1
ATOM 2701 C CA . ILE A 1 350 ? -34.627 -5.448 47.511 1.00 75.44 350 ILE A CA 1
ATOM 2702 C C . ILE A 1 350 ? -34.778 -6.592 46.503 1.00 75.44 350 ILE A C 1
ATOM 2704 O O . ILE A 1 350 ? -33.904 -6.787 45.661 1.00 75.44 350 ILE A O 1
ATOM 2708 N N . LEU A 1 351 ? -35.899 -7.318 46.525 1.00 76.56 351 LEU A N 1
ATOM 2709 C CA . LEU A 1 351 ? -36.150 -8.409 45.582 1.00 76.56 351 LEU A CA 1
ATOM 2710 C C . LEU A 1 351 ? -36.247 -7.898 44.135 1.00 76.56 351 LEU A C 1
ATOM 2712 O O . LEU A 1 351 ? -35.726 -8.528 43.212 1.00 76.56 351 LEU A O 1
ATOM 2716 N N . SER A 1 352 ? -36.884 -6.742 43.932 1.00 79.69 352 SER A N 1
ATOM 2717 C CA . SER A 1 352 ? -36.962 -6.076 42.631 1.00 79.69 352 SER A CA 1
ATOM 2718 C C . SER A 1 352 ? -35.583 -5.641 42.139 1.00 79.69 352 SER A C 1
ATOM 2720 O O . SER A 1 352 ? -35.228 -5.918 40.993 1.00 79.69 352 SER A O 1
ATOM 2722 N N . GLN A 1 353 ? -34.782 -5.008 43.001 1.00 76.19 353 GLN A N 1
ATOM 2723 C CA . GLN A 1 353 ? -33.408 -4.623 42.678 1.00 76.19 353 GLN A CA 1
ATOM 2724 C C . GLN A 1 353 ? -32.553 -5.848 42.347 1.00 76.19 353 GLN A C 1
ATOM 2726 O O . GLN A 1 353 ? -31.837 -5.822 41.353 1.00 76.19 353 GLN A O 1
ATOM 2731 N N . GLY A 1 354 ? -32.688 -6.945 43.097 1.00 76.38 354 GLY A N 1
ATOM 2732 C CA . GLY A 1 354 ? -32.000 -8.208 42.821 1.00 76.38 354 GLY A CA 1
ATOM 2733 C C . GLY A 1 354 ? -32.340 -8.786 41.444 1.00 76.38 354 GLY A C 1
ATOM 2734 O O . GLY A 1 354 ? -31.435 -9.138 40.690 1.00 76.38 354 GLY A O 1
ATOM 2735 N N . LYS A 1 355 ? -33.625 -8.809 41.059 1.00 79.31 355 LYS A N 1
ATOM 2736 C CA . LYS A 1 355 ? -34.054 -9.242 39.712 1.00 79.31 355 LYS A CA 1
ATOM 2737 C C . LYS A 1 355 ? -33.500 -8.346 38.607 1.00 79.31 355 LYS A C 1
ATOM 2739 O O . LYS A 1 355 ? -33.096 -8.832 37.554 1.00 79.31 355 LYS A O 1
ATOM 2744 N N . GLN A 1 356 ? -33.491 -7.036 38.835 1.00 79.88 356 GLN A N 1
ATOM 2745 C CA . GLN A 1 356 ? -32.995 -6.070 37.862 1.00 79.88 356 GLN A CA 1
ATOM 2746 C C . GLN A 1 356 ? -31.473 -6.171 37.699 1.00 79.88 356 GLN A C 1
ATOM 2748 O O . GLN A 1 356 ? -30.971 -6.131 36.576 1.00 79.88 356 GLN A O 1
ATOM 2753 N N . LEU A 1 357 ? -30.753 -6.386 38.804 1.00 77.38 357 LEU A N 1
ATOM 2754 C CA . LEU A 1 357 ? -29.321 -6.654 38.798 1.00 77.38 357 LEU A CA 1
ATOM 2755 C C . LEU A 1 357 ? -29.020 -7.948 38.032 1.00 77.38 357 LEU A C 1
ATOM 2757 O O . LEU A 1 357 ? -28.176 -7.934 37.143 1.00 77.38 357 LEU A O 1
ATOM 2761 N N . GLN A 1 358 ? -29.762 -9.028 38.299 1.00 77.88 358 GLN A N 1
ATOM 2762 C CA . GLN A 1 358 ? -29.626 -10.306 37.594 1.00 77.88 358 GLN A CA 1
ATOM 2763 C C . GLN A 1 358 ? -29.830 -10.157 36.080 1.00 77.88 358 GLN A C 1
ATOM 2765 O O . GLN A 1 358 ? -29.001 -10.619 35.302 1.00 77.88 358 GLN A O 1
ATOM 2770 N N . ALA A 1 359 ? -30.876 -9.445 35.651 1.00 79.25 359 ALA A N 1
ATOM 2771 C CA . ALA A 1 359 ? -31.116 -9.175 34.234 1.00 79.25 359 ALA A CA 1
ATOM 2772 C C . ALA A 1 359 ? -29.990 -8.338 33.596 1.00 79.25 359 ALA A C 1
ATOM 2774 O O . ALA A 1 359 ? -29.610 -8.568 32.446 1.00 79.25 359 ALA A O 1
ATOM 2775 N N . SER A 1 360 ? -29.434 -7.376 34.341 1.00 77.19 360 SER A N 1
ATOM 2776 C CA . SER A 1 360 ? -28.289 -6.587 33.876 1.00 77.19 360 SER A CA 1
ATOM 2777 C C . SER A 1 360 ? -27.013 -7.428 33.753 1.00 77.19 360 SER A C 1
ATOM 2779 O O . SER A 1 360 ? -26.280 -7.268 32.777 1.00 77.19 360 SER A O 1
ATOM 2781 N N . LEU A 1 361 ? -26.794 -8.367 34.682 1.00 73.50 361 LEU A N 1
ATOM 2782 C CA . LEU A 1 361 ? -25.690 -9.324 34.654 1.00 73.50 361 LEU A CA 1
ATOM 2783 C C . LEU A 1 361 ? -25.796 -10.236 33.428 1.00 73.50 361 LEU A C 1
ATOM 2785 O O . LEU A 1 361 ? -24.858 -10.304 32.641 1.00 73.50 361 LEU A O 1
ATOM 2789 N N . ASP A 1 362 ? -26.961 -10.847 33.195 1.00 77.19 362 ASP A N 1
ATOM 2790 C CA . ASP A 1 362 ? -27.200 -11.714 32.032 1.00 77.19 362 ASP A CA 1
ATOM 2791 C C . ASP A 1 362 ? -26.986 -10.970 30.707 1.00 77.19 362 ASP A C 1
ATOM 2793 O O . ASP A 1 362 ? -26.382 -11.495 29.762 1.00 77.19 362 ASP A O 1
ATOM 2797 N N . SER A 1 363 ? -27.440 -9.715 30.633 1.00 81.56 363 SER A N 1
ATOM 2798 C CA . SER A 1 363 ? -27.210 -8.865 29.465 1.00 81.56 363 SER A CA 1
ATOM 2799 C C . SER A 1 363 ? -25.727 -8.532 29.282 1.00 81.56 363 SER A C 1
ATOM 2801 O O . SER A 1 363 ? -25.246 -8.530 28.147 1.00 81.56 363 SER A O 1
ATOM 2803 N N . SER A 1 364 ? -25.001 -8.262 30.371 1.00 73.50 364 SER A N 1
ATOM 2804 C CA . SER A 1 364 ? -23.560 -7.985 30.356 1.00 73.50 364 SER A CA 1
ATOM 2805 C C . SER A 1 364 ? -22.764 -9.208 29.899 1.00 73.50 364 SER A C 1
ATOM 2807 O O . SER A 1 364 ? -21.977 -9.110 28.960 1.00 73.50 364 SER A O 1
ATOM 2809 N N . VAL A 1 365 ? -23.046 -10.387 30.461 1.00 76.88 365 VAL A N 1
ATOM 2810 C CA . VAL A 1 365 ? -22.423 -11.662 30.071 1.00 76.88 365 VAL A CA 1
ATOM 2811 C C . VAL A 1 365 ? -22.684 -11.964 28.596 1.00 76.88 365 VAL A C 1
ATOM 2813 O O . VAL A 1 365 ? -21.755 -12.284 27.854 1.00 76.88 365 VAL A O 1
ATOM 2816 N N . SER A 1 366 ? -23.922 -11.784 28.129 1.00 82.94 366 SER A N 1
ATOM 2817 C CA . SER A 1 366 ? -24.280 -11.984 26.718 1.00 82.94 366 SER A CA 1
ATOM 2818 C C . SER A 1 366 ? -23.581 -10.989 25.785 1.00 82.94 366 SER A C 1
ATOM 2820 O O . SER A 1 366 ? -23.163 -11.350 24.684 1.00 82.94 366 SER A O 1
ATOM 2822 N N . ALA A 1 367 ? -23.450 -9.725 26.199 1.00 77.81 367 ALA A N 1
ATOM 2823 C CA . ALA A 1 367 ? -22.730 -8.709 25.439 1.00 77.81 367 ALA A CA 1
ATOM 2824 C C . ALA A 1 367 ? -21.224 -9.005 25.384 1.00 77.81 367 ALA A C 1
ATOM 2826 O O . ALA A 1 367 ? -20.641 -8.932 24.304 1.00 77.81 367 ALA A O 1
ATOM 2827 N N . SER A 1 368 ? -20.620 -9.413 26.504 1.00 70.25 368 SER A N 1
ATOM 2828 C CA . SER A 1 368 ? -19.227 -9.863 26.563 1.00 70.25 368 SER A CA 1
ATOM 2829 C C . SER A 1 368 ? -18.989 -11.092 25.690 1.00 70.25 368 SER A C 1
ATOM 2831 O O . SER A 1 368 ? -18.011 -11.117 24.952 1.00 70.25 368 SER A O 1
ATOM 2833 N N . ALA A 1 369 ? -19.891 -12.078 25.693 1.00 78.94 369 ALA A N 1
ATOM 2834 C CA . ALA A 1 369 ? -19.777 -13.252 24.828 1.00 78.94 369 ALA A CA 1
ATOM 2835 C C . ALA A 1 369 ? -19.772 -12.868 23.336 1.00 78.94 369 ALA A C 1
ATOM 2837 O O . ALA A 1 369 ? -18.883 -13.287 22.595 1.00 78.94 369 ALA A O 1
ATOM 2838 N N . ARG A 1 370 ? -20.700 -11.997 22.908 1.00 83.00 370 ARG A N 1
ATOM 2839 C CA . ARG A 1 370 ? -20.743 -11.477 21.526 1.00 83.00 370 ARG A CA 1
ATOM 2840 C C . ARG A 1 370 ? -19.510 -10.649 21.161 1.00 83.00 370 ARG A C 1
ATOM 2842 O O . ARG A 1 370 ? -19.036 -10.722 20.027 1.00 83.00 370 ARG A O 1
ATOM 2849 N N . ALA A 1 371 ? -18.990 -9.858 22.100 1.00 75.56 371 ALA A N 1
ATOM 2850 C CA . ALA A 1 371 ? -17.762 -9.097 21.898 1.00 75.56 371 ALA A CA 1
ATOM 2851 C C . ALA A 1 371 ? -16.561 -10.033 21.696 1.00 75.56 371 ALA A C 1
ATOM 2853 O O . ALA A 1 371 ? -15.801 -9.838 20.751 1.00 75.56 371 ALA A O 1
ATOM 2854 N N . THR A 1 372 ? -16.433 -11.088 22.507 1.00 78.25 372 THR A N 1
ATOM 2855 C CA . THR A 1 372 ? -15.379 -12.105 22.365 1.00 78.25 372 THR A CA 1
ATOM 2856 C C . THR A 1 372 ? -15.469 -12.840 21.029 1.00 78.25 372 THR A C 1
ATOM 2858 O O . THR A 1 372 ? -14.450 -13.023 20.365 1.00 78.25 372 THR A O 1
ATOM 2861 N N . GLU A 1 373 ? -16.671 -13.213 20.591 1.00 80.56 373 GLU A N 1
ATOM 2862 C CA . GLU A 1 373 ? -16.888 -13.845 19.283 1.00 80.56 373 GLU A CA 1
ATOM 2863 C C . GLU A 1 373 ? -16.497 -12.906 18.129 1.00 80.56 373 GLU A C 1
ATOM 2865 O O . GLU A 1 373 ? -15.739 -13.284 17.234 1.00 80.56 373 GLU A O 1
ATOM 2870 N N . SER A 1 374 ? -16.920 -11.639 18.199 1.00 82.25 374 SER A N 1
ATOM 2871 C CA . SER A 1 374 ? -16.547 -10.614 17.214 1.00 82.25 374 SER A CA 1
ATOM 2872 C C . SER A 1 374 ? -15.035 -10.367 17.198 1.00 82.25 374 SER A C 1
ATOM 2874 O O . SER A 1 374 ? -14.437 -10.206 16.137 1.00 82.25 374 SER A O 1
ATOM 2876 N N . MET A 1 375 ? -14.385 -10.378 18.363 1.00 76.62 375 MET A N 1
ATOM 2877 C CA . MET A 1 375 ? -12.933 -10.261 18.472 1.00 76.62 375 MET A CA 1
ATOM 2878 C C . MET A 1 375 ? -12.199 -11.464 17.877 1.00 76.62 375 MET A C 1
ATOM 2880 O O . MET A 1 375 ? -11.196 -11.274 17.191 1.00 76.62 375 MET A O 1
ATOM 2884 N N . GLN A 1 376 ? -12.687 -12.689 18.093 1.00 80.94 376 GLN A N 1
ATOM 2885 C CA . GLN A 1 376 ? -12.128 -13.881 17.450 1.00 80.94 376 GLN A CA 1
ATOM 2886 C C . GLN A 1 376 ? -12.246 -13.806 15.926 1.00 80.94 376 GLN A C 1
ATOM 2888 O O . GLN A 1 376 ? -11.299 -14.158 15.219 1.00 80.94 376 GLN A O 1
ATOM 2893 N N . GLN A 1 377 ? -13.376 -13.311 15.417 1.00 83.88 377 GLN A N 1
ATOM 2894 C CA . GLN A 1 377 ? -13.569 -13.108 13.985 1.00 83.88 377 GLN A CA 1
ATOM 2895 C C . GLN A 1 377 ? -12.607 -12.048 13.431 1.00 83.88 377 GLN A C 1
ATOM 2897 O O . GLN A 1 377 ? -11.910 -12.311 12.453 1.00 83.88 377 GLN A O 1
ATOM 2902 N N . SER A 1 378 ? -12.473 -10.901 14.102 1.00 80.62 378 SER A N 1
ATOM 2903 C CA . SER A 1 378 ? -11.501 -9.863 13.733 1.00 80.62 378 SER A CA 1
ATOM 2904 C C . SER A 1 378 ? -10.059 -10.377 13.753 1.00 80.62 378 SER A C 1
ATOM 2906 O O . SER A 1 378 ? -9.273 -10.044 12.869 1.00 80.62 378 SER A O 1
ATOM 2908 N N . ALA A 1 379 ? -9.695 -11.227 14.718 1.00 77.38 379 ALA A N 1
ATOM 2909 C CA . ALA A 1 379 ? -8.371 -11.845 14.769 1.00 77.38 379 ALA A CA 1
ATOM 2910 C C . ALA A 1 379 ? -8.129 -12.796 13.582 1.00 77.38 379 ALA A C 1
ATOM 2912 O O . ALA A 1 379 ? -7.031 -12.814 13.023 1.00 77.38 379 ALA A O 1
ATOM 2913 N N . LYS A 1 380 ? -9.152 -13.554 13.158 1.00 81.94 380 LYS A N 1
ATOM 2914 C CA . LYS A 1 380 ? -9.094 -14.373 11.936 1.00 81.94 380 LYS A CA 1
ATOM 2915 C C . LYS A 1 380 ? -8.903 -13.520 10.687 1.00 81.94 380 LYS A C 1
ATOM 2917 O O . LYS A 1 380 ? -8.040 -13.844 9.874 1.00 81.94 380 LYS A O 1
ATOM 2922 N N . GLU A 1 381 ? -9.669 -12.443 10.538 1.00 82.75 381 GLU A N 1
ATOM 2923 C CA . GLU A 1 381 ? -9.537 -11.557 9.378 1.00 82.75 381 GLU A CA 1
ATOM 2924 C C . GLU A 1 381 ? -8.182 -10.852 9.345 1.00 82.75 381 GLU A C 1
ATOM 2926 O O . GLU A 1 381 ? -7.544 -10.818 8.297 1.00 82.75 381 GLU A O 1
ATOM 2931 N N . LEU A 1 382 ? -7.677 -10.386 10.491 1.00 78.62 382 LEU A N 1
ATOM 2932 C CA . LEU A 1 382 ? -6.333 -9.812 10.586 1.00 78.62 382 LEU A CA 1
ATOM 2933 C C . LEU A 1 382 ? -5.243 -10.819 10.224 1.00 78.62 382 LEU A C 1
ATOM 2935 O O . LEU A 1 382 ? -4.289 -10.463 9.534 1.00 78.62 382 LEU A O 1
ATOM 2939 N N . ARG A 1 383 ? -5.389 -12.081 10.638 1.00 80.31 383 ARG A N 1
ATOM 2940 C CA . ARG A 1 383 ? -4.463 -13.144 10.237 1.00 80.31 383 ARG A CA 1
ATOM 2941 C C . ARG A 1 383 ? -4.507 -13.376 8.727 1.00 80.31 383 ARG A C 1
ATOM 2943 O O . ARG A 1 383 ? -3.461 -13.407 8.094 1.00 80.31 383 ARG A O 1
ATOM 2950 N N . SER A 1 384 ? -5.702 -13.432 8.139 1.00 85.62 384 SER A N 1
ATOM 2951 C CA . SER A 1 384 ? -5.859 -13.562 6.687 1.00 85.62 384 SER A CA 1
ATOM 2952 C C . SER A 1 384 ? -5.296 -12.358 5.922 1.00 85.62 384 SER A C 1
ATOM 2954 O O . SER A 1 384 ? -4.702 -12.529 4.861 1.00 85.62 384 SER A O 1
ATOM 2956 N N . ALA A 1 385 ? -5.458 -11.141 6.445 1.00 78.00 385 ALA A N 1
ATOM 2957 C CA . ALA A 1 385 ? -4.867 -9.937 5.871 1.00 78.00 385 ALA A CA 1
ATOM 2958 C C . ALA A 1 385 ? -3.332 -9.970 5.950 1.00 78.00 385 ALA A C 1
ATOM 2960 O O . ALA A 1 385 ? -2.665 -9.578 4.994 1.00 78.00 385 ALA A O 1
ATOM 2961 N N . SER A 1 386 ? -2.776 -10.483 7.052 1.00 79.00 386 SER A N 1
ATOM 2962 C CA . SER A 1 386 ? -1.336 -10.705 7.209 1.00 79.00 386 SER A CA 1
ATOM 2963 C C . SER A 1 386 ? -0.804 -11.720 6.193 1.00 79.00 386 SER A C 1
ATOM 2965 O O . SER A 1 386 ? 0.211 -11.455 5.551 1.00 79.00 386 SER A O 1
ATOM 2967 N N . ASP A 1 387 ? -1.509 -12.835 5.985 1.00 81.38 387 ASP A N 1
ATOM 2968 C CA . ASP A 1 387 ? -1.143 -13.840 4.979 1.00 81.38 387 ASP A CA 1
ATOM 2969 C C . ASP A 1 387 ? -1.165 -13.234 3.562 1.00 81.38 387 ASP A C 1
ATOM 2971 O O . ASP A 1 387 ? -0.214 -13.386 2.792 1.00 81.38 387 ASP A O 1
ATOM 2975 N N . ASN A 1 388 ? -2.202 -12.457 3.233 1.00 81.12 388 ASN A N 1
ATOM 2976 C CA . ASN A 1 388 ? -2.293 -11.749 1.953 1.00 81.12 388 ASN A CA 1
ATOM 2977 C C . ASN A 1 388 ? -1.170 -10.716 1.773 1.00 81.12 388 ASN A C 1
ATOM 2979 O O . ASN A 1 388 ? -0.622 -10.591 0.679 1.00 81.12 388 ASN A O 1
ATOM 2983 N N . MET A 1 389 ? -0.792 -9.993 2.832 1.00 74.62 389 MET A N 1
ATOM 2984 C CA . MET A 1 389 ? 0.351 -9.075 2.803 1.00 74.62 389 MET A CA 1
ATOM 2985 C C . MET A 1 389 ? 1.673 -9.808 2.569 1.00 74.62 389 MET A C 1
ATOM 2987 O O . MET A 1 389 ? 2.521 -9.310 1.829 1.00 74.62 389 MET A O 1
ATOM 2991 N N . GLN A 1 390 ? 1.846 -11.002 3.135 1.00 77.12 390 GLN A N 1
ATOM 2992 C CA . GLN A 1 390 ? 3.032 -11.821 2.901 1.00 77.12 390 GLN A CA 1
ATOM 2993 C C . GLN A 1 390 ? 3.117 -12.287 1.438 1.00 77.12 390 GLN A C 1
ATOM 2995 O O . GLN A 1 390 ? 4.182 -12.194 0.821 1.00 77.12 390 GLN A O 1
ATOM 3000 N N . VAL A 1 391 ? 1.992 -12.719 0.856 1.00 83.81 391 VAL A N 1
ATOM 3001 C CA . VAL A 1 391 ? 1.898 -13.069 -0.573 1.00 83.81 391 VAL A CA 1
ATOM 3002 C C . VAL A 1 391 ? 2.177 -11.851 -1.456 1.00 83.81 391 VAL A C 1
ATOM 3004 O O . VAL A 1 391 ? 2.976 -11.932 -2.389 1.00 83.81 391 VAL A O 1
ATOM 3007 N N . PHE A 1 392 ? 1.590 -10.698 -1.134 1.00 80.12 392 PHE A N 1
ATOM 3008 C CA . PHE A 1 392 ? 1.841 -9.448 -1.848 1.00 80.12 392 PHE A CA 1
ATOM 3009 C C . PHE A 1 392 ? 3.324 -9.046 -1.804 1.00 80.12 392 PHE A C 1
ATOM 3011 O O . PHE A 1 392 ? 3.905 -8.714 -2.837 1.00 80.12 392 PHE A O 1
ATOM 3018 N N . GLY A 1 393 ? 3.971 -9.158 -0.639 1.00 80.06 393 GLY A N 1
ATOM 3019 C CA . GLY A 1 393 ? 5.411 -8.931 -0.495 1.00 80.06 393 GLY A CA 1
ATOM 3020 C C . GLY A 1 393 ? 6.253 -9.881 -1.355 1.00 80.06 393 GLY A C 1
ATOM 3021 O O . GLY A 1 393 ? 7.244 -9.458 -1.952 1.00 80.06 393 GLY A O 1
ATOM 3022 N N . SER A 1 394 ? 5.833 -11.144 -1.489 1.00 82.69 394 SER A N 1
ATOM 3023 C CA . SER A 1 394 ? 6.470 -12.098 -2.404 1.00 82.69 394 SER A CA 1
ATOM 3024 C C . SER A 1 394 ? 6.334 -11.669 -3.867 1.00 82.69 394 SER A C 1
ATOM 3026 O O . SER A 1 394 ? 7.329 -11.671 -4.590 1.00 82.69 394 SER A O 1
ATOM 3028 N N . HIS A 1 395 ? 5.143 -11.247 -4.300 1.00 86.62 395 HIS A N 1
ATOM 3029 C CA . HIS A 1 395 ? 4.926 -10.769 -5.669 1.00 86.62 395 HIS A CA 1
ATOM 3030 C C . HIS A 1 395 ? 5.709 -9.495 -5.987 1.00 86.62 395 HIS A C 1
ATOM 3032 O O . HIS A 1 395 ? 6.242 -9.378 -7.087 1.00 86.62 395 HIS A O 1
ATOM 3038 N N . ILE A 1 396 ? 5.846 -8.564 -5.036 1.00 80.25 396 ILE A N 1
ATOM 3039 C CA . ILE A 1 396 ? 6.718 -7.394 -5.216 1.00 80.25 396 ILE A CA 1
ATOM 3040 C C . ILE A 1 396 ? 8.171 -7.828 -5.415 1.00 80.25 396 ILE A C 1
ATOM 3042 O O . ILE A 1 396 ? 8.844 -7.320 -6.311 1.00 80.25 396 ILE A O 1
ATOM 3046 N N . ARG A 1 397 ? 8.659 -8.783 -4.616 1.00 78.75 397 ARG A N 1
ATOM 3047 C CA . ARG A 1 397 ? 10.031 -9.287 -4.746 1.00 78.75 397 ARG A CA 1
ATOM 3048 C C . ARG A 1 397 ? 10.254 -9.980 -6.093 1.00 78.75 397 ARG A C 1
ATOM 3050 O O . ARG A 1 397 ? 11.274 -9.755 -6.736 1.00 78.75 397 ARG A O 1
ATOM 3057 N N . GLU A 1 398 ? 9.294 -10.785 -6.535 1.00 83.06 398 GLU A N 1
ATOM 3058 C CA . GLU A 1 398 ? 9.329 -11.459 -7.835 1.00 83.06 398 GLU A CA 1
ATOM 3059 C C . GLU A 1 398 ? 9.290 -10.463 -9.002 1.00 83.06 398 GLU A C 1
ATOM 3061 O O . GLU A 1 398 ? 10.121 -10.543 -9.905 1.00 83.06 398 GLU A O 1
ATOM 3066 N N . ALA A 1 399 ? 8.393 -9.475 -8.959 1.00 80.56 399 ALA A N 1
ATOM 3067 C CA . ALA A 1 399 ? 8.332 -8.405 -9.951 1.00 80.56 399 ALA A CA 1
ATOM 3068 C C . ALA A 1 399 ? 9.635 -7.591 -9.992 1.00 80.56 399 ALA A C 1
ATOM 3070 O O . ALA A 1 399 ? 10.120 -7.272 -11.076 1.00 80.56 399 ALA A O 1
ATOM 3071 N N . GLY A 1 400 ? 10.238 -7.314 -8.831 1.00 80.31 400 GLY A N 1
ATOM 3072 C CA . GLY A 1 400 ? 11.546 -6.665 -8.728 1.00 80.31 400 GLY A CA 1
ATOM 3073 C C . GLY A 1 400 ? 12.667 -7.485 -9.373 1.00 80.31 400 GLY A C 1
ATOM 3074 O O . GLY A 1 400 ? 13.460 -6.939 -10.139 1.00 80.31 400 GLY A O 1
ATOM 3075 N N . ASN A 1 401 ? 12.697 -8.800 -9.139 1.00 82.75 401 ASN A N 1
ATOM 3076 C CA . ASN A 1 401 ? 13.660 -9.701 -9.777 1.00 82.75 401 ASN A CA 1
ATOM 3077 C C . ASN A 1 401 ? 13.461 -9.773 -11.299 1.00 82.75 401 ASN A C 1
ATOM 3079 O O . ASN A 1 401 ? 14.432 -9.679 -12.048 1.00 82.75 401 ASN A O 1
ATOM 3083 N N . ASN A 1 402 ? 12.215 -9.888 -11.766 1.00 88.12 402 ASN A N 1
ATOM 3084 C CA . ASN A 1 402 ? 11.897 -9.919 -13.195 1.00 88.12 402 ASN A CA 1
ATOM 3085 C C . ASN A 1 402 ? 12.273 -8.604 -13.885 1.00 88.12 402 ASN A C 1
ATOM 3087 O O . ASN A 1 402 ? 12.861 -8.625 -14.965 1.00 88.12 402 ASN A O 1
ATOM 3091 N N . LEU A 1 403 ? 11.986 -7.462 -13.252 1.00 81.06 403 LEU A N 1
ATOM 3092 C CA . LEU A 1 403 ? 12.382 -6.152 -13.760 1.00 81.06 403 LEU A CA 1
ATOM 3093 C C . LEU A 1 403 ? 13.906 -6.025 -13.829 1.00 81.06 403 LEU A C 1
ATOM 3095 O O . LEU A 1 403 ? 14.428 -5.584 -14.847 1.00 81.06 403 LEU A O 1
ATOM 3099 N N . SER A 1 404 ? 14.626 -6.451 -12.788 1.00 78.12 404 SER A N 1
ATOM 3100 C CA . SER A 1 404 ? 16.093 -6.456 -12.784 1.00 78.12 404 SER A CA 1
ATOM 3101 C C . SER A 1 404 ? 16.662 -7.319 -13.916 1.00 78.12 404 SER A C 1
ATOM 3103 O O . SER A 1 404 ? 17.559 -6.868 -14.627 1.00 78.12 404 SER A O 1
ATOM 3105 N N . GLY A 1 405 ? 16.097 -8.508 -14.152 1.00 85.75 405 GLY A N 1
ATOM 3106 C CA . GLY A 1 405 ? 16.483 -9.369 -15.273 1.00 85.75 405 GLY A CA 1
ATOM 3107 C C . GLY A 1 405 ? 16.190 -8.748 -16.643 1.00 85.75 405 GLY A C 1
ATOM 3108 O O . GLY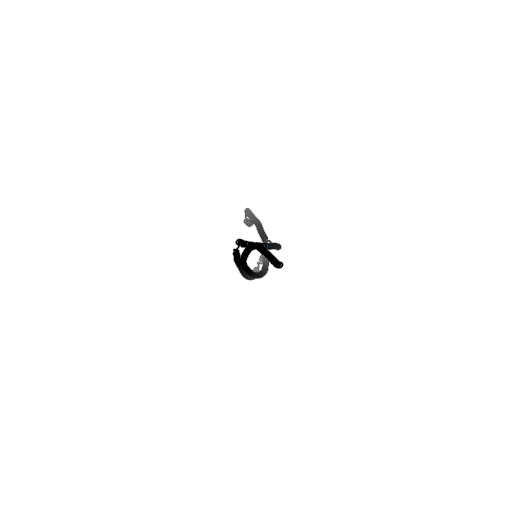 A 1 405 ? 17.040 -8.791 -17.531 1.00 85.75 405 GLY A O 1
ATOM 3109 N N . ALA A 1 406 ? 15.022 -8.122 -16.810 1.00 84.88 406 ALA A N 1
ATOM 3110 C CA . ALA A 1 406 ? 14.647 -7.440 -18.048 1.00 84.88 406 ALA A CA 1
ATOM 3111 C C . ALA A 1 406 ? 15.549 -6.230 -18.335 1.00 84.88 406 ALA A C 1
ATOM 3113 O O . ALA A 1 406 ? 15.964 -6.022 -19.475 1.00 84.88 406 ALA A O 1
ATOM 3114 N N . VAL A 1 407 ? 15.900 -5.458 -17.302 1.00 74.50 407 VAL A N 1
ATOM 3115 C CA . VAL A 1 407 ? 16.866 -4.362 -17.425 1.00 74.50 407 VAL A CA 1
ATOM 3116 C C . VAL A 1 407 ? 18.236 -4.908 -17.814 1.00 74.50 407 VAL A C 1
ATOM 3118 O O . VAL A 1 407 ? 18.826 -4.390 -18.755 1.00 74.50 407 VAL A O 1
ATOM 3121 N N . GLN A 1 408 ? 18.724 -5.973 -17.169 1.00 83.56 408 GLN A N 1
ATOM 3122 C CA . GLN A 1 408 ? 20.011 -6.578 -17.525 1.00 83.56 408 GLN A CA 1
ATOM 3123 C C . GLN A 1 408 ? 20.039 -7.035 -18.992 1.00 83.56 408 GLN A C 1
ATOM 3125 O O . GLN A 1 408 ? 20.987 -6.728 -19.709 1.00 83.56 408 GLN A O 1
ATOM 3130 N N . GLN A 1 409 ? 18.973 -7.681 -19.476 1.00 84.88 409 GLN A N 1
ATOM 3131 C CA . GLN A 1 409 ? 18.850 -8.043 -20.893 1.00 84.88 409 GLN A CA 1
ATOM 3132 C C . GLN A 1 409 ? 18.850 -6.825 -21.821 1.00 84.88 409 GLN A C 1
ATOM 3134 O O . GLN A 1 409 ? 19.474 -6.865 -22.880 1.00 84.88 409 GLN A O 1
ATOM 3139 N N . ALA A 1 410 ? 18.165 -5.740 -21.450 1.00 80.75 410 ALA A N 1
ATOM 3140 C CA . ALA A 1 410 ? 18.167 -4.510 -22.239 1.00 80.75 410 ALA A CA 1
ATOM 3141 C C . ALA A 1 410 ? 19.568 -3.877 -22.303 1.00 80.75 410 ALA A C 1
ATOM 3143 O O . ALA A 1 410 ? 19.977 -3.383 -23.356 1.00 80.75 410 ALA A O 1
ATOM 3144 N N . VAL A 1 411 ? 20.323 -3.934 -21.203 1.00 79.50 411 VAL A N 1
ATOM 3145 C CA . VAL A 1 411 ? 21.721 -3.487 -21.137 1.00 79.50 411 VAL A CA 1
ATOM 3146 C C . VAL A 1 411 ? 22.610 -4.329 -22.041 1.00 79.50 411 VAL A C 1
ATOM 3148 O O . VAL A 1 411 ? 23.326 -3.769 -22.873 1.00 79.50 411 VAL A O 1
ATOM 3151 N N . ASP A 1 412 ? 22.526 -5.653 -21.931 1.00 85.00 412 ASP A N 1
ATOM 3152 C CA . ASP A 1 412 ? 23.316 -6.574 -22.749 1.00 85.00 412 ASP A CA 1
ATOM 3153 C C . ASP A 1 412 ? 22.993 -6.388 -24.241 1.00 85.00 412 ASP A C 1
ATOM 3155 O O . ASP A 1 412 ? 23.896 -6.223 -25.058 1.00 85.00 412 ASP A O 1
ATOM 3159 N N . SER A 1 413 ? 21.710 -6.262 -24.597 1.00 89.75 413 SER A N 1
ATOM 3160 C CA . SER A 1 413 ? 21.293 -5.976 -25.974 1.00 89.75 413 SER A CA 1
ATOM 3161 C C . SER A 1 413 ? 21.790 -4.617 -26.478 1.00 89.75 413 SER A C 1
ATOM 3163 O O . SER A 1 413 ? 22.105 -4.484 -27.661 1.00 89.75 413 SER A O 1
ATOM 3165 N N . THR A 1 414 ? 21.859 -3.600 -25.616 1.00 80.50 414 THR A N 1
ATOM 3166 C CA . THR A 1 414 ? 22.386 -2.276 -25.986 1.00 80.50 414 THR A CA 1
ATOM 3167 C C . THR A 1 414 ? 23.896 -2.334 -26.211 1.00 80.50 414 THR A C 1
ATOM 3169 O O . THR A 1 414 ? 24.406 -1.714 -27.146 1.00 80.50 414 THR A O 1
ATOM 3172 N N . LYS A 1 415 ? 24.614 -3.117 -25.399 1.00 83.94 415 LYS A N 1
ATOM 3173 C CA . LYS A 1 415 ? 26.046 -3.380 -25.570 1.00 83.94 415 LYS A CA 1
ATOM 3174 C C . LYS A 1 415 ? 26.331 -4.114 -26.882 1.00 83.94 415 LYS A C 1
ATOM 3176 O O . LYS A 1 415 ? 27.229 -3.702 -27.617 1.00 83.94 415 LYS A O 1
ATOM 3181 N N . ASP A 1 416 ? 25.547 -5.140 -27.203 1.00 89.81 416 ASP A N 1
ATOM 3182 C CA . ASP A 1 416 ? 25.662 -5.876 -28.465 1.00 89.81 416 ASP A CA 1
ATOM 3183 C C . ASP A 1 416 ? 25.391 -4.962 -29.668 1.00 89.81 416 ASP A C 1
ATOM 3185 O O . ASP A 1 416 ? 26.156 -4.953 -30.635 1.00 89.81 416 ASP A O 1
ATOM 3189 N N . LEU A 1 417 ? 24.357 -4.116 -29.589 1.00 86.56 417 LEU A N 1
ATOM 3190 C CA . LEU A 1 417 ? 24.053 -3.136 -30.633 1.00 86.56 417 LEU A CA 1
ATOM 3191 C C . LEU A 1 417 ? 25.190 -2.118 -30.812 1.00 86.56 417 LEU A C 1
ATOM 3193 O O . LEU A 1 417 ? 25.527 -1.768 -31.943 1.00 86.56 417 LEU A O 1
ATOM 3197 N N . ALA A 1 418 ? 25.812 -1.661 -29.721 1.00 80.62 418 ALA A N 1
ATOM 3198 C CA . ALA A 1 418 ? 26.971 -0.773 -29.783 1.00 80.62 418 ALA A CA 1
ATOM 3199 C C . ALA A 1 418 ? 28.167 -1.446 -30.482 1.00 80.62 418 ALA A C 1
ATOM 3201 O O . ALA A 1 418 ? 28.781 -0.837 -31.359 1.00 80.62 418 ALA A O 1
ATOM 3202 N N . GLN A 1 419 ? 28.451 -2.719 -30.177 1.00 85.19 419 GLN A N 1
ATOM 3203 C CA . GLN A 1 419 ? 29.477 -3.493 -30.890 1.00 85.19 419 GLN A CA 1
ATOM 3204 C C . GLN A 1 419 ? 29.144 -3.673 -32.374 1.00 85.19 419 GLN A C 1
ATOM 3206 O O . GLN A 1 419 ? 30.020 -3.554 -33.232 1.00 85.19 419 GLN A O 1
ATOM 3211 N N . GLN A 1 420 ? 27.881 -3.938 -32.701 1.00 88.69 420 GLN A N 1
ATOM 3212 C CA . GLN A 1 420 ? 27.455 -4.119 -34.083 1.00 88.69 420 GLN A CA 1
ATOM 3213 C C . GLN A 1 420 ? 27.540 -2.810 -34.881 1.00 88.69 420 GLN A C 1
ATOM 3215 O O . GLN A 1 420 ? 27.981 -2.816 -36.032 1.00 88.69 420 GLN A O 1
ATOM 3220 N N . ASN A 1 421 ? 27.205 -1.679 -34.255 1.00 79.75 421 ASN A N 1
ATOM 3221 C CA . ASN A 1 421 ? 27.407 -0.350 -34.828 1.00 79.75 421 ASN A CA 1
ATOM 3222 C C . ASN A 1 421 ? 28.891 -0.047 -35.053 1.00 79.75 421 ASN A C 1
ATOM 3224 O O . ASN A 1 421 ? 29.234 0.474 -36.113 1.00 79.75 421 ASN A O 1
ATOM 3228 N N . GLN A 1 422 ? 29.773 -0.425 -34.121 1.00 83.81 422 GLN A N 1
ATOM 3229 C CA . GLN A 1 422 ? 31.220 -0.287 -34.297 1.00 83.81 422 GLN A CA 1
ATOM 3230 C C . GLN A 1 422 ? 31.708 -1.040 -35.539 1.00 83.81 422 GLN A C 1
ATOM 3232 O O . GLN A 1 422 ? 32.332 -0.450 -36.417 1.00 83.81 422 GLN A O 1
ATOM 3237 N N . LEU A 1 423 ? 31.349 -2.322 -35.651 1.00 89.19 423 LEU A N 1
ATOM 3238 C CA . LEU A 1 423 ? 31.694 -3.160 -36.802 1.00 89.19 423 LEU A CA 1
ATOM 3239 C C . LEU A 1 423 ? 31.141 -2.600 -38.117 1.00 89.19 423 LEU A C 1
ATOM 3241 O O . LEU A 1 423 ? 31.804 -2.664 -39.154 1.00 89.19 423 LEU A O 1
ATOM 3245 N N . SER A 1 424 ? 29.922 -2.054 -38.094 1.00 86.94 424 SER A N 1
ATOM 3246 C CA . SER A 1 424 ? 29.339 -1.396 -39.262 1.00 86.94 424 SER A CA 1
ATOM 3247 C C . SER A 1 424 ? 30.126 -0.144 -39.649 1.00 86.94 424 SER A C 1
ATOM 3249 O O . SER A 1 424 ? 30.384 0.059 -40.833 1.00 86.94 424 SER A O 1
ATOM 3251 N N . SER A 1 425 ? 30.542 0.668 -38.674 1.00 83.81 425 SER A N 1
ATOM 3252 C CA . SER A 1 425 ? 31.386 1.846 -38.900 1.00 83.81 425 SER A CA 1
ATOM 3253 C C . SER A 1 425 ? 32.726 1.465 -39.529 1.00 83.81 425 SER A C 1
ATOM 3255 O O . SER A 1 425 ? 33.105 2.035 -40.552 1.00 83.81 425 SER A O 1
ATOM 3257 N N . ASP A 1 426 ? 33.394 0.437 -39.001 1.00 89.50 426 ASP A N 1
ATOM 3258 C CA . ASP A 1 426 ? 34.659 -0.063 -39.552 1.00 89.50 426 ASP A CA 1
ATOM 3259 C C . ASP A 1 426 ? 34.484 -0.544 -41.003 1.00 89.50 426 ASP A C 1
ATOM 3261 O O . ASP A 1 426 ? 35.323 -0.300 -41.873 1.00 89.50 426 ASP A O 1
ATOM 3265 N N . ARG A 1 427 ? 33.356 -1.199 -41.300 1.00 88.94 427 ARG A N 1
ATOM 3266 C CA . ARG A 1 427 ? 33.042 -1.677 -42.650 1.00 88.94 427 ARG A CA 1
ATOM 3267 C C . ARG A 1 427 ? 32.709 -0.542 -43.617 1.00 88.94 427 ARG A C 1
ATOM 3269 O O . ARG A 1 427 ? 33.081 -0.623 -44.788 1.00 88.94 427 ARG A O 1
ATOM 3276 N N . ILE A 1 428 ? 32.038 0.508 -43.146 1.00 86.19 428 ILE A N 1
ATOM 3277 C CA . ILE A 1 428 ? 31.810 1.736 -43.918 1.00 86.19 428 ILE A CA 1
ATOM 3278 C C . ILE A 1 428 ? 33.149 2.403 -44.239 1.00 86.19 428 ILE A C 1
ATOM 3280 O O . ILE A 1 428 ? 33.359 2.798 -45.384 1.00 86.19 428 ILE A O 1
ATOM 3284 N N . GLU A 1 429 ? 34.074 2.464 -43.283 1.00 87.56 429 GLU A N 1
ATOM 3285 C CA . GLU A 1 429 ? 35.397 3.054 -43.499 1.00 87.56 429 GLU A CA 1
ATOM 3286 C C . GLU A 1 429 ? 36.222 2.260 -44.525 1.00 87.56 429 GLU A C 1
ATOM 3288 O O . GLU A 1 429 ? 36.820 2.835 -45.438 1.00 87.56 429 GLU A O 1
ATOM 3293 N N . GLN A 1 430 ? 36.171 0.926 -44.467 1.00 90.38 430 GLN A N 1
ATOM 3294 C CA . GLN A 1 430 ? 36.781 0.066 -45.486 1.00 90.38 430 GLN A CA 1
ATOM 3295 C C . GLN A 1 430 ? 36.169 0.284 -46.878 1.00 90.38 430 GLN A C 1
ATOM 3297 O O . GLN A 1 430 ? 36.900 0.395 -47.865 1.00 90.38 430 GLN A O 1
ATOM 3302 N N . LEU A 1 431 ? 34.837 0.368 -46.977 1.00 89.75 431 LEU A N 1
ATOM 3303 C CA . LEU A 1 431 ? 34.151 0.644 -48.244 1.00 89.75 431 LEU A CA 1
ATOM 3304 C C . LEU A 1 431 ? 34.503 2.031 -48.790 1.00 89.75 431 LEU A C 1
ATOM 3306 O O . LEU A 1 431 ? 34.730 2.165 -49.991 1.00 89.75 431 LEU A O 1
ATOM 3310 N N . ARG A 1 432 ? 34.602 3.042 -47.921 1.00 89.69 432 ARG A N 1
ATOM 3311 C CA . ARG A 1 432 ? 35.047 4.394 -48.278 1.00 89.69 432 ARG A CA 1
ATOM 3312 C C . ARG A 1 432 ? 36.459 4.374 -48.860 1.00 89.69 432 ARG A C 1
ATOM 3314 O O . ARG A 1 432 ? 36.680 4.956 -49.918 1.00 89.69 432 ARG A O 1
ATOM 3321 N N . SER A 1 433 ? 37.396 3.676 -48.214 1.00 91.94 433 SER A N 1
ATOM 3322 C CA . SER A 1 433 ? 38.768 3.529 -48.715 1.00 91.94 433 SER A CA 1
ATOM 3323 C C . SER A 1 433 ? 38.799 2.849 -50.083 1.00 91.94 433 SER A C 1
ATOM 3325 O O . SER A 1 433 ? 39.502 3.309 -50.978 1.00 91.94 433 SER A O 1
ATOM 3327 N N . LYS A 1 434 ? 38.001 1.793 -50.274 1.00 91.81 434 LYS A N 1
ATOM 3328 C CA . LYS A 1 434 ? 37.926 1.085 -51.555 1.00 91.81 434 LYS A CA 1
ATOM 3329 C C . LYS A 1 434 ? 37.331 1.948 -52.671 1.00 91.81 434 LYS A C 1
ATOM 3331 O O . LYS A 1 434 ? 37.844 1.943 -53.780 1.00 91.81 434 LYS A O 1
ATOM 3336 N N . LEU A 1 435 ? 36.305 2.743 -52.372 1.00 89.75 435 LEU A N 1
ATOM 3337 C CA . LEU A 1 435 ? 35.750 3.726 -53.310 1.00 89.75 435 LEU A CA 1
ATOM 3338 C C . LEU A 1 435 ? 36.781 4.782 -53.728 1.00 89.75 435 LEU A C 1
ATOM 3340 O O . LEU A 1 435 ? 36.810 5.176 -54.892 1.00 89.75 435 LEU A O 1
ATOM 3344 N N . LEU A 1 436 ? 37.629 5.237 -52.800 1.00 91.06 436 LEU A N 1
ATOM 3345 C CA . LEU A 1 436 ? 38.719 6.164 -53.118 1.00 91.06 436 LEU A CA 1
ATOM 3346 C C . LEU A 1 436 ? 39.775 5.512 -54.021 1.00 91.06 436 LEU A C 1
ATOM 3348 O O . LEU A 1 436 ? 40.246 6.154 -54.958 1.00 91.06 436 LEU A O 1
ATOM 3352 N N . GLU A 1 437 ? 40.113 4.246 -53.774 1.00 92.56 437 GLU A N 1
ATOM 3353 C CA . GLU A 1 437 ? 41.022 3.467 -54.622 1.00 92.56 437 GLU A CA 1
ATOM 3354 C C . GLU A 1 437 ? 40.449 3.267 -56.033 1.00 92.56 437 GLU A C 1
ATOM 3356 O O . GLU A 1 437 ? 41.116 3.579 -57.020 1.00 92.56 437 GLU A O 1
ATOM 3361 N N . ASP A 1 438 ? 39.186 2.847 -56.138 1.00 90.62 438 ASP A N 1
ATOM 3362 C CA . ASP A 1 438 ? 38.489 2.690 -57.417 1.00 90.62 438 ASP A CA 1
ATOM 3363 C C . ASP A 1 438 ? 38.417 4.030 -58.173 1.00 90.62 438 ASP A C 1
ATOM 3365 O O . ASP A 1 438 ? 38.675 4.083 -59.376 1.00 90.62 438 ASP A O 1
ATOM 3369 N N . SER A 1 439 ? 38.136 5.139 -57.475 1.00 89.44 439 SER A N 1
ATOM 3370 C CA . SER A 1 439 ? 38.139 6.484 -58.064 1.00 89.44 439 SER A CA 1
ATOM 3371 C C . SER A 1 439 ? 39.513 6.873 -58.614 1.00 89.44 439 SER A C 1
ATOM 3373 O O . SER A 1 439 ? 39.589 7.457 -59.695 1.00 89.44 439 SER A O 1
ATOM 3375 N N . ALA A 1 440 ? 40.597 6.553 -57.902 1.00 89.44 440 ALA A N 1
ATOM 3376 C CA . ALA A 1 440 ? 41.956 6.796 -58.381 1.00 89.44 440 ALA A CA 1
ATOM 3377 C C . ALA A 1 440 ? 42.291 5.921 -59.601 1.00 89.44 440 ALA A C 1
ATOM 3379 O O . ALA A 1 440 ? 42.943 6.382 -60.539 1.00 89.44 440 ALA A O 1
ATOM 3380 N N . MET A 1 441 ? 41.802 4.677 -59.634 1.00 91.44 441 MET A N 1
ATOM 3381 C CA . MET A 1 441 ? 41.959 3.799 -60.793 1.00 91.44 441 MET A CA 1
ATOM 3382 C C . MET A 1 441 ? 41.206 4.337 -62.017 1.00 91.44 441 MET A C 1
ATOM 3384 O O . MET A 1 441 ? 41.753 4.326 -63.121 1.00 91.44 441 MET A O 1
ATOM 3388 N N . PHE A 1 442 ? 39.984 4.850 -61.842 1.00 90.25 442 PHE A N 1
ATOM 3389 C CA . PHE A 1 442 ? 39.242 5.501 -62.925 1.00 90.25 442 PHE A CA 1
ATOM 3390 C C . PHE A 1 442 ? 39.961 6.740 -63.461 1.00 90.25 442 PHE A C 1
ATOM 3392 O O . PHE A 1 442 ? 40.016 6.914 -64.678 1.00 90.25 442 PHE A O 1
ATOM 3399 N N . ASP A 1 443 ? 40.563 7.553 -62.590 1.00 91.44 443 ASP A N 1
ATOM 3400 C CA . ASP A 1 443 ? 41.380 8.697 -63.011 1.00 91.44 443 ASP A CA 1
ATOM 3401 C C . ASP A 1 443 ? 42.597 8.246 -63.840 1.00 91.44 443 ASP A C 1
ATOM 3403 O O . ASP A 1 443 ? 42.843 8.756 -64.934 1.00 91.44 443 ASP A O 1
ATOM 3407 N N . ALA A 1 444 ? 43.298 7.194 -63.406 1.00 90.62 444 ALA A N 1
ATOM 3408 C CA . ALA A 1 444 ? 44.416 6.622 -64.159 1.00 90.62 444 ALA A CA 1
ATOM 3409 C C . ALA A 1 444 ? 43.993 6.055 -65.531 1.00 90.62 444 ALA A C 1
ATOM 3411 O O . ALA A 1 444 ? 44.718 6.200 -66.525 1.00 90.62 444 ALA A O 1
ATOM 3412 N N . ILE A 1 445 ? 42.814 5.426 -65.612 1.00 91.31 445 ILE A N 1
ATOM 3413 C CA . ILE A 1 445 ? 42.233 4.957 -66.878 1.00 91.31 445 ILE A CA 1
ATOM 3414 C C . ILE A 1 445 ? 41.902 6.148 -67.779 1.00 91.31 445 ILE A C 1
ATOM 3416 O O . ILE A 1 445 ? 42.252 6.114 -68.959 1.00 91.31 445 ILE A O 1
ATOM 3420 N N . ALA A 1 446 ? 41.289 7.207 -67.244 1.00 90.19 446 ALA A N 1
ATOM 3421 C CA . ALA A 1 446 ? 40.966 8.415 -67.999 1.00 90.19 446 ALA A CA 1
ATOM 3422 C C . ALA A 1 446 ? 42.231 9.064 -68.586 1.00 90.19 446 ALA A C 1
ATOM 3424 O O . ALA A 1 446 ? 42.282 9.317 -69.789 1.00 90.19 446 ALA A O 1
ATOM 3425 N N . GLN A 1 447 ? 43.293 9.211 -67.787 1.00 92.06 447 GLN A N 1
ATOM 3426 C CA . GLN A 1 447 ? 44.590 9.714 -68.260 1.00 92.06 447 GLN A CA 1
ATOM 3427 C C . GLN A 1 447 ? 45.217 8.809 -69.334 1.00 92.06 447 GLN A C 1
ATOM 3429 O O . GLN A 1 447 ? 45.848 9.279 -70.283 1.00 92.06 447 GLN A O 1
ATOM 3434 N N . THR A 1 448 ? 45.067 7.489 -69.202 1.00 92.69 448 THR A N 1
ATOM 3435 C CA . THR A 1 448 ? 45.575 6.532 -70.197 1.00 92.69 448 THR A CA 1
ATOM 3436 C C . THR A 1 448 ? 44.789 6.612 -71.503 1.00 92.69 448 THR A C 1
ATOM 3438 O O . THR A 1 448 ? 45.389 6.570 -72.580 1.00 92.69 448 THR A O 1
ATOM 3441 N N . LEU A 1 449 ? 43.466 6.771 -71.426 1.00 90.94 449 LEU A N 1
ATOM 3442 C CA . LEU A 1 449 ? 42.606 6.995 -72.583 1.00 90.94 449 LEU A CA 1
ATOM 3443 C C . LEU A 1 449 ? 42.991 8.300 -73.289 1.00 90.94 449 LEU A C 1
ATOM 3445 O O . LEU A 1 449 ? 43.192 8.294 -74.499 1.00 90.94 449 LEU A O 1
ATOM 3449 N N . GLU A 1 450 ? 43.180 9.384 -72.536 1.00 91.88 450 GLU A N 1
ATOM 3450 C CA . GLU A 1 450 ? 43.612 10.678 -73.067 1.00 91.88 450 GLU A CA 1
ATOM 3451 C C . GLU A 1 450 ? 44.964 10.569 -73.784 1.00 91.88 450 GLU A C 1
ATOM 3453 O O . GLU A 1 450 ? 45.092 10.983 -74.936 1.00 91.88 450 GLU A O 1
ATOM 3458 N N . ARG A 1 451 ? 45.950 9.901 -73.170 1.00 90.69 451 ARG A N 1
ATOM 3459 C CA . ARG A 1 451 ? 47.250 9.632 -73.806 1.00 90.69 451 ARG A CA 1
ATOM 3460 C C . ARG A 1 451 ? 47.112 8.782 -75.071 1.00 90.69 451 ARG A C 1
ATOM 3462 O O . ARG A 1 451 ? 47.819 9.007 -76.049 1.00 90.69 451 ARG A O 1
ATOM 3469 N N . THR A 1 452 ? 46.208 7.804 -75.071 1.00 90.50 452 THR A N 1
ATOM 3470 C CA . THR A 1 452 ? 45.944 6.955 -76.243 1.00 90.50 452 THR A CA 1
ATOM 3471 C C . THR A 1 452 ? 45.321 7.764 -77.377 1.00 90.50 452 THR A C 1
ATOM 3473 O O . THR A 1 452 ? 45.729 7.604 -78.525 1.00 90.50 452 THR A O 1
ATOM 3476 N N . ILE A 1 453 ? 44.392 8.671 -77.064 1.00 91.00 453 ILE A N 1
ATOM 3477 C CA . ILE A 1 453 ? 43.786 9.594 -78.031 1.00 91.00 453 ILE A CA 1
ATOM 3478 C C . ILE A 1 453 ? 44.853 10.527 -78.616 1.00 91.00 453 ILE A C 1
ATOM 3480 O O . ILE A 1 453 ? 44.953 10.629 -79.836 1.00 91.00 453 ILE A O 1
ATOM 3484 N N . GLN A 1 454 ? 45.708 11.125 -77.781 1.00 91.50 454 GLN A N 1
ATOM 3485 C CA . GLN A 1 454 ? 46.816 11.979 -78.236 1.00 91.50 454 GLN A CA 1
ATOM 3486 C C . GLN A 1 454 ? 47.814 11.213 -79.122 1.00 91.50 454 GLN A C 1
ATOM 3488 O O . GLN A 1 454 ? 48.238 11.702 -80.171 1.00 91.50 454 GLN A O 1
ATOM 3493 N N . ASN A 1 455 ? 48.165 9.979 -78.748 1.00 91.81 455 ASN A N 1
ATOM 3494 C CA . ASN A 1 455 ? 49.039 9.124 -79.553 1.00 91.81 455 ASN A CA 1
ATOM 3495 C C . ASN A 1 455 ? 48.394 8.733 -80.889 1.00 91.81 455 ASN A C 1
ATOM 3497 O O . ASN A 1 455 ? 49.078 8.709 -81.915 1.00 91.81 455 ASN A O 1
ATOM 3501 N N . ALA A 1 456 ? 47.093 8.432 -80.896 1.00 89.88 456 ALA A N 1
ATOM 3502 C CA . ALA A 1 456 ? 46.348 8.145 -82.115 1.00 89.88 456 ALA A CA 1
ATOM 3503 C C . ALA A 1 456 ? 46.308 9.374 -83.031 1.00 89.88 456 ALA A C 1
ATOM 3505 O O . ALA A 1 456 ? 46.596 9.246 -84.217 1.00 89.88 456 ALA A O 1
ATOM 3506 N N . GLU A 1 457 ? 46.039 10.565 -82.489 1.00 89.62 457 GLU A N 1
ATOM 3507 C CA . GLU A 1 457 ? 46.083 11.829 -83.231 1.00 89.62 457 GLU A CA 1
ATOM 3508 C C . GLU A 1 457 ? 47.465 12.067 -83.857 1.00 89.62 457 GLU A C 1
ATOM 3510 O O . GLU A 1 457 ? 47.567 12.338 -85.055 1.00 89.62 457 GLU A O 1
ATOM 3515 N N . SER A 1 458 ? 48.535 11.888 -83.078 1.00 90.06 458 SER A N 1
ATOM 3516 C CA . SER A 1 458 ? 49.915 11.975 -83.566 1.00 90.06 458 SER A CA 1
ATOM 3517 C C . SER A 1 458 ? 50.185 10.971 -84.692 1.00 90.06 458 SER A C 1
ATOM 3519 O O . SER A 1 458 ? 50.656 11.349 -85.764 1.00 90.06 458 SER A O 1
ATOM 3521 N N . THR A 1 459 ? 49.788 9.709 -84.507 1.00 88.75 459 THR A N 1
ATOM 3522 C CA . THR A 1 459 ? 49.954 8.646 -85.511 1.00 88.75 459 THR A CA 1
ATOM 3523 C C . THR A 1 459 ? 49.184 8.957 -86.794 1.00 88.75 459 THR A C 1
ATOM 3525 O O . THR A 1 459 ? 49.732 8.808 -87.886 1.00 88.75 459 THR A O 1
ATOM 3528 N N . PHE A 1 460 ? 47.938 9.431 -86.695 1.00 91.25 460 PHE A N 1
ATOM 3529 C CA . PHE A 1 460 ? 47.148 9.842 -87.857 1.00 91.25 460 PHE A CA 1
ATOM 3530 C C . PHE A 1 460 ? 47.774 11.038 -88.578 1.00 91.25 460 PHE A C 1
ATOM 3532 O O . PHE A 1 460 ? 47.789 11.061 -89.809 1.00 91.25 460 PHE A O 1
ATOM 3539 N N . ASN A 1 461 ? 48.340 12.001 -87.847 1.00 91.44 461 ASN A N 1
ATOM 3540 C CA . ASN A 1 461 ? 49.066 13.122 -88.440 1.00 91.44 461 ASN A CA 1
ATOM 3541 C C . ASN A 1 461 ? 50.348 12.665 -89.151 1.00 91.44 461 ASN A C 1
ATOM 3543 O O . ASN A 1 461 ? 50.588 13.081 -90.285 1.00 91.44 461 ASN A O 1
ATOM 3547 N N . SER A 1 462 ? 51.135 11.769 -88.548 1.00 90.12 462 SER A N 1
ATOM 3548 C CA . SER A 1 462 ? 52.308 11.166 -89.193 1.00 90.12 462 SER A CA 1
ATOM 3549 C C . SER A 1 462 ? 51.929 10.350 -90.429 1.00 90.12 462 SER A C 1
ATOM 3551 O O . SER A 1 462 ? 52.583 10.481 -91.460 1.00 90.12 462 SER A O 1
ATOM 3553 N N . LEU A 1 463 ? 50.849 9.563 -90.375 1.00 90.19 463 LEU A N 1
ATOM 3554 C CA . LEU A 1 463 ? 50.347 8.810 -91.526 1.00 90.19 463 LEU A CA 1
ATOM 3555 C C . LEU A 1 463 ? 49.895 9.752 -92.645 1.00 90.19 463 LEU A C 1
ATOM 3557 O O . LEU A 1 463 ? 50.240 9.536 -93.802 1.00 90.19 463 LEU A O 1
ATOM 3561 N N . LYS A 1 464 ? 49.170 10.824 -92.309 1.00 91.31 464 LYS A N 1
ATOM 3562 C CA . LYS A 1 464 ? 48.764 11.864 -93.263 1.00 91.31 464 LYS A CA 1
ATOM 3563 C C . LYS A 1 464 ? 49.976 12.530 -93.915 1.00 91.31 464 LYS A C 1
ATOM 3565 O O . LYS A 1 464 ? 49.961 12.769 -95.121 1.00 91.31 464 LYS A O 1
ATOM 3570 N N . GLN A 1 465 ? 51.019 12.823 -93.139 1.00 90.50 465 GLN A N 1
ATOM 3571 C CA . GLN A 1 465 ? 52.262 13.402 -93.647 1.00 90.50 465 GLN A CA 1
ATOM 3572 C C . GLN A 1 465 ? 53.007 12.420 -94.561 1.00 90.50 465 GLN A C 1
ATOM 3574 O O . GLN A 1 465 ? 53.330 12.780 -95.689 1.00 90.50 465 GLN A O 1
ATOM 3579 N N . SER A 1 466 ? 53.187 11.169 -94.133 1.00 89.81 466 SER A N 1
ATOM 3580 C CA . SER A 1 466 ? 53.813 10.115 -94.940 1.00 89.81 466 SER A CA 1
ATOM 3581 C C . SER A 1 466 ? 53.033 9.842 -96.230 1.00 89.81 466 SER A C 1
ATOM 3583 O O . SER A 1 466 ? 53.625 9.726 -97.298 1.00 89.81 466 SER A O 1
ATOM 3585 N N . GLN A 1 467 ? 51.697 9.830 -96.178 1.00 90.00 467 GLN A N 1
ATOM 3586 C CA . GLN A 1 467 ? 50.853 9.706 -97.367 1.00 90.00 467 GLN A CA 1
ATOM 3587 C C . GLN A 1 467 ? 51.047 10.896 -98.317 1.00 90.00 467 GLN A C 1
ATOM 3589 O O . GLN A 1 467 ? 51.100 10.712 -99.532 1.00 90.00 467 GLN A O 1
ATOM 3594 N N . LYS A 1 468 ? 51.162 12.118 -97.784 1.00 90.00 468 LYS A N 1
ATOM 3595 C CA . LYS A 1 468 ? 51.426 13.319 -98.584 1.00 90.00 468 LYS A CA 1
ATOM 3596 C C . LYS A 1 468 ? 52.797 13.251 -99.260 1.00 90.00 468 LYS A C 1
ATOM 3598 O O . LYS A 1 468 ? 52.888 13.576 -100.441 1.00 90.00 468 LYS A O 1
ATOM 3603 N N . GLU A 1 469 ? 53.824 12.813 -98.537 1.00 89.75 469 GLU A N 1
ATOM 3604 C CA . GLU A 1 469 ? 55.178 12.601 -99.063 1.00 89.75 469 GLU A CA 1
ATOM 3605 C C . GLU A 1 469 ? 55.192 11.525 -100.150 1.00 89.75 469 GLU A C 1
ATOM 3607 O O . GLU A 1 469 ? 55.664 11.790 -101.250 1.00 89.75 469 GLU A O 1
ATOM 3612 N N . PHE A 1 470 ? 54.569 10.369 -99.906 1.00 89.75 470 PHE A N 1
ATOM 3613 C CA . PHE A 1 470 ? 54.445 9.296 -100.892 1.00 89.75 470 PHE A CA 1
ATOM 3614 C C . PHE A 1 470 ? 53.727 9.753 -102.171 1.00 89.75 470 PHE A C 1
ATOM 3616 O O . PHE A 1 470 ? 54.188 9.478 -103.277 1.00 89.75 470 PHE A O 1
ATOM 3623 N N . LEU A 1 471 ? 52.610 10.483 -102.051 1.00 90.69 471 LEU A N 1
ATOM 3624 C CA . LEU A 1 471 ? 51.898 11.034 -103.212 1.00 90.69 471 LEU A CA 1
ATOM 3625 C C . LEU A 1 471 ? 52.743 12.069 -103.967 1.00 90.69 471 LEU A C 1
ATOM 3627 O O . LEU A 1 471 ? 52.675 12.150 -105.195 1.00 90.69 471 LEU A O 1
ATOM 3631 N N . GLN A 1 472 ? 53.535 12.868 -103.249 1.00 90.19 472 GLN A N 1
ATOM 3632 C CA . GLN A 1 472 ? 54.452 13.827 -103.855 1.00 90.19 472 GLN A CA 1
ATOM 3633 C C . GLN A 1 472 ? 55.591 13.117 -104.597 1.00 90.19 472 GLN A C 1
ATOM 3635 O O . GLN A 1 472 ? 55.887 13.487 -105.732 1.00 90.19 472 GLN A O 1
ATOM 3640 N N . GLU A 1 473 ? 56.183 12.084 -104.003 1.00 89.56 473 GLU A N 1
ATOM 3641 C CA . GLU A 1 473 ? 57.229 11.269 -104.621 1.00 89.56 473 GLU A CA 1
ATOM 3642 C C . GLU A 1 473 ? 56.697 10.522 -105.848 1.00 89.56 473 GLU A C 1
ATOM 3644 O O . GLU A 1 473 ? 57.293 10.602 -106.918 1.00 89.56 473 GLU A O 1
ATOM 3649 N N . GLN A 1 474 ? 55.502 9.925 -105.763 1.00 87.19 474 GLN A N 1
ATOM 3650 C CA . GLN A 1 474 ? 54.831 9.311 -106.912 1.00 87.19 474 GLN A CA 1
ATOM 3651 C C . GLN A 1 474 ? 54.611 10.321 -108.049 1.00 87.19 474 GLN A C 1
ATOM 3653 O O . GLN A 1 474 ? 54.821 9.994 -109.218 1.00 87.19 474 GLN A O 1
ATOM 3658 N N . LYS A 1 475 ? 54.215 11.561 -107.730 1.00 88.62 475 LYS A N 1
ATOM 3659 C CA . LYS A 1 475 ? 54.069 12.629 -108.728 1.00 88.62 475 LYS A CA 1
ATOM 3660 C C . LYS A 1 475 ? 55.407 12.980 -109.387 1.00 88.62 475 LYS A C 1
ATOM 3662 O O . LYS A 1 475 ? 55.431 13.188 -110.601 1.00 88.62 475 LYS A O 1
ATOM 3667 N N . ILE A 1 476 ? 56.495 13.044 -108.617 1.00 88.50 476 ILE A N 1
ATOM 3668 C CA . ILE A 1 476 ? 57.849 13.271 -109.144 1.00 88.50 476 ILE A CA 1
ATOM 3669 C C . ILE A 1 476 ? 58.242 12.114 -110.067 1.00 88.50 476 ILE A C 1
ATOM 3671 O O . ILE A 1 476 ? 58.508 12.360 -111.236 1.00 88.50 476 ILE A O 1
ATOM 3675 N N . SER A 1 477 ? 58.146 10.858 -109.618 1.00 85.62 477 SER A N 1
ATOM 3676 C CA . SER A 1 477 ? 58.485 9.691 -110.445 1.00 85.62 477 SER A CA 1
ATOM 3677 C C . SER A 1 477 ? 57.655 9.594 -111.729 1.00 85.62 477 SER A C 1
ATOM 3679 O O . SER A 1 477 ? 58.182 9.208 -112.768 1.00 85.62 477 SER A O 1
ATOM 3681 N N . LEU A 1 478 ? 56.365 9.954 -111.698 1.00 87.00 478 LEU A N 1
ATOM 3682 C CA . LEU A 1 478 ? 55.536 10.023 -112.909 1.00 87.00 478 LEU A CA 1
ATOM 3683 C C . LEU A 1 478 ? 55.994 11.132 -113.865 1.00 87.00 478 LEU A C 1
ATOM 3685 O O . LEU A 1 478 ? 55.924 10.957 -115.081 1.00 87.00 478 LEU A O 1
ATOM 3689 N N . THR A 1 479 ? 56.463 12.258 -113.325 1.00 87.56 479 THR A N 1
ATOM 3690 C CA . THR A 1 479 ? 57.024 13.356 -114.121 1.00 87.56 479 THR A CA 1
ATOM 3691 C C . THR A 1 479 ? 58.339 12.922 -114.767 1.00 87.56 479 THR A C 1
ATOM 3693 O O . THR A 1 479 ? 58.473 13.042 -115.983 1.00 87.56 479 THR A O 1
ATOM 3696 N N . ASP A 1 480 ? 59.241 12.310 -113.996 1.00 86.50 480 ASP A N 1
ATOM 3697 C CA . ASP A 1 480 ? 60.518 11.775 -114.483 1.00 86.50 480 ASP A CA 1
ATOM 3698 C C . ASP A 1 480 ? 60.306 10.686 -115.541 1.00 86.50 480 ASP A C 1
ATOM 3700 O O . ASP A 1 480 ? 60.981 10.663 -116.570 1.00 86.50 480 ASP A O 1
ATOM 3704 N N . LEU A 1 481 ? 59.326 9.797 -115.339 1.00 86.62 481 LEU A N 1
ATOM 3705 C CA . LEU A 1 481 ? 58.955 8.791 -116.332 1.00 86.62 481 LEU A CA 1
ATOM 3706 C C . LEU A 1 481 ? 58.439 9.449 -117.615 1.00 86.62 481 LEU A C 1
ATOM 3708 O O . LEU A 1 481 ? 58.842 9.052 -118.707 1.00 86.62 481 LEU A O 1
ATOM 3712 N N . SER A 1 482 ? 57.572 10.459 -117.504 1.00 83.94 482 SER A N 1
ATOM 3713 C CA . SER A 1 482 ? 57.073 11.201 -118.666 1.00 83.94 482 SER A CA 1
ATOM 3714 C C . SER A 1 482 ? 58.204 11.900 -119.425 1.00 83.94 482 SER A C 1
ATOM 3716 O O . SER A 1 482 ? 58.181 11.927 -120.657 1.00 83.94 482 SER A O 1
ATOM 3718 N N . GLU A 1 483 ? 59.181 12.471 -118.720 1.00 85.19 483 GLU A N 1
ATOM 3719 C CA . GLU A 1 483 ? 60.347 13.117 -119.324 1.00 85.19 483 GLU A CA 1
ATOM 3720 C C . GLU A 1 483 ? 61.279 12.090 -119.979 1.00 85.19 483 GLU A C 1
ATOM 3722 O O . GLU A 1 483 ? 61.672 12.262 -121.132 1.00 85.19 483 GLU A O 1
ATOM 3727 N N . SER A 1 484 ? 61.541 10.965 -119.312 1.00 86.62 484 SER A N 1
ATOM 3728 C CA . SER A 1 484 ? 62.318 9.851 -119.860 1.00 86.62 484 SER A CA 1
ATOM 3729 C C . SER A 1 484 ? 61.682 9.272 -121.124 1.00 86.62 484 SER A C 1
ATOM 3731 O O . SER A 1 484 ? 62.371 9.098 -122.128 1.00 86.62 484 SER A O 1
ATOM 3733 N N . VAL A 1 485 ? 60.365 9.036 -121.128 1.00 84.00 485 VAL A N 1
ATOM 3734 C CA . VAL A 1 485 ? 59.633 8.576 -122.320 1.00 84.00 485 VAL A CA 1
ATOM 3735 C C . VAL A 1 485 ? 59.735 9.607 -123.441 1.00 84.00 485 VAL A C 1
ATOM 3737 O O . VAL A 1 485 ? 59.996 9.237 -124.584 1.00 84.00 485 VAL A O 1
ATOM 3740 N N . ARG A 1 486 ? 59.589 10.902 -123.138 1.00 84.69 486 ARG A N 1
ATOM 3741 C CA . ARG A 1 486 ? 59.747 11.972 -124.133 1.00 84.69 486 ARG A CA 1
ATOM 3742 C C . ARG A 1 486 ? 61.156 11.987 -124.734 1.00 84.69 486 ARG A C 1
ATOM 3744 O O . ARG A 1 486 ? 61.280 12.114 -125.951 1.00 84.69 486 ARG A O 1
ATOM 3751 N N . ASN A 1 487 ? 62.188 11.818 -123.910 1.00 85.06 487 ASN A N 1
ATOM 3752 C CA . ASN A 1 487 ? 63.579 11.758 -124.356 1.00 85.06 487 ASN A CA 1
ATOM 3753 C C . ASN A 1 487 ? 63.844 10.519 -125.217 1.00 85.06 487 ASN A C 1
ATOM 3755 O O . ASN A 1 487 ? 64.388 10.661 -126.307 1.00 85.06 487 ASN A O 1
ATOM 3759 N N . HIS A 1 488 ? 63.374 9.336 -124.809 1.00 84.56 488 HIS A N 1
ATOM 3760 C CA . HIS A 1 488 ? 63.487 8.114 -125.614 1.00 84.56 488 HIS A CA 1
ATOM 3761 C C . HIS A 1 488 ? 62.753 8.236 -126.955 1.00 84.56 488 HIS A C 1
ATOM 3763 O O . HIS A 1 488 ? 63.263 7.777 -127.970 1.00 84.56 488 HIS A O 1
ATOM 3769 N N . VAL A 1 489 ? 61.576 8.873 -126.998 1.00 85.00 489 VAL A N 1
ATOM 3770 C CA . VAL A 1 489 ? 60.856 9.123 -128.260 1.00 85.00 489 VAL A CA 1
ATOM 3771 C C . VAL A 1 489 ? 61.636 10.089 -129.157 1.00 85.00 489 VAL A C 1
ATOM 3773 O O . VAL A 1 489 ? 61.723 9.860 -130.365 1.00 85.00 489 VAL A O 1
ATOM 3776 N N . ALA A 1 490 ? 62.225 11.147 -128.595 1.00 81.44 490 ALA A N 1
ATOM 3777 C CA . ALA A 1 490 ? 63.065 12.078 -129.347 1.00 81.44 490 ALA A CA 1
ATOM 3778 C C . ALA A 1 490 ? 64.332 11.392 -129.889 1.00 81.44 490 ALA A C 1
ATOM 3780 O O . ALA A 1 490 ? 64.674 11.566 -131.058 1.00 81.44 490 ALA A O 1
ATOM 3781 N N . GLU A 1 491 ? 64.984 10.564 -129.074 1.00 83.56 491 GLU A N 1
ATOM 3782 C CA . GLU A 1 491 ? 66.162 9.792 -129.464 1.00 83.56 491 GLU A CA 1
ATOM 3783 C C . GLU A 1 491 ? 65.827 8.747 -130.535 1.00 83.56 491 GLU A C 1
ATOM 3785 O O . GLU A 1 491 ? 66.515 8.675 -131.550 1.00 83.56 491 GLU A O 1
ATOM 3790 N N . LEU A 1 492 ? 64.719 8.016 -130.383 1.00 82.50 492 LEU A N 1
ATOM 3791 C CA . LEU A 1 492 ? 64.220 7.080 -131.392 1.00 82.50 492 LEU A CA 1
ATOM 3792 C C . LEU A 1 492 ? 63.917 7.793 -132.716 1.00 82.50 492 LEU A C 1
ATOM 3794 O O . LEU A 1 492 ? 64.240 7.277 -133.782 1.00 82.50 492 LEU A O 1
ATOM 3798 N N . THR A 1 493 ? 63.320 8.987 -132.659 1.00 79.88 493 THR A N 1
ATOM 3799 C CA . THR A 1 493 ? 63.038 9.803 -133.851 1.00 79.88 493 THR A CA 1
ATOM 3800 C C . THR A 1 493 ? 64.334 10.245 -134.533 1.00 79.88 493 THR A C 1
ATOM 3802 O O . THR A 1 493 ? 64.436 10.173 -135.757 1.00 79.88 493 THR A O 1
ATOM 3805 N N . SER A 1 494 ? 65.341 10.651 -133.755 1.00 83.75 494 SER A N 1
ATOM 3806 C CA . SER A 1 494 ? 66.674 10.987 -134.264 1.00 83.75 494 SER A CA 1
ATOM 3807 C C . SER A 1 494 ? 67.328 9.779 -134.940 1.00 83.75 494 SER A C 1
ATOM 3809 O O . SER A 1 494 ? 67.695 9.858 -136.107 1.00 83.75 494 SER A O 1
ATOM 3811 N N . GLN A 1 495 ? 67.360 8.623 -134.265 1.00 82.94 495 GLN A N 1
ATOM 3812 C CA . GLN A 1 495 ? 67.905 7.382 -134.822 1.00 82.94 495 GLN A CA 1
ATOM 3813 C C . GLN A 1 495 ? 67.168 6.945 -136.094 1.00 82.94 495 GLN A C 1
ATOM 3815 O O . GLN A 1 495 ? 67.819 6.591 -137.070 1.00 82.94 495 GLN A O 1
ATOM 3820 N N . MET A 1 496 ? 65.831 7.012 -136.122 1.00 76.19 496 MET A N 1
ATOM 3821 C CA . MET A 1 496 ? 65.031 6.758 -137.329 1.00 76.19 496 MET A CA 1
ATOM 3822 C C . MET A 1 496 ? 65.395 7.710 -138.472 1.00 76.19 496 MET A C 1
ATOM 3824 O O . MET A 1 496 ? 65.475 7.277 -139.618 1.00 76.19 496 MET A O 1
ATOM 3828 N N . THR A 1 497 ? 65.622 8.991 -138.168 1.00 81.50 497 THR A N 1
ATOM 3829 C CA . THR A 1 497 ? 66.014 9.996 -139.166 1.00 81.50 497 THR A CA 1
ATOM 3830 C C . THR A 1 497 ? 67.385 9.663 -139.749 1.00 81.50 497 THR A C 1
ATOM 3832 O O . THR A 1 497 ? 67.511 9.590 -140.968 1.00 81.50 497 THR A O 1
ATOM 3835 N N . THR A 1 498 ? 68.371 9.350 -138.903 1.00 81.62 498 THR A N 1
ATOM 3836 C CA . THR A 1 498 ? 69.705 8.916 -139.343 1.00 81.62 498 THR A CA 1
ATOM 3837 C C . THR A 1 498 ? 69.636 7.637 -140.175 1.00 81.62 498 THR A C 1
ATOM 3839 O O . THR A 1 498 ? 70.268 7.552 -141.219 1.00 81.62 498 THR A O 1
ATOM 3842 N N . LEU A 1 499 ? 68.828 6.651 -139.768 1.00 80.75 499 LEU A N 1
ATOM 3843 C CA . LEU A 1 499 ? 68.691 5.386 -140.498 1.00 80.75 499 LEU A CA 1
ATOM 3844 C C . LEU A 1 499 ? 68.053 5.585 -141.883 1.00 80.75 499 LEU A C 1
ATOM 3846 O O . LEU A 1 499 ? 68.452 4.934 -142.847 1.00 80.75 499 LEU A O 1
ATOM 3850 N N . LEU A 1 500 ? 67.070 6.487 -141.990 1.00 79.75 500 LEU A N 1
ATOM 3851 C CA . LEU A 1 500 ? 66.456 6.876 -143.263 1.00 79.75 500 LEU A CA 1
ATOM 3852 C C . LEU A 1 500 ? 67.432 7.654 -144.155 1.00 79.75 500 LEU A C 1
ATOM 3854 O O . LEU A 1 500 ? 67.441 7.438 -145.366 1.00 79.75 500 LEU A O 1
ATOM 3858 N N . GLU A 1 501 ? 68.255 8.529 -143.577 1.00 81.19 501 GLU A N 1
ATOM 3859 C CA . GLU A 1 501 ? 69.283 9.290 -144.293 1.00 81.19 501 GLU A CA 1
ATOM 3860 C C . GLU A 1 501 ? 70.414 8.383 -144.804 1.00 81.19 501 GLU A C 1
ATOM 3862 O O . GLU A 1 501 ? 70.781 8.460 -145.980 1.00 81.19 501 GLU A O 1
ATOM 3867 N N . ASP A 1 502 ? 70.891 7.448 -143.979 1.00 80.19 502 ASP A N 1
ATOM 3868 C CA . ASP A 1 502 ? 71.856 6.417 -144.373 1.00 80.19 502 ASP A CA 1
ATOM 3869 C C . ASP A 1 502 ? 71.280 5.522 -145.475 1.00 80.19 502 ASP A C 1
ATOM 3871 O O . ASP A 1 502 ? 71.942 5.283 -146.488 1.00 80.19 502 ASP A O 1
ATOM 3875 N N . TYR A 1 503 ? 70.026 5.075 -145.334 1.00 77.31 503 TYR A N 1
ATOM 3876 C CA . TYR A 1 503 ? 69.347 4.287 -146.362 1.00 77.31 503 TYR A CA 1
ATOM 3877 C C . TYR A 1 503 ? 69.226 5.056 -147.684 1.00 77.31 503 TYR A C 1
ATOM 3879 O O . TYR A 1 503 ? 69.560 4.515 -148.740 1.00 77.31 503 TYR A O 1
ATOM 3887 N N . ALA A 1 504 ? 68.806 6.325 -147.649 1.00 77.25 504 ALA A N 1
ATOM 3888 C CA . ALA A 1 504 ? 68.702 7.170 -148.839 1.00 77.25 504 ALA A CA 1
ATOM 3889 C C . ALA A 1 504 ? 70.070 7.398 -149.502 1.00 77.25 504 ALA A C 1
ATOM 3891 O O . ALA A 1 504 ? 70.189 7.328 -150.728 1.00 77.25 504 ALA A O 1
ATOM 3892 N N . THR A 1 505 ? 71.116 7.614 -148.702 1.00 80.31 505 THR A N 1
ATOM 3893 C CA . THR A 1 505 ? 72.493 7.786 -149.181 1.00 80.31 505 THR A CA 1
ATOM 3894 C C . THR A 1 505 ? 73.005 6.510 -149.843 1.00 80.31 505 THR A C 1
ATOM 3896 O O . THR A 1 505 ? 73.550 6.556 -150.947 1.00 80.31 505 THR A O 1
ATOM 3899 N N . GLN A 1 506 ? 72.780 5.354 -149.219 1.00 79.50 506 GLN A N 1
ATOM 3900 C CA . GLN A 1 506 ? 73.222 4.059 -149.728 1.00 79.50 506 GLN A CA 1
ATOM 3901 C C . GLN A 1 506 ? 72.445 3.647 -150.990 1.00 79.50 506 GLN A C 1
ATOM 3903 O O . GLN A 1 506 ? 73.052 3.188 -151.958 1.00 79.50 506 GLN A O 1
ATOM 3908 N N . ALA A 1 507 ? 71.131 3.891 -151.032 1.00 76.38 507 ALA A N 1
ATOM 3909 C CA . ALA A 1 507 ? 70.292 3.666 -152.210 1.00 76.38 507 ALA A CA 1
ATOM 3910 C C . ALA A 1 507 ? 70.696 4.568 -153.392 1.00 76.38 507 ALA A C 1
ATOM 3912 O O . ALA A 1 507 ? 70.807 4.091 -154.527 1.00 76.38 507 ALA A O 1
ATOM 3913 N N . ASN A 1 508 ? 70.991 5.850 -153.143 1.00 77.56 508 ASN A N 1
ATOM 3914 C CA . ASN A 1 508 ? 71.500 6.764 -154.170 1.00 77.56 508 ASN A CA 1
ATOM 3915 C C . ASN A 1 508 ? 72.894 6.358 -154.659 1.00 77.56 508 ASN A C 1
ATOM 3917 O O . ASN A 1 508 ? 73.130 6.334 -155.867 1.00 77.56 508 ASN A O 1
ATOM 3921 N N . ALA A 1 509 ? 73.804 5.985 -153.755 1.00 75.75 509 ALA A N 1
ATOM 3922 C CA . ALA A 1 509 ? 75.137 5.511 -154.117 1.00 75.75 509 ALA A CA 1
ATOM 3923 C C . ALA A 1 509 ? 75.080 4.227 -154.963 1.00 75.75 509 ALA A C 1
ATOM 3925 O O . ALA A 1 509 ? 75.785 4.122 -155.969 1.00 75.75 509 ALA A O 1
ATOM 3926 N N . GLN A 1 510 ? 74.206 3.275 -154.615 1.00 76.50 510 GLN A N 1
ATOM 3927 C CA . GLN A 1 510 ? 73.978 2.073 -155.422 1.00 76.50 510 GLN A CA 1
ATOM 3928 C C . GLN A 1 510 ? 73.374 2.398 -156.790 1.00 76.50 510 GLN A C 1
ATOM 3930 O O . GLN A 1 510 ? 73.839 1.860 -157.794 1.00 76.50 510 GLN A O 1
ATOM 3935 N N . THR A 1 511 ? 72.394 3.304 -156.857 1.00 76.44 511 THR A N 1
ATOM 3936 C CA . THR A 1 511 ? 71.789 3.743 -158.125 1.00 76.44 511 THR A CA 1
ATOM 3937 C C . THR A 1 511 ? 72.828 4.405 -159.032 1.00 76.44 511 THR A C 1
ATOM 3939 O O . THR A 1 511 ? 72.908 4.095 -160.220 1.00 76.44 511 THR A O 1
ATOM 3942 N N . LEU A 1 512 ? 73.683 5.265 -158.472 1.00 77.44 512 LEU A N 1
ATOM 3943 C CA . LEU A 1 512 ? 74.750 5.949 -159.201 1.00 77.44 512 LEU A CA 1
ATOM 3944 C C . LEU A 1 512 ? 75.831 4.972 -159.685 1.00 77.44 512 LEU A C 1
ATOM 3946 O O . LEU A 1 512 ? 76.296 5.081 -160.820 1.00 77.44 512 LEU A O 1
ATOM 3950 N N . ASN A 1 513 ? 76.185 3.974 -158.871 1.00 78.19 513 ASN A N 1
ATOM 3951 C CA . ASN A 1 513 ? 77.080 2.891 -159.279 1.00 78.19 513 ASN A CA 1
ATOM 3952 C C . ASN A 1 513 ? 76.471 2.064 -160.428 1.00 78.19 513 ASN A C 1
ATOM 3954 O O . ASN A 1 513 ? 77.124 1.845 -161.447 1.00 78.19 513 ASN A O 1
ATOM 3958 N N . HIS A 1 514 ? 75.189 1.696 -160.329 1.00 77.00 514 HIS A N 1
ATOM 3959 C CA . HIS A 1 514 ? 74.472 1.002 -161.402 1.00 77.00 514 HIS A CA 1
ATOM 3960 C C . HIS A 1 514 ? 74.436 1.807 -162.710 1.00 77.00 514 HIS A C 1
ATOM 3962 O O . HIS A 1 514 ? 74.688 1.241 -163.774 1.00 77.00 514 HIS A O 1
ATOM 3968 N N . LEU A 1 515 ? 74.184 3.120 -162.648 1.00 77.19 515 LEU A N 1
ATOM 3969 C CA . LEU A 1 515 ? 74.222 4.001 -163.821 1.00 77.19 515 LEU A CA 1
ATOM 3970 C C . LEU A 1 515 ? 75.626 4.083 -164.440 1.00 77.19 515 LEU A C 1
ATOM 3972 O O . LEU A 1 515 ? 75.749 4.066 -165.663 1.00 77.19 515 LEU A O 1
ATOM 3976 N N . ASN A 1 516 ? 76.684 4.108 -163.623 1.00 77.69 516 ASN A N 1
ATOM 3977 C CA . ASN A 1 516 ? 78.069 4.084 -164.104 1.00 77.69 516 ASN A CA 1
ATOM 3978 C C . ASN A 1 516 ? 78.428 2.756 -164.788 1.00 77.69 516 ASN A C 1
ATOM 3980 O O . ASN A 1 516 ? 79.013 2.761 -165.872 1.00 77.69 516 ASN A O 1
ATOM 3984 N N . ILE A 1 517 ? 78.052 1.616 -164.197 1.00 78.00 517 ILE A N 1
ATOM 3985 C CA . ILE A 1 517 ? 78.246 0.288 -164.805 1.00 78.00 517 ILE A CA 1
ATOM 3986 C C . ILE A 1 517 ? 77.485 0.193 -166.133 1.00 78.00 517 ILE A C 1
ATOM 3988 O O . ILE A 1 517 ? 78.020 -0.322 -167.119 1.00 78.00 517 ILE A O 1
ATOM 3992 N N . TRP A 1 518 ? 76.260 0.722 -166.184 1.00 74.56 518 TRP A N 1
ATOM 3993 C CA . TRP A 1 518 ? 75.451 0.766 -167.399 1.00 74.56 518 TRP A CA 1
ATOM 3994 C C . TRP A 1 518 ? 76.080 1.647 -168.489 1.00 74.56 518 TRP A C 1
ATOM 3996 O O . TRP A 1 518 ? 76.185 1.215 -169.639 1.00 74.56 518 TRP A O 1
ATOM 4006 N N . ALA A 1 519 ? 76.577 2.836 -168.136 1.00 75.12 519 ALA A N 1
ATOM 4007 C CA . ALA A 1 519 ? 77.278 3.728 -169.059 1.00 75.12 519 ALA A CA 1
ATOM 4008 C C . ALA A 1 519 ? 78.567 3.092 -169.611 1.00 75.12 519 ALA A C 1
ATOM 4010 O O . ALA A 1 519 ? 78.795 3.111 -170.822 1.00 75.12 519 ALA A O 1
ATOM 4011 N N . ASN A 1 520 ? 79.372 2.458 -168.751 1.00 77.94 520 ASN A N 1
ATOM 4012 C CA . ASN A 1 520 ? 80.583 1.747 -169.171 1.00 77.94 520 ASN A CA 1
ATOM 4013 C C . ASN A 1 520 ? 80.270 0.557 -170.083 1.00 77.94 520 ASN A C 1
ATOM 4015 O O . ASN A 1 520 ? 80.911 0.403 -171.120 1.00 77.94 520 ASN A O 1
ATOM 4019 N N . SER A 1 521 ? 79.262 -0.249 -169.743 1.00 73.44 521 SER A N 1
ATOM 4020 C CA . SER A 1 521 ? 78.851 -1.392 -170.569 1.00 73.44 521 SER A CA 1
ATOM 4021 C C . SER A 1 521 ? 78.331 -0.941 -171.937 1.00 73.44 521 SER A C 1
ATOM 4023 O O . SER A 1 521 ? 78.665 -1.544 -172.954 1.00 73.44 521 SER A O 1
ATOM 4025 N N . THR A 1 522 ? 77.577 0.162 -171.988 1.00 76.06 522 THR A N 1
ATOM 4026 C CA . THR A 1 522 ? 77.078 0.753 -173.242 1.00 76.06 522 THR A CA 1
ATOM 4027 C C . THR A 1 522 ? 78.224 1.306 -174.099 1.00 76.06 522 THR A C 1
ATOM 4029 O O . THR A 1 522 ? 78.255 1.092 -175.310 1.00 76.06 522 THR A O 1
ATOM 4032 N N . SER A 1 523 ? 79.209 1.961 -173.476 1.00 73.62 523 SER A N 1
ATOM 4033 C CA . SER A 1 523 ? 80.415 2.459 -174.152 1.00 73.62 523 SER A CA 1
ATOM 4034 C C . SER A 1 523 ? 81.279 1.320 -174.713 1.00 73.62 523 SER A C 1
ATOM 4036 O O . SER A 1 523 ? 81.681 1.350 -175.881 1.00 73.62 523 SER A O 1
ATOM 4038 N N . GLN A 1 524 ? 81.509 0.266 -173.924 1.00 75.00 524 GLN A N 1
ATOM 4039 C CA . GLN A 1 524 ? 82.230 -0.930 -174.369 1.00 75.00 524 GLN A CA 1
ATOM 4040 C C . GLN A 1 524 ? 81.507 -1.634 -175.519 1.00 75.00 524 GLN A C 1
ATOM 4042 O O . GLN A 1 524 ? 82.150 -1.990 -176.506 1.00 75.00 524 GLN A O 1
ATOM 4047 N N . TYR A 1 525 ? 80.180 -1.771 -175.438 1.00 72.94 525 TYR A N 1
ATOM 4048 C CA . TYR A 1 525 ? 79.373 -2.343 -176.514 1.00 72.94 525 TYR A CA 1
ATOM 4049 C C . TYR A 1 525 ? 79.516 -1.541 -177.817 1.00 72.94 525 TYR A C 1
ATOM 4051 O O . TYR A 1 525 ? 79.840 -2.124 -178.850 1.00 72.94 525 TYR A O 1
ATOM 4059 N N . SER A 1 526 ? 79.389 -0.208 -177.772 1.00 68.50 526 SER A N 1
ATOM 4060 C CA . SER A 1 526 ? 79.616 0.662 -178.942 1.00 68.50 526 SER A CA 1
ATOM 4061 C C . SER A 1 526 ? 81.033 0.540 -179.513 1.00 68.50 526 SER A C 1
ATOM 4063 O O . SER A 1 526 ? 81.211 0.515 -180.731 1.00 68.50 526 SER A O 1
ATOM 4065 N N . THR A 1 527 ? 82.050 0.420 -178.656 1.00 73.00 527 THR A N 1
ATOM 4066 C CA . THR A 1 527 ? 83.452 0.281 -179.086 1.00 73.00 527 THR A CA 1
ATOM 4067 C C . THR A 1 527 ? 83.692 -1.060 -179.786 1.00 73.00 527 THR A C 1
ATOM 4069 O O . THR A 1 527 ? 84.302 -1.105 -180.857 1.00 73.00 527 THR A O 1
ATOM 4072 N N . GLN A 1 528 ? 83.152 -2.149 -179.231 1.00 73.00 528 GLN A N 1
ATOM 4073 C CA . GLN A 1 528 ? 83.206 -3.482 -179.830 1.00 73.00 528 GLN A CA 1
ATOM 4074 C C . GLN A 1 528 ? 82.465 -3.522 -181.175 1.00 73.00 528 GLN A C 1
ATOM 4076 O O . GLN A 1 528 ? 82.957 -4.103 -182.145 1.00 73.00 528 GLN A O 1
ATOM 4081 N N . MET A 1 529 ? 81.307 -2.864 -181.264 1.00 65.25 529 MET A N 1
ATOM 4082 C CA . MET A 1 529 ? 80.516 -2.785 -182.492 1.00 65.25 529 MET A CA 1
ATOM 4083 C C . MET A 1 529 ? 81.268 -2.019 -183.590 1.00 65.25 529 MET A C 1
ATOM 4085 O O . MET A 1 529 ? 81.347 -2.497 -184.719 1.00 65.25 529 MET A O 1
ATOM 4089 N N . ASN A 1 530 ? 81.921 -0.902 -183.250 1.00 69.19 530 ASN A N 1
ATOM 4090 C CA . ASN A 1 530 ? 82.745 -0.129 -184.185 1.00 69.19 530 ASN A CA 1
ATOM 4091 C C . ASN A 1 530 ? 83.976 -0.918 -184.676 1.00 69.19 530 ASN A C 1
ATOM 4093 O O . ASN A 1 530 ? 84.298 -0.908 -185.862 1.00 69.19 530 ASN A O 1
ATOM 4097 N N . SER A 1 531 ? 84.635 -1.669 -183.787 1.00 65.81 531 SER A N 1
ATOM 4098 C CA . SER A 1 531 ? 85.724 -2.581 -184.169 1.00 65.81 531 SER A CA 1
ATOM 4099 C C . SER A 1 531 ? 85.249 -3.682 -185.122 1.00 65.81 531 SER A C 1
ATOM 4101 O O . SER A 1 531 ? 85.953 -4.006 -186.075 1.00 65.81 531 SER A O 1
ATOM 4103 N N . THR A 1 532 ? 84.045 -4.215 -184.907 1.00 66.38 532 THR A N 1
ATOM 4104 C CA . THR A 1 532 ? 83.462 -5.270 -185.751 1.00 66.38 532 THR A CA 1
ATOM 4105 C C . THR A 1 532 ? 83.074 -4.735 -187.133 1.00 66.38 532 THR A C 1
ATOM 4107 O O . THR A 1 532 ? 83.310 -5.401 -188.137 1.00 66.38 532 THR A O 1
ATOM 4110 N N . VAL A 1 533 ? 82.549 -3.507 -187.211 1.00 66.44 533 VAL A N 1
ATOM 4111 C CA . VAL A 1 533 ? 82.253 -2.822 -188.483 1.00 66.44 533 VAL A CA 1
ATOM 4112 C C . VAL A 1 533 ? 83.535 -2.505 -189.260 1.00 66.44 533 VAL A C 1
ATOM 4114 O O . VAL A 1 533 ? 83.584 -2.747 -190.463 1.00 66.44 533 VAL A O 1
ATOM 4117 N N . ASN A 1 534 ? 84.601 -2.055 -188.590 1.00 62.34 534 ASN A N 1
ATOM 4118 C CA . ASN A 1 534 ? 85.898 -1.819 -189.237 1.00 62.34 534 ASN A CA 1
ATOM 4119 C C . ASN A 1 534 ? 86.577 -3.120 -189.698 1.00 62.34 534 ASN A C 1
ATOM 4121 O O . ASN A 1 534 ? 87.191 -3.150 -190.762 1.00 62.34 534 ASN A O 1
ATOM 4125 N N . ALA A 1 535 ? 86.434 -4.213 -188.942 1.00 62.62 535 ALA A N 1
ATOM 4126 C CA . ALA A 1 535 ? 86.906 -5.530 -189.363 1.00 62.62 535 ALA A CA 1
ATOM 4127 C C . ALA A 1 535 ? 86.120 -6.057 -190.579 1.00 62.62 535 ALA A C 1
ATOM 4129 O O . ALA A 1 535 ? 86.716 -6.621 -191.492 1.00 62.62 535 ALA A O 1
ATOM 4130 N N . LEU A 1 536 ? 84.804 -5.814 -190.641 1.00 59.84 536 LEU A N 1
ATOM 4131 C CA . LEU A 1 536 ? 83.989 -6.117 -191.822 1.00 59.84 536 LEU A CA 1
ATOM 4132 C C . LEU A 1 536 ? 84.390 -5.263 -193.035 1.00 59.84 536 LEU A C 1
ATOM 4134 O O . LEU A 1 536 ? 84.493 -5.804 -194.131 1.00 59.84 536 LEU A O 1
ATOM 4138 N N . ALA A 1 537 ? 84.679 -3.971 -192.850 1.00 58.81 537 ALA A N 1
ATOM 4139 C CA . ALA A 1 537 ? 85.178 -3.101 -193.919 1.00 58.81 537 ALA A CA 1
ATOM 4140 C C . ALA A 1 537 ? 86.521 -3.599 -194.493 1.00 58.81 537 ALA A C 1
ATOM 4142 O O . ALA A 1 537 ? 86.686 -3.653 -195.708 1.00 58.81 537 ALA A O 1
ATOM 4143 N N . SER A 1 538 ? 87.434 -4.070 -193.637 1.00 58.53 538 SER A N 1
ATOM 4144 C CA . SER A 1 538 ? 88.722 -4.634 -194.067 1.00 58.53 538 SER A CA 1
ATOM 4145 C C . SER A 1 538 ? 88.583 -5.964 -194.826 1.00 58.53 538 SER A C 1
ATOM 4147 O O . SER A 1 538 ? 89.389 -6.243 -195.708 1.00 58.53 538 SER A O 1
ATOM 4149 N N . VAL A 1 539 ? 87.563 -6.777 -194.521 1.00 60.81 539 VAL A N 1
ATOM 4150 C CA . VAL A 1 539 ? 87.255 -8.019 -195.262 1.00 60.81 539 VAL A CA 1
ATOM 4151 C C . VAL A 1 539 ? 86.586 -7.722 -196.611 1.00 60.81 539 VAL A C 1
ATOM 4153 O O . VAL A 1 539 ? 86.782 -8.465 -197.572 1.00 60.81 539 VAL A O 1
ATOM 4156 N N . VAL A 1 540 ? 85.830 -6.625 -196.721 1.00 59.94 540 VAL A N 1
ATOM 4157 C CA . VAL A 1 540 ? 85.242 -6.175 -197.996 1.00 59.94 540 VAL A CA 1
ATOM 4158 C C . VAL A 1 540 ? 86.321 -5.660 -198.957 1.00 59.94 540 VAL A C 1
ATOM 4160 O O . VAL A 1 540 ? 86.299 -6.038 -200.130 1.00 59.94 540 VAL A O 1
ATOM 4163 N N . ASP A 1 541 ? 87.317 -4.912 -198.472 1.00 58.22 541 ASP A N 1
ATOM 4164 C CA . ASP A 1 541 ? 88.440 -4.453 -199.307 1.00 58.22 541 ASP A CA 1
ATOM 4165 C C . ASP A 1 541 ? 89.329 -5.615 -199.796 1.00 58.22 541 ASP A C 1
ATOM 4167 O O . ASP A 1 541 ? 89.776 -5.628 -200.946 1.00 58.22 541 ASP A O 1
ATOM 4171 N N . GLU A 1 542 ? 89.534 -6.651 -198.975 1.00 57.59 542 GLU A N 1
ATOM 4172 C CA . GLU A 1 542 ? 90.331 -7.829 -199.355 1.00 57.59 542 GLU A CA 1
ATOM 4173 C C . GLU A 1 542 ? 89.618 -8.722 -200.396 1.00 57.59 542 GLU A C 1
ATOM 4175 O O . GLU A 1 542 ? 90.268 -9.395 -201.203 1.00 57.59 542 GLU A O 1
ATOM 4180 N N . ILE A 1 543 ? 88.279 -8.680 -200.453 1.00 58.88 543 ILE A N 1
ATOM 4181 C CA . ILE A 1 543 ? 87.484 -9.321 -201.516 1.00 58.88 543 ILE A CA 1
ATOM 4182 C C . ILE A 1 543 ? 87.576 -8.530 -202.830 1.00 58.88 543 ILE A C 1
ATOM 4184 O O . ILE A 1 543 ? 87.618 -9.134 -203.906 1.00 58.88 543 ILE A O 1
ATOM 4188 N N . GLN A 1 544 ? 87.674 -7.200 -202.774 1.00 55.50 544 GLN A N 1
ATOM 4189 C CA . GLN A 1 544 ? 87.748 -6.361 -203.973 1.00 55.50 544 GLN A CA 1
ATOM 4190 C C . GLN A 1 544 ? 89.103 -6.489 -204.697 1.00 55.50 544 GLN A C 1
ATOM 4192 O O . GLN A 1 544 ? 89.150 -6.437 -205.924 1.00 55.50 544 GLN A O 1
ATOM 4197 N N . GLY A 1 545 ? 90.177 -6.830 -203.971 1.00 55.00 545 GLY A N 1
ATOM 4198 C CA . GLY A 1 545 ? 91.485 -7.195 -204.538 1.00 55.00 545 GLY A CA 1
ATOM 4199 C C . GLY A 1 545 ? 91.533 -8.524 -205.314 1.00 55.00 545 GLY A C 1
ATOM 4200 O O . GLY A 1 545 ? 92.556 -8.838 -205.919 1.00 55.00 545 GLY A O 1
ATOM 4201 N N . LYS A 1 546 ? 90.449 -9.315 -205.331 1.00 51.25 546 LYS A N 1
ATOM 4202 C CA . LYS A 1 546 ? 90.345 -10.564 -206.113 1.00 51.25 546 LYS A CA 1
ATOM 4203 C C . LYS A 1 546 ? 89.439 -10.471 -207.348 1.00 51.25 546 LYS A C 1
ATOM 4205 O O . LYS A 1 546 ? 89.242 -11.489 -208.011 1.00 51.25 546 LYS A O 1
ATOM 4210 N N . MET A 1 547 ? 88.937 -9.283 -207.705 1.00 47.75 547 MET A N 1
ATOM 4211 C CA . MET A 1 547 ? 88.178 -9.063 -208.947 1.00 47.75 547 MET A CA 1
ATOM 4212 C C . MET A 1 547 ? 88.482 -7.712 -209.632 1.00 47.75 547 MET A C 1
ATOM 4214 O O . MET A 1 547 ? 87.563 -6.926 -209.841 1.00 47.75 547 MET A O 1
ATOM 4218 N N . SER A 1 548 ? 89.743 -7.454 -210.005 1.00 35.34 548 SER A N 1
ATOM 4219 C CA . SER A 1 548 ? 90.164 -6.735 -211.235 1.00 35.34 548 SER A CA 1
ATOM 4220 C C . SER A 1 548 ? 91.675 -6.564 -211.277 1.00 35.34 548 SER A C 1
ATOM 4222 O O . SER A 1 548 ? 92.195 -5.983 -210.296 1.00 35.34 548 SER A O 1
#

Secondary structure (DSSP, 8-state):
-HHHHHHHT----TT--HHHHHHHHHHHHHHHHHHHHHHHHHHHHHHHHHHHHHHHHHHHHHHHHHHHHHHHHHS----HHHHHHHHHHHHHHHHHHHHHHHHHHHHHHHHHHHHHHHHHHHHHHHHHHHHHHHHHHHHHH-TTTHHHHHHHHHHHHHHHHHHHHHHHHHHHHHHHHHHHHHHHHHHHHHHHHHHHHHHHHHHHHHHHHHHHHHHHHHHHHHHHHHHHHHHHHHHHHHHHHHHHHHHHHHHHHHHHHHHHHHHHHHHHHHHHHHHHHHHH-TTSHHHHHHHHHHHHHHHHHHHHHHHHHHHHHHHHHHHHHHHHHHHHHHHHHHHHHHHHHHHHHHHHHHHHHHHHHHHHHHHHHHHHHHHHHHHHHHHHHHHHHHHHHHHHHHHHHHHHHHHHHHHHHHHHHHHHHHHHHHHHHHHHHHHHHHHHHHHHHHHHHHHHHHHHHHHHHHHHHHHHHHHHHHHHHHHHHHHHHHHHHHHHHHHHHHHHHHHHHHHHHHHHHHHHHHHHHHHHHHHHHHHHHHHHHHHHHHHHHHHHTT--